Protein AF-A0A093XD98-F1 (afdb_monomer)

Structure (mmCIF, N/CA/C/O backbone):
data_AF-A0A093XD98-F1
#
_entry.id   AF-A0A093XD98-F1
#
loop_
_atom_site.group_PDB
_atom_site.id
_atom_site.type_symbol
_atom_site.label_atom_id
_atom_site.label_alt_id
_atom_site.label_comp_id
_atom_site.label_asym_id
_atom_site.label_entity_id
_atom_site.label_seq_id
_atom_site.pdbx_PDB_ins_code
_atom_site.Cartn_x
_atom_site.Cartn_y
_atom_site.Cartn_z
_atom_site.occupancy
_atom_site.B_iso_or_equiv
_atom_site.auth_seq_id
_atom_site.auth_comp_id
_atom_site.auth_asym_id
_atom_site.auth_atom_id
_atom_site.pdbx_PDB_model_num
ATOM 1 N N . MET A 1 1 ? 41.473 25.982 25.523 1.00 42.78 1 MET A N 1
ATOM 2 C CA . MET A 1 1 ? 40.950 26.259 24.170 1.00 42.78 1 MET A CA 1
ATOM 3 C C . MET A 1 1 ? 40.017 27.447 24.298 1.00 42.78 1 MET A C 1
ATOM 5 O O . MET A 1 1 ? 38.915 27.297 24.803 1.00 42.78 1 MET A O 1
ATOM 9 N N . THR A 1 2 ? 40.528 28.640 24.018 1.00 40.94 2 THR A N 1
ATOM 10 C CA . THR A 1 2 ? 39.816 29.917 24.152 1.00 40.94 2 THR A CA 1
ATOM 11 C C . THR A 1 2 ? 39.076 30.216 22.852 1.00 40.94 2 THR A C 1
ATOM 13 O O . THR A 1 2 ? 39.667 30.124 21.779 1.00 40.94 2 THR A O 1
ATOM 16 N N . PHE A 1 3 ? 37.781 30.509 22.959 1.00 41.78 3 PHE A N 1
ATOM 17 C CA . PHE A 1 3 ? 36.897 30.840 21.843 1.00 41.78 3 PHE A CA 1
ATOM 18 C C . PHE A 1 3 ? 37.228 32.253 21.342 1.00 41.78 3 PHE A C 1
ATOM 20 O O . PHE A 1 3 ? 37.260 33.186 22.142 1.00 41.78 3 PHE A O 1
ATOM 27 N N . ASP A 1 4 ? 37.516 32.390 20.048 1.00 53.91 4 ASP A N 1
ATOM 28 C CA . ASP A 1 4 ? 37.840 33.663 19.396 1.00 53.91 4 ASP A CA 1
ATOM 29 C C . ASP A 1 4 ? 36.576 34.219 18.704 1.00 53.91 4 ASP A C 1
ATOM 31 O O . ASP A 1 4 ? 36.125 33.632 17.715 1.00 53.91 4 ASP A O 1
ATOM 35 N N . PRO A 1 5 ? 35.975 35.317 19.204 1.00 47.72 5 PRO A N 1
ATOM 36 C CA . PRO A 1 5 ? 34.734 35.879 18.668 1.00 47.72 5 PRO A CA 1
ATOM 37 C C . PRO A 1 5 ? 34.904 36.574 17.309 1.00 47.72 5 PRO A C 1
ATOM 39 O O . PRO A 1 5 ? 33.913 36.932 16.682 1.00 47.72 5 PRO A O 1
ATOM 42 N N . SER A 1 6 ? 36.136 36.770 16.827 1.00 49.72 6 SER A N 1
ATOM 43 C CA . SER A 1 6 ? 36.388 37.454 15.551 1.00 49.72 6 SER A CA 1
ATOM 44 C C . SER A 1 6 ? 36.085 36.595 14.314 1.00 49.72 6 SER A C 1
ATOM 46 O O . SER A 1 6 ? 35.959 37.126 13.213 1.00 49.72 6 SER A O 1
ATOM 48 N N . LYS A 1 7 ? 35.899 35.276 14.481 1.00 48.16 7 LYS A N 1
ATOM 49 C CA . LYS A 1 7 ? 35.586 34.340 13.385 1.00 48.16 7 LYS A CA 1
ATOM 50 C C . LYS A 1 7 ? 34.093 34.089 13.156 1.00 48.16 7 LYS A C 1
ATOM 52 O O . LYS A 1 7 ? 33.747 33.491 12.144 1.00 48.16 7 LYS A O 1
ATOM 57 N N . SER A 1 8 ? 33.202 34.526 14.051 1.00 50.12 8 SER A N 1
ATOM 58 C CA . SER A 1 8 ? 31.752 34.378 13.827 1.00 50.12 8 SER A CA 1
ATOM 59 C C . SER A 1 8 ? 31.178 35.463 12.919 1.00 50.12 8 SER A C 1
ATOM 61 O O . SER A 1 8 ? 30.104 35.270 12.358 1.00 50.12 8 SER A O 1
ATOM 63 N N . TRP A 1 9 ? 31.885 36.586 12.757 1.00 43.88 9 TRP A N 1
ATOM 64 C CA . TRP A 1 9 ? 31.385 37.714 11.973 1.00 43.88 9 TRP A CA 1
ATOM 65 C C . TRP A 1 9 ? 31.524 37.505 10.457 1.00 43.88 9 TRP A C 1
ATOM 67 O O . TRP A 1 9 ? 30.655 37.948 9.713 1.00 43.88 9 TRP A O 1
ATOM 77 N N . SER A 1 10 ? 32.519 36.731 9.995 1.00 55.66 10 SER A N 1
ATOM 78 C CA . SER A 1 10 ? 32.718 36.499 8.552 1.00 55.66 10 SER A CA 1
ATOM 79 C C . SER A 1 10 ? 31.665 35.573 7.931 1.00 55.66 10 SER A C 1
ATOM 81 O O . SER A 1 10 ? 31.328 35.732 6.765 1.00 55.66 10 SER A O 1
ATOM 83 N N . LEU A 1 11 ? 31.088 34.643 8.702 1.00 49.69 11 LEU A N 1
ATOM 84 C CA . LEU A 1 11 ? 30.031 33.745 8.211 1.00 49.69 11 LEU A CA 1
ATOM 85 C C . LEU A 1 11 ? 28.683 34.456 8.031 1.00 49.69 11 LEU A C 1
ATOM 87 O O . LEU A 1 11 ? 27.881 34.046 7.197 1.00 49.69 11 LEU A O 1
ATOM 91 N N . GLN A 1 12 ? 28.421 35.518 8.799 1.00 51.97 12 GLN A N 1
ATOM 92 C CA . GLN A 1 12 ? 27.215 36.332 8.631 1.00 51.97 12 GLN A CA 1
ATOM 93 C C . GLN A 1 12 ? 27.313 37.243 7.404 1.00 51.97 12 GLN A C 1
ATOM 95 O O . GLN A 1 12 ? 26.325 37.398 6.692 1.00 51.97 12 GLN A O 1
ATOM 100 N N . GLU A 1 13 ? 28.497 37.785 7.117 1.00 58.03 13 GLU A N 1
ATOM 101 C CA . GLU A 1 13 ? 28.733 38.589 5.913 1.00 58.03 13 GLU A CA 1
ATOM 102 C C . GLU A 1 13 ? 28.702 37.728 4.635 1.00 58.03 13 GLU A C 1
ATOM 104 O O . GLU A 1 13 ? 28.064 38.120 3.658 1.00 58.03 13 GLU A O 1
ATOM 109 N N . GLU A 1 14 ? 29.261 36.510 4.660 1.00 56.56 14 GLU A N 1
ATOM 110 C CA . GLU A 1 14 ? 29.180 35.560 3.535 1.00 56.56 14 GLU A CA 1
ATOM 111 C C . GLU A 1 14 ? 27.741 35.087 3.251 1.00 56.56 14 GLU A C 1
ATOM 113 O O . GLU A 1 14 ? 27.351 34.936 2.090 1.00 56.56 14 GLU A O 1
ATOM 118 N N . LEU A 1 15 ? 26.913 34.905 4.289 1.00 54.09 15 LEU A N 1
ATOM 119 C CA . LEU A 1 15 ? 25.508 34.511 4.132 1.00 54.09 15 LEU A CA 1
ATOM 120 C C . LEU A 1 15 ? 24.645 35.661 3.581 1.00 54.09 15 LEU A C 1
ATOM 122 O O . LEU A 1 15 ? 23.784 35.431 2.734 1.00 54.09 15 LEU A O 1
ATOM 126 N N . GLN A 1 16 ? 24.910 36.903 4.001 1.00 56.44 16 GLN A N 1
ATOM 127 C CA . GLN A 1 16 ? 24.222 38.094 3.489 1.00 56.44 16 GLN A CA 1
ATOM 128 C C . GLN A 1 16 ? 24.556 38.349 2.005 1.00 56.44 16 GLN A C 1
ATOM 130 O O . GLN A 1 16 ? 23.696 38.775 1.233 1.00 56.44 16 GLN A O 1
ATOM 135 N N . GLN A 1 17 ? 25.786 38.034 1.585 1.00 58.25 17 GLN A N 1
ATOM 136 C CA . GLN A 1 17 ? 26.246 38.210 0.206 1.00 58.25 17 GLN A CA 1
ATOM 137 C C . GLN A 1 17 ? 25.697 37.136 -0.753 1.00 58.25 17 GLN A C 1
ATOM 139 O O . GLN A 1 17 ? 25.436 37.436 -1.918 1.00 58.25 17 GLN A O 1
ATOM 144 N N . LEU A 1 18 ? 25.434 35.918 -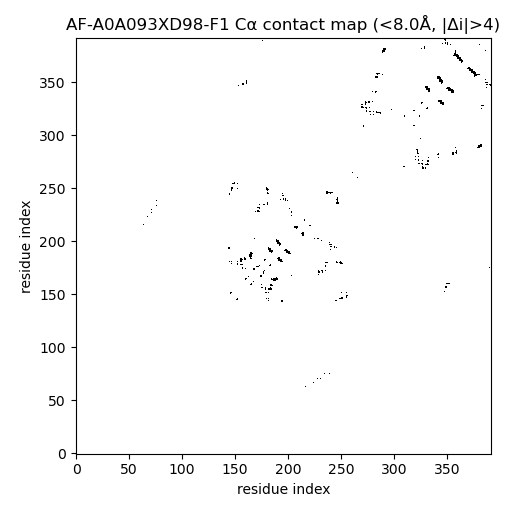0.260 1.00 48.38 18 LEU A N 1
ATOM 145 C CA . LEU A 1 18 ? 24.727 34.860 -0.999 1.00 48.38 18 LEU A CA 1
ATOM 146 C C . LEU A 1 18 ? 23.228 35.152 -1.171 1.00 48.38 18 LEU A C 1
ATOM 148 O O . LEU A 1 18 ? 22.670 34.872 -2.229 1.00 48.38 18 LEU A O 1
ATOM 152 N N . ILE A 1 19 ? 22.580 35.752 -0.167 1.00 49.56 19 ILE A N 1
ATOM 153 C CA . ILE A 1 19 ? 21.156 36.127 -0.236 1.00 49.56 19 ILE A CA 1
ATOM 154 C C . ILE A 1 19 ? 20.937 37.240 -1.275 1.00 49.56 19 ILE A C 1
ATOM 156 O O . ILE A 1 19 ? 20.017 37.148 -2.082 1.00 49.56 19 ILE A O 1
ATOM 160 N N . SER A 1 20 ? 21.848 38.218 -1.350 1.00 49.69 20 SER A N 1
ATOM 161 C CA . SER A 1 20 ? 21.794 39.296 -2.350 1.00 49.69 20 SER A CA 1
ATOM 162 C C . SER A 1 20 ? 22.024 38.830 -3.797 1.00 49.69 20 SER A C 1
ATOM 164 O O . SER A 1 20 ? 21.624 39.538 -4.715 1.00 49.69 20 SER A O 1
ATOM 166 N N . GLN A 1 21 ? 22.651 37.669 -4.027 1.00 45.91 21 GLN A N 1
ATOM 167 C CA . GLN A 1 21 ? 22.856 37.108 -5.375 1.00 45.91 21 GLN A CA 1
ATOM 168 C C . GLN A 1 21 ? 21.653 36.297 -5.881 1.00 45.91 21 GLN A C 1
ATOM 170 O O . GLN A 1 21 ? 21.547 36.036 -7.077 1.00 45.91 21 GLN A O 1
ATOM 175 N N . ILE A 1 22 ? 20.739 35.902 -4.989 1.00 41.56 22 ILE A N 1
ATOM 176 C CA . ILE A 1 22 ? 19.541 35.122 -5.332 1.00 41.56 22 ILE A CA 1
ATOM 177 C C . ILE A 1 22 ? 18.374 36.040 -5.747 1.00 41.56 22 ILE A C 1
ATOM 179 O O . ILE A 1 22 ? 17.502 35.613 -6.500 1.00 41.56 22 ILE A O 1
ATOM 183 N N . GLU A 1 23 ? 18.381 37.311 -5.335 1.00 38.00 23 GLU A N 1
ATOM 184 C CA . GLU A 1 23 ? 17.300 38.272 -5.614 1.00 38.00 23 GLU A CA 1
ATOM 185 C C . GLU A 1 23 ? 17.398 38.991 -6.979 1.00 38.00 23 GLU A C 1
ATOM 187 O O . GLU A 1 23 ? 16.503 39.765 -7.314 1.00 38.00 23 GLU A O 1
ATOM 192 N N . GLU A 1 24 ? 18.416 38.724 -7.810 1.00 37.91 24 GLU A N 1
ATOM 193 C CA . GLU A 1 24 ? 18.649 39.486 -9.056 1.00 37.91 24 GLU A CA 1
ATOM 194 C C . GLU A 1 24 ? 18.245 38.803 -10.381 1.00 37.91 24 GLU A C 1
ATOM 196 O O . GLU A 1 24 ? 18.442 39.380 -11.452 1.00 37.91 24 GLU A O 1
ATOM 201 N N . VAL A 1 25 ? 17.619 37.619 -10.381 1.00 31.22 25 VAL A N 1
ATOM 202 C CA . VAL A 1 25 ? 17.176 36.997 -11.649 1.00 31.22 25 VAL A CA 1
ATOM 203 C C . VAL A 1 25 ? 15.710 37.309 -11.932 1.00 31.22 25 VAL A C 1
ATOM 205 O O . VAL A 1 25 ? 14.783 36.660 -11.453 1.00 31.22 25 VAL A O 1
ATOM 208 N N . SER A 1 26 ? 15.543 38.354 -12.741 1.00 29.30 26 SER A N 1
ATOM 209 C CA . SER A 1 26 ? 14.277 38.909 -13.206 1.00 29.30 26 SER A CA 1
ATOM 210 C C . SER A 1 26 ? 13.484 37.967 -14.117 1.00 29.30 26 SER A C 1
ATOM 212 O O . SER A 1 26 ? 14.005 37.333 -15.033 1.00 29.30 26 SER A O 1
ATOM 214 N N . VAL A 1 27 ? 12.179 37.986 -13.865 1.00 27.72 27 VAL A N 1
ATOM 215 C CA . VAL A 1 27 ? 11.052 37.507 -14.668 1.00 27.72 27 VAL A CA 1
ATOM 216 C C . VAL A 1 27 ? 11.119 38.018 -16.113 1.00 27.72 27 VAL A C 1
ATOM 218 O O . VAL A 1 27 ? 11.236 39.222 -16.333 1.00 27.72 27 VAL A O 1
ATOM 221 N N . TRP A 1 28 ? 10.961 37.120 -17.090 1.00 27.91 28 TRP A N 1
ATOM 222 C CA . TRP A 1 28 ? 10.461 37.449 -18.429 1.00 27.91 28 TRP A CA 1
ATOM 223 C C . TRP A 1 28 ? 9.123 36.732 -18.625 1.00 27.91 28 TRP A C 1
ATOM 225 O O . TRP A 1 28 ? 9.058 35.502 -18.634 1.00 27.91 28 TRP A O 1
ATOM 235 N N . SER A 1 29 ? 8.069 37.533 -18.737 1.00 29.61 29 SER A N 1
ATOM 236 C CA . SER A 1 29 ? 6.731 37.140 -19.168 1.00 29.61 29 SER A CA 1
ATOM 237 C C . SER A 1 29 ? 6.615 37.415 -20.664 1.00 29.61 29 SER A C 1
ATOM 239 O O . SER A 1 29 ? 6.981 38.505 -21.087 1.00 29.61 29 SER A O 1
ATOM 241 N N . ASP A 1 30 ? 6.046 36.484 -21.426 1.00 26.92 30 ASP A N 1
ATOM 242 C CA . ASP A 1 30 ? 5.365 36.800 -22.684 1.00 26.92 30 ASP A CA 1
ATOM 243 C C . ASP A 1 30 ? 4.079 35.968 -22.774 1.00 26.92 30 ASP A C 1
ATOM 245 O O . ASP A 1 30 ? 4.075 34.746 -22.599 1.00 26.92 30 ASP A O 1
ATOM 249 N N . GLU A 1 31 ? 2.974 36.684 -22.972 1.00 27.92 31 GLU A N 1
ATOM 250 C CA . GLU A 1 31 ? 1.598 36.200 -23.046 1.00 27.92 31 GLU A CA 1
ATOM 251 C C . GLU A 1 31 ? 1.184 35.784 -24.471 1.00 27.92 31 GLU A C 1
ATOM 253 O O . GLU A 1 31 ? 1.717 36.253 -25.475 1.00 27.92 31 GLU A O 1
ATOM 258 N N . THR A 1 32 ? 0.081 35.023 -24.505 1.00 31.77 32 THR A N 1
ATOM 259 C CA . THR A 1 32 ? -0.817 34.672 -25.630 1.00 31.77 32 THR A CA 1
ATOM 260 C C . THR A 1 32 ? -0.385 33.446 -26.460 1.00 31.77 32 THR A C 1
ATOM 262 O O . THR A 1 32 ? 0.716 33.377 -26.980 1.00 31.77 32 THR A O 1
ATOM 265 N N . ASN A 1 33 ? -1.187 32.384 -26.628 1.00 27.28 33 ASN A N 1
ATOM 266 C CA . ASN A 1 33 ? -2.636 32.337 -26.821 1.00 27.28 33 ASN A CA 1
ATOM 267 C C . ASN A 1 33 ? -3.255 30.981 -26.381 1.00 27.28 33 ASN A C 1
ATOM 269 O O . ASN A 1 33 ? -2.665 29.915 -26.562 1.00 27.28 33 ASN A O 1
ATOM 273 N N . SER A 1 34 ? -4.462 31.062 -25.819 1.00 27.84 34 SER A N 1
ATOM 274 C CA . SER A 1 34 ? -5.247 30.029 -25.123 1.00 27.84 34 SER A CA 1
ATOM 275 C C . SER A 1 34 ? -5.923 28.985 -26.022 1.00 27.84 34 SER A C 1
ATOM 277 O O . SER A 1 34 ? -6.296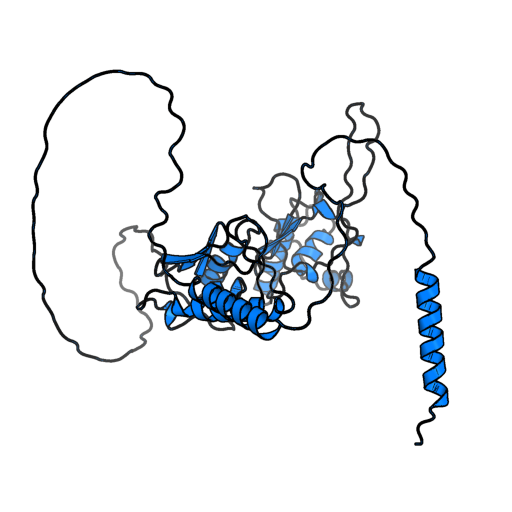 29.308 -27.143 1.00 27.84 34 SER A O 1
ATOM 279 N N . ILE A 1 35 ? -6.220 27.795 -25.465 1.00 26.58 35 ILE A N 1
ATOM 280 C CA . ILE A 1 35 ? -7.474 27.025 -25.668 1.00 26.58 35 ILE A CA 1
ATOM 281 C C . ILE A 1 35 ? -7.756 26.154 -24.408 1.00 26.58 35 ILE A C 1
ATOM 283 O O . ILE A 1 35 ? -7.073 25.173 -24.137 1.00 26.58 35 ILE A O 1
ATOM 287 N N . TRP A 1 36 ? -8.750 26.616 -23.639 1.00 29.31 36 TRP A N 1
ATOM 288 C CA . TRP A 1 36 ? -9.656 26.026 -22.627 1.00 29.31 36 TRP A CA 1
ATOM 289 C C . TRP A 1 36 ? -9.359 24.682 -21.922 1.00 29.31 36 TRP A C 1
ATOM 291 O O . TRP A 1 36 ? -9.419 23.627 -22.549 1.00 29.31 36 TRP A O 1
ATOM 301 N N . PHE A 1 37 ? -9.254 24.700 -20.580 1.00 24.97 37 PHE A N 1
ATOM 302 C CA . PHE A 1 37 ? -10.389 24.473 -19.650 1.00 24.97 37 PHE A CA 1
ATOM 303 C C . PHE A 1 37 ? -9.934 24.624 -18.178 1.00 24.97 37 PHE A C 1
ATOM 305 O O . PHE A 1 37 ? -9.399 23.685 -17.602 1.00 24.97 37 PHE A O 1
ATOM 312 N N . GLU A 1 38 ? -10.186 25.788 -17.573 1.00 25.59 38 GLU A N 1
ATOM 313 C CA . GLU A 1 38 ? -10.278 25.995 -16.118 1.00 25.59 38 GLU A CA 1
ATOM 314 C C . GLU A 1 38 ? -11.175 27.222 -15.868 1.00 25.59 38 GLU A C 1
ATOM 316 O O . GLU A 1 38 ? -10.904 28.313 -16.359 1.00 25.59 38 GLU A O 1
ATOM 321 N N . ASP A 1 39 ? -12.259 27.008 -15.129 1.00 26.50 39 ASP A N 1
ATOM 322 C CA . ASP A 1 39 ? -13.069 27.998 -14.412 1.00 26.50 39 ASP A CA 1
ATOM 323 C C . ASP A 1 39 ? -13.119 27.372 -13.004 1.00 26.50 39 ASP A C 1
ATOM 325 O O . ASP A 1 39 ? -13.512 26.216 -12.869 1.00 26.50 39 ASP A O 1
ATOM 329 N N . THR A 1 40 ? -12.625 27.949 -11.915 1.00 28.84 40 THR A N 1
ATOM 330 C CA . THR A 1 40 ? -12.751 29.333 -11.476 1.00 28.84 40 THR A CA 1
ATOM 331 C C . THR A 1 40 ? -11.630 29.656 -10.482 1.00 28.84 40 THR A C 1
ATOM 333 O O . THR A 1 40 ? -11.612 29.130 -9.366 1.00 28.84 40 THR A O 1
ATOM 336 N N . ALA A 1 41 ? -10.729 30.565 -10.832 1.00 29.67 41 ALA A N 1
ATOM 337 C CA . ALA A 1 41 ? -9.898 31.254 -9.852 1.00 29.67 41 ALA A CA 1
ATOM 338 C C . ALA A 1 41 ? -9.540 32.635 -10.390 1.00 29.67 41 ALA A C 1
ATOM 340 O O . ALA A 1 41 ? -8.555 32.802 -11.099 1.00 29.67 41 ALA A O 1
ATOM 341 N N . SER A 1 42 ? -10.360 33.627 -10.059 1.00 26.81 42 SER A N 1
ATOM 342 C CA . SER A 1 42 ? -9.961 35.034 -10.024 1.00 26.81 42 SER A CA 1
ATOM 343 C C . SER A 1 42 ? -11.032 35.829 -9.298 1.00 26.81 42 SER A C 1
ATOM 345 O O . SER A 1 42 ? -12.113 36.031 -9.838 1.00 26.81 42 SER A O 1
ATOM 347 N N . PHE A 1 43 ? -10.717 36.298 -8.094 1.00 24.66 43 PHE A N 1
ATOM 348 C CA . PHE A 1 43 ? -11.068 37.660 -7.704 1.00 24.66 43 PHE A CA 1
ATOM 349 C C . PHE A 1 43 ? -10.193 38.088 -6.521 1.00 24.66 43 PHE A C 1
ATOM 351 O O . PHE A 1 43 ? -10.544 37.904 -5.357 1.00 24.66 43 PHE A O 1
ATOM 358 N N . TRP A 1 44 ? -9.014 38.622 -6.833 1.00 30.62 44 TRP A N 1
ATOM 359 C CA . TRP A 1 44 ? -8.349 39.575 -5.951 1.00 30.62 44 TRP A CA 1
ATOM 360 C C . TRP A 1 44 ? -8.782 40.970 -6.395 1.00 30.62 44 TRP A C 1
ATOM 362 O O . TRP A 1 44 ? -8.701 41.251 -7.588 1.00 30.62 44 TRP A O 1
ATOM 372 N N . LEU A 1 45 ? -9.232 41.804 -5.453 1.00 28.55 45 LEU A N 1
ATOM 373 C CA . LEU A 1 45 ? -8.756 43.179 -5.241 1.00 28.55 45 LEU A CA 1
ATOM 374 C C . LEU A 1 45 ? -9.448 43.812 -4.015 1.00 28.55 45 LEU A C 1
ATOM 376 O O . LEU A 1 45 ? -10.662 43.710 -3.865 1.00 28.55 45 LEU A O 1
ATOM 380 N N . ASP A 1 46 ? -8.595 44.428 -3.191 1.00 27.36 46 ASP A N 1
ATOM 381 C CA . ASP A 1 46 ? -8.766 45.515 -2.214 1.00 27.36 46 ASP A CA 1
ATOM 382 C C . ASP A 1 46 ? -9.850 45.470 -1.117 1.00 27.36 46 ASP A C 1
ATOM 384 O O . ASP A 1 46 ? -11.048 45.483 -1.365 1.00 27.36 46 ASP A O 1
ATOM 388 N N . ASP A 1 47 ? -9.401 45.535 0.145 1.00 26.06 47 ASP A N 1
ATOM 389 C CA . ASP A 1 47 ? -9.268 46.844 0.802 1.00 26.06 47 ASP A CA 1
ATOM 390 C C . ASP A 1 47 ? -8.275 46.796 1.976 1.00 26.06 47 ASP A C 1
ATOM 392 O O . ASP A 1 47 ? -8.240 45.864 2.785 1.00 26.06 47 ASP A O 1
ATOM 396 N N . SER A 1 48 ? -7.450 47.839 2.047 1.00 34.59 48 SER A N 1
ATOM 397 C CA . SER A 1 48 ? -6.593 48.152 3.187 1.00 34.59 48 SER A CA 1
ATOM 398 C C . SER A 1 48 ? -7.394 48.827 4.305 1.00 34.59 48 SER A C 1
ATOM 400 O O . SER A 1 48 ? -8.369 49.524 4.049 1.00 34.59 48 SER A O 1
ATOM 402 N N . ASN A 1 49 ? -6.846 48.736 5.522 1.00 29.53 49 ASN A N 1
ATOM 403 C CA . ASN A 1 49 ? -7.089 49.598 6.687 1.00 29.53 49 ASN A CA 1
ATOM 404 C C . ASN A 1 49 ? -8.241 49.210 7.641 1.00 29.53 49 ASN A C 1
ATOM 406 O O . ASN A 1 49 ? -9.396 49.556 7.428 1.00 29.53 49 ASN A O 1
ATOM 410 N N . SER A 1 50 ? -7.892 48.638 8.800 1.00 30.28 50 SER A N 1
ATOM 411 C CA . SER A 1 50 ? -8.368 49.186 10.076 1.00 30.28 50 SER A CA 1
ATOM 412 C C . SER A 1 50 ? -7.457 48.771 11.230 1.00 30.28 50 SER A C 1
ATOM 414 O O . SER A 1 50 ? -7.064 47.617 11.382 1.00 30.28 50 SER A O 1
ATOM 416 N N . SER A 1 51 ? -7.144 49.786 12.017 1.00 28.25 51 SER A N 1
ATOM 417 C CA . SER A 1 51 ? -6.302 49.884 13.194 1.00 28.25 51 SER A CA 1
ATOM 418 C C . SER A 1 51 ? -6.454 48.773 14.232 1.00 28.25 51 SER A C 1
ATOM 420 O O . SER A 1 51 ? -7.549 48.290 14.517 1.00 28.25 51 SER A O 1
ATOM 422 N N . ALA A 1 52 ? -5.322 48.466 14.863 1.00 36.34 52 ALA A N 1
ATOM 423 C CA . ALA A 1 52 ? -5.223 47.697 16.088 1.00 36.34 52 ALA A CA 1
ATOM 424 C C . ALA A 1 52 ? -6.099 48.295 17.202 1.00 36.34 52 ALA A C 1
ATOM 426 O O . ALA A 1 52 ? -5.941 49.456 17.581 1.00 36.34 52 ALA A O 1
ATOM 427 N N . SER A 1 53 ? -6.978 47.464 17.757 1.00 30.94 53 SER A N 1
ATOM 428 C CA . SER A 1 53 ? -7.443 47.579 19.135 1.00 30.94 53 SER A CA 1
ATOM 429 C C . SER A 1 53 ? -6.918 46.358 19.887 1.00 30.94 53 SER A C 1
ATOM 431 O O . SER A 1 53 ? -7.429 45.246 19.734 1.00 30.94 53 SER A O 1
ATOM 433 N N . GLU A 1 54 ? -5.844 46.562 20.642 1.00 39.50 54 GLU A N 1
ATOM 434 C CA . GLU A 1 54 ? -5.386 45.640 21.676 1.00 39.50 54 GLU A CA 1
ATOM 435 C C . GLU A 1 54 ? -6.484 45.579 22.738 1.00 39.50 54 GLU A C 1
ATOM 437 O O . GLU A 1 54 ? -6.691 46.571 23.419 1.00 39.50 54 GLU A O 1
ATOM 442 N N . ASP A 1 55 ? -7.262 44.490 22.758 1.00 36.06 55 ASP A N 1
ATOM 443 C CA . ASP A 1 55 ? -7.996 43.955 23.923 1.00 36.06 55 ASP A CA 1
ATOM 444 C C . ASP A 1 55 ? -8.984 42.856 23.472 1.00 36.06 55 ASP A C 1
ATOM 446 O O . ASP A 1 55 ? -10.200 43.022 23.554 1.00 36.06 55 ASP A O 1
ATOM 450 N N . ASN A 1 56 ? -8.507 41.707 22.952 1.00 40.12 56 ASN A N 1
ATOM 451 C CA . ASN A 1 56 ? -9.406 40.539 22.811 1.00 40.12 56 ASN A CA 1
ATOM 452 C C . ASN A 1 56 ? -8.789 39.124 22.734 1.00 40.12 56 ASN A C 1
ATOM 454 O O . ASN A 1 56 ? -9.529 38.146 22.602 1.00 40.12 56 ASN A O 1
ATOM 458 N N . SER A 1 57 ? -7.469 38.953 22.881 1.00 46.66 57 SER A N 1
ATOM 459 C CA . SER A 1 57 ? -6.798 37.654 22.645 1.00 46.66 57 SER A CA 1
ATOM 460 C C . SER A 1 57 ? -7.340 36.489 23.495 1.00 46.66 57 SER A C 1
ATOM 462 O O . SER A 1 57 ? -7.393 35.345 23.040 1.00 46.66 57 SER A O 1
ATOM 464 N N . SER A 1 58 ? -7.813 36.766 24.713 1.00 45.62 58 SER A N 1
ATOM 465 C CA . SER A 1 58 ? -8.371 35.751 25.618 1.00 45.62 58 SER A CA 1
ATOM 466 C C . SER A 1 58 ? -9.751 35.237 25.178 1.00 45.62 58 SER A C 1
ATOM 468 O O . SER A 1 58 ? -10.059 34.051 25.344 1.00 45.62 58 SER A O 1
ATOM 470 N N . SER A 1 59 ? -10.596 36.088 24.584 1.00 47.59 59 SER A N 1
ATOM 471 C CA . SER A 1 59 ? -11.937 35.677 24.149 1.00 47.59 59 SER A CA 1
ATOM 472 C C . SER A 1 59 ? -11.881 34.893 22.831 1.00 47.59 59 SER A C 1
ATOM 474 O O . SER A 1 59 ? -12.558 33.866 22.707 1.00 47.59 59 SER A O 1
ATOM 476 N N . ASP A 1 60 ? -10.983 35.278 21.919 1.00 54.47 60 ASP A N 1
ATOM 477 C CA . ASP A 1 60 ? -10.746 34.592 20.646 1.00 54.47 60 ASP A CA 1
ATOM 478 C C . ASP A 1 60 ? -10.119 33.205 20.847 1.00 54.47 60 ASP A C 1
ATOM 480 O O . ASP A 1 60 ? -10.566 32.222 20.242 1.00 54.47 60 ASP A O 1
ATOM 484 N N . MET A 1 61 ? -9.165 33.069 21.778 1.00 54.69 61 MET A N 1
ATOM 485 C CA . MET A 1 61 ? -8.626 31.760 22.170 1.00 54.69 61 MET A CA 1
ATOM 486 C C . MET A 1 61 ? -9.693 30.863 22.810 1.00 54.69 61 MET A C 1
ATOM 488 O O . MET A 1 61 ? -9.752 29.665 22.524 1.00 54.69 61 MET A O 1
ATOM 492 N N . ASN A 1 62 ? -10.565 31.411 23.660 1.00 59.16 62 ASN A N 1
ATOM 493 C CA . ASN A 1 62 ? -11.625 30.634 24.307 1.00 59.16 62 ASN A CA 1
ATOM 494 C C . ASN A 1 62 ? -12.720 30.199 23.325 1.00 59.16 62 ASN A C 1
ATOM 496 O O . ASN A 1 62 ? -13.204 29.068 23.407 1.00 59.16 62 ASN A O 1
ATOM 500 N N . ASN A 1 63 ? -13.087 31.055 22.371 1.00 64.00 63 ASN A N 1
ATOM 501 C CA . ASN A 1 63 ? -14.027 30.715 21.306 1.00 64.00 63 ASN A CA 1
ATOM 502 C C . ASN A 1 63 ? -13.443 29.625 20.390 1.00 64.00 63 ASN A C 1
ATOM 504 O O . ASN A 1 63 ? -14.109 28.635 20.084 1.00 64.00 63 ASN A O 1
ATOM 508 N N . THR A 1 64 ? -12.156 29.737 20.058 1.00 67.31 64 THR A N 1
ATOM 509 C CA . THR A 1 64 ? -11.427 28.734 19.275 1.00 67.31 64 THR A CA 1
ATOM 510 C C . THR A 1 64 ? -11.368 27.376 19.977 1.00 67.31 64 THR A C 1
ATOM 512 O O . THR A 1 64 ? -11.726 26.360 19.382 1.00 67.31 64 THR A O 1
ATOM 515 N N . LYS A 1 65 ? -11.027 27.345 21.273 1.00 67.12 65 LYS A N 1
ATOM 516 C CA . LYS A 1 65 ? -11.019 26.115 22.084 1.00 67.12 65 LYS A CA 1
ATOM 517 C C . LYS A 1 65 ? -12.402 25.468 22.188 1.00 67.12 65 LYS A C 1
ATOM 519 O O . LYS A 1 65 ? -12.509 24.244 22.163 1.00 67.12 65 LYS A O 1
ATOM 524 N N . ARG A 1 66 ? -13.476 26.257 22.301 1.00 72.25 66 ARG A N 1
ATOM 525 C CA . ARG A 1 66 ? -14.855 25.732 22.327 1.00 72.25 66 ARG A CA 1
ATOM 526 C C . ARG A 1 66 ? -15.249 25.113 20.988 1.00 72.25 66 ARG A C 1
ATOM 528 O O . ARG A 1 66 ? -15.749 23.991 20.980 1.00 72.25 66 ARG A O 1
ATOM 535 N N . LYS A 1 67 ? -14.976 25.800 19.873 1.00 69.81 67 LYS A N 1
ATOM 536 C CA . LYS A 1 67 ? -15.214 25.281 18.515 1.00 69.81 67 LYS A CA 1
ATOM 537 C C . LYS A 1 67 ? -14.428 23.996 18.262 1.00 69.81 67 LYS A C 1
ATOM 539 O O . LYS A 1 67 ? -14.987 23.025 17.772 1.00 69.81 67 LYS A O 1
ATOM 544 N N . PHE A 1 68 ? -13.167 23.959 18.679 1.00 70.25 68 PHE A N 1
ATOM 545 C CA . PHE A 1 68 ? -12.322 22.775 18.589 1.00 70.25 68 PHE A CA 1
ATOM 546 C C . PHE A 1 68 ? -12.885 21.577 19.373 1.00 70.25 68 PHE A C 1
ATOM 548 O O . PHE A 1 68 ? -13.043 20.493 18.815 1.00 70.25 68 PHE A O 1
ATOM 555 N N . ASN A 1 69 ? -13.276 21.769 20.636 1.00 72.25 69 ASN A N 1
ATOM 556 C CA . ASN A 1 69 ? -13.894 20.698 21.425 1.00 72.25 69 ASN A CA 1
ATOM 557 C C . ASN A 1 69 ? -15.237 20.235 20.833 1.00 72.25 69 ASN A C 1
ATOM 559 O O . ASN A 1 69 ? -15.542 19.044 20.857 1.00 72.25 69 ASN A O 1
ATOM 563 N N . ALA A 1 70 ? -16.027 21.150 20.263 1.00 76.44 70 ALA A N 1
ATOM 564 C CA . ALA A 1 70 ? -17.257 20.802 19.557 1.00 76.44 70 ALA A CA 1
ATOM 565 C C . ALA A 1 70 ? -16.982 19.946 18.306 1.00 76.44 70 ALA A C 1
ATOM 567 O O . ALA A 1 70 ? -17.675 18.953 18.087 1.00 76.44 70 ALA A O 1
ATOM 568 N N . LEU A 1 71 ? -15.937 20.273 17.534 1.00 74.62 71 LEU A N 1
ATOM 569 C CA . LEU A 1 71 ? -15.503 19.471 16.386 1.00 74.62 71 LEU A CA 1
ATOM 570 C C . LEU A 1 71 ? -15.080 18.068 16.806 1.00 74.62 71 LEU A C 1
ATOM 572 O O . LEU A 1 71 ? -15.536 17.097 16.206 1.00 74.62 71 LEU A O 1
ATOM 576 N N . LEU A 1 72 ? -14.262 17.947 17.856 1.00 74.56 72 LEU A N 1
ATOM 577 C CA . LEU A 1 72 ? -13.886 16.638 18.375 1.00 74.56 72 LEU A CA 1
ATOM 578 C C . LEU A 1 72 ? -15.141 15.859 18.762 1.00 74.56 72 LEU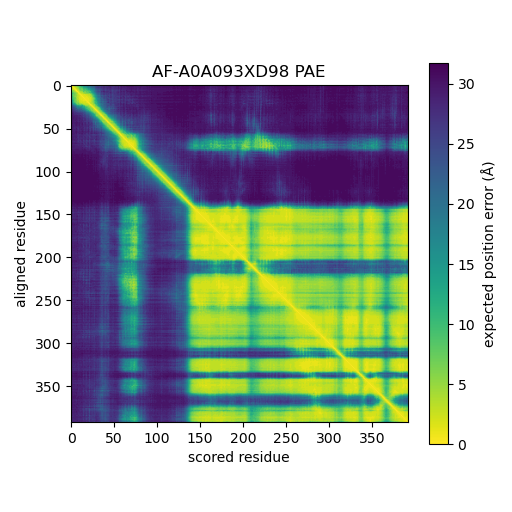 A C 1
ATOM 580 O O . LEU A 1 72 ? -15.304 14.734 18.309 1.00 74.56 72 LEU A O 1
ATOM 584 N N . ASN A 1 73 ? -16.059 16.434 19.535 1.00 72.38 73 ASN A N 1
ATOM 585 C CA . ASN A 1 73 ? -17.249 15.730 20.025 1.00 72.38 73 ASN A CA 1
ATOM 586 C C . ASN A 1 73 ? -18.252 15.333 18.929 1.00 72.38 73 ASN A C 1
ATOM 588 O O . ASN A 1 73 ? -18.972 14.355 19.111 1.00 72.38 73 ASN A O 1
ATOM 592 N N . SER A 1 74 ? -18.271 16.037 17.795 1.00 71.06 74 SER A N 1
ATOM 593 C CA . SER A 1 74 ? -19.090 15.678 16.628 1.00 71.06 74 SER A CA 1
ATOM 594 C C . SER A 1 74 ? -18.608 14.388 15.943 1.00 71.06 74 SER A C 1
ATOM 596 O O . SER A 1 74 ? -19.397 13.611 15.409 1.00 71.06 74 SER A O 1
ATOM 598 N N . ILE A 1 75 ? -17.305 14.104 16.006 1.00 66.19 75 ILE A N 1
ATOM 599 C CA . ILE A 1 75 ? -16.717 12.888 15.439 1.00 66.19 75 ILE A CA 1
ATOM 600 C C . ILE A 1 75 ? -17.014 11.723 16.398 1.00 66.19 75 ILE A C 1
ATOM 602 O O . ILE A 1 75 ? -16.382 11.589 17.447 1.00 66.19 75 ILE A O 1
ATOM 606 N N . GLY A 1 76 ? -18.001 10.887 16.063 1.00 49.72 76 GLY A N 1
ATOM 607 C CA . GLY A 1 76 ? -18.357 9.687 16.836 1.00 49.72 76 GLY A CA 1
ATOM 608 C C . GLY A 1 76 ? -19.820 9.583 17.272 1.00 49.72 76 GLY A C 1
ATOM 609 O O . GLY A 1 76 ? -20.195 8.560 17.841 1.00 49.72 76 GLY A O 1
ATOM 610 N N . SER A 1 77 ? -20.672 10.574 16.985 1.00 45.50 77 SER A N 1
ATOM 611 C CA . SER A 1 77 ? -22.120 10.364 17.050 1.00 45.50 77 SER A CA 1
ATOM 612 C C . SER A 1 77 ? -22.545 9.510 15.851 1.00 45.50 77 SER A C 1
ATOM 614 O O . SER A 1 77 ? -22.364 9.874 14.690 1.00 45.50 77 SER A O 1
ATOM 616 N N . SER A 1 78 ? -23.064 8.314 16.122 1.00 34.94 78 SER A N 1
ATOM 617 C CA . SER A 1 78 ? -23.625 7.432 15.103 1.00 34.94 78 SER A CA 1
ATOM 618 C C . SER A 1 78 ? -24.802 8.131 14.413 1.00 34.94 78 SER A C 1
ATOM 620 O O . SER A 1 78 ? -25.896 8.188 14.975 1.00 34.94 78 SER A O 1
ATOM 622 N N . SER A 1 79 ? -24.603 8.666 13.208 1.00 32.03 79 SER A N 1
ATOM 623 C CA . SER A 1 79 ? -25.724 9.058 12.353 1.00 32.03 79 SER A CA 1
ATOM 624 C C . SER A 1 79 ? -26.202 7.825 11.596 1.00 32.03 79 SER A C 1
ATOM 626 O O . SER A 1 79 ? -25.620 7.432 10.585 1.00 32.03 79 SER A O 1
ATOM 628 N N . SER A 1 80 ? -27.252 7.199 12.123 1.00 34.69 80 SER A N 1
ATOM 629 C CA . SER A 1 80 ? -28.067 6.222 11.395 1.00 34.69 80 SER A CA 1
ATOM 630 C C . SER A 1 80 ? -29.184 6.889 10.576 1.00 34.69 80 SER A C 1
ATOM 632 O O . SER A 1 80 ? -30.001 6.172 10.014 1.00 34.69 80 SER A O 1
ATOM 634 N N . ASP A 1 81 ? -29.221 8.225 10.461 1.00 32.50 81 ASP A N 1
ATOM 635 C CA . ASP A 1 81 ? -30.422 8.952 10.008 1.00 32.50 81 ASP A CA 1
ATOM 636 C C . ASP A 1 81 ? -30.221 9.939 8.841 1.00 32.50 81 ASP A C 1
ATOM 638 O O . ASP A 1 81 ? -31.077 10.789 8.611 1.00 32.50 81 ASP A O 1
ATOM 642 N N . ASP A 1 82 ? -29.163 9.820 8.029 1.00 29.06 82 ASP A N 1
ATOM 643 C CA . ASP A 1 82 ? -29.025 10.665 6.820 1.00 29.06 82 ASP A CA 1
ATOM 644 C C . ASP A 1 82 ? -29.435 9.965 5.512 1.00 29.06 82 ASP A C 1
ATOM 646 O O . ASP A 1 82 ? -28.907 10.231 4.432 1.00 29.06 82 ASP A O 1
ATOM 650 N N . LEU A 1 83 ? -30.410 9.053 5.593 1.00 36.34 83 LEU A N 1
ATOM 651 C CA . LEU A 1 83 ? -31.024 8.421 4.423 1.00 36.34 83 LEU A CA 1
ATOM 652 C C . LEU A 1 83 ? -32.384 9.033 4.063 1.00 36.34 83 LEU A C 1
ATOM 654 O O . LEU A 1 83 ? -33.274 8.305 3.659 1.00 36.34 83 LEU A O 1
ATOM 658 N N . THR A 1 84 ? -32.575 10.352 4.163 1.00 33.72 84 THR A N 1
ATOM 659 C CA . THR A 1 84 ? -33.720 11.031 3.515 1.00 33.72 84 THR A CA 1
ATOM 660 C C . THR A 1 84 ? -33.476 12.531 3.339 1.00 33.72 84 THR A C 1
ATOM 662 O O . THR A 1 84 ? -34.227 13.348 3.871 1.00 33.72 84 THR A O 1
ATOM 665 N N . ARG A 1 85 ? -32.460 12.959 2.576 1.00 35.34 85 ARG A N 1
ATOM 666 C CA . ARG A 1 85 ? -32.434 14.372 2.149 1.00 35.34 85 ARG A CA 1
ATOM 667 C C . ARG A 1 85 ? -31.719 14.686 0.843 1.00 35.34 85 ARG A C 1
ATOM 669 O O . ARG A 1 85 ? -31.037 15.700 0.754 1.00 35.34 85 ARG A O 1
ATOM 676 N N . THR A 1 86 ? -31.930 13.906 -0.218 1.00 34.56 86 THR A N 1
ATOM 677 C CA . THR A 1 86 ? -31.606 14.401 -1.573 1.00 34.56 86 THR A CA 1
ATOM 678 C C . THR A 1 86 ? -32.407 13.732 -2.691 1.00 34.56 86 THR A C 1
ATOM 680 O O . THR A 1 86 ? -31.828 13.106 -3.567 1.00 34.56 86 THR A O 1
ATOM 683 N N . THR A 1 87 ? -33.742 13.857 -2.722 1.00 35.03 87 THR A N 1
ATOM 684 C CA . THR A 1 87 ? -34.480 13.705 -4.001 1.00 35.03 87 THR A CA 1
ATOM 685 C C . THR A 1 87 ? -35.889 14.313 -3.965 1.00 35.03 87 THR A C 1
ATOM 687 O O . THR A 1 87 ? -36.862 13.575 -3.909 1.00 35.03 87 THR A O 1
ATOM 690 N N . LYS A 1 88 ? -36.045 15.647 -4.026 1.00 27.59 88 LYS A N 1
ATOM 691 C CA . LYS A 1 88 ? -37.276 16.284 -4.556 1.00 27.59 88 LYS A CA 1
ATOM 692 C C . LYS A 1 88 ? -36.990 17.688 -5.097 1.00 27.59 88 LYS A C 1
ATOM 694 O O . LYS A 1 88 ? -36.885 18.619 -4.312 1.00 27.59 88 LYS A O 1
ATOM 699 N N . GLN A 1 89 ? -36.914 17.787 -6.425 1.00 31.05 89 GLN A N 1
ATOM 700 C CA . GLN A 1 89 ? -37.371 18.855 -7.341 1.00 31.05 89 GLN A CA 1
ATOM 701 C C . GLN A 1 89 ? -36.750 18.476 -8.706 1.00 31.05 89 GLN A C 1
ATOM 703 O O . GLN A 1 89 ? -35.538 18.430 -8.829 1.00 31.05 89 GLN A O 1
ATOM 708 N N . ALA A 1 90 ? -37.490 17.974 -9.694 1.00 28.25 90 ALA A N 1
ATOM 709 C CA . ALA A 1 90 ? -38.496 18.714 -10.442 1.00 28.25 90 ALA A CA 1
ATOM 710 C C . ALA A 1 90 ? -39.700 17.844 -10.856 1.00 28.25 90 ALA A C 1
ATOM 712 O O . ALA A 1 90 ? -39.572 16.672 -11.204 1.00 28.25 90 ALA A O 1
ATOM 713 N N . ARG A 1 91 ? -40.881 18.468 -10.816 1.00 26.88 91 ARG A N 1
ATOM 714 C CA . ARG A 1 91 ? -42.134 17.993 -11.409 1.00 26.88 91 ARG A CA 1
ATOM 715 C C . ARG A 1 91 ? -42.153 18.359 -12.894 1.00 26.88 91 ARG A C 1
ATOM 717 O O . ARG A 1 91 ? -41.971 19.529 -13.211 1.00 26.88 91 ARG A O 1
ATOM 724 N N . THR A 1 92 ? -42.564 17.426 -13.743 1.00 28.70 92 THR A N 1
ATOM 725 C CA . THR A 1 92 ? -43.473 17.716 -14.860 1.00 28.70 92 THR A CA 1
ATOM 726 C C . THR A 1 92 ? -44.580 16.667 -14.865 1.00 28.70 92 THR A C 1
ATOM 728 O O . THR A 1 92 ? -44.366 15.494 -14.570 1.00 28.70 92 THR A O 1
ATOM 731 N N . SER A 1 93 ? -45.799 17.153 -15.068 1.00 27.94 93 SER A N 1
ATOM 732 C CA . SER A 1 93 ? -47.054 16.420 -14.983 1.00 27.94 93 SER A CA 1
ATOM 733 C C . SER A 1 93 ? -47.286 15.513 -16.186 1.00 27.94 93 SER A C 1
ATOM 735 O O . SER A 1 93 ? -47.113 15.952 -17.320 1.00 27.94 93 SER A O 1
ATOM 737 N N . TYR A 1 94 ? -47.868 14.344 -15.945 1.00 30.81 94 TYR A N 1
ATOM 738 C CA . TYR A 1 94 ? -49.067 13.933 -16.669 1.00 30.81 94 TYR A CA 1
ATOM 739 C C . TYR A 1 94 ? -49.913 13.027 -15.773 1.00 30.81 94 TYR A C 1
ATOM 741 O O . TYR A 1 94 ? -49.418 12.193 -15.018 1.00 30.81 94 TYR A O 1
ATOM 749 N N . ASP A 1 95 ? -51.200 13.319 -15.824 1.00 25.95 95 ASP A N 1
ATOM 750 C CA . ASP A 1 95 ? -52.309 12.735 -15.095 1.00 25.95 95 ASP A CA 1
ATOM 751 C C . ASP A 1 95 ? -52.784 11.474 -15.821 1.00 25.95 95 ASP A C 1
ATOM 753 O O . ASP A 1 95 ? -53.015 11.543 -17.023 1.00 25.95 95 ASP A O 1
ATOM 757 N N . LEU A 1 96 ? -52.938 10.353 -15.110 1.00 30.30 96 LEU A N 1
ATOM 758 C CA . LEU A 1 96 ? -53.887 9.296 -15.464 1.00 30.30 96 LEU A CA 1
ATOM 759 C C . LEU A 1 96 ? -54.332 8.556 -14.191 1.00 30.30 96 LEU A C 1
ATOM 761 O O . LEU A 1 96 ? -53.629 7.732 -13.609 1.00 30.30 96 LEU A O 1
ATOM 765 N N . THR A 1 97 ? -55.557 8.886 -13.795 1.00 28.47 97 THR A N 1
ATOM 766 C CA . THR A 1 97 ? -56.552 8.103 -13.051 1.00 28.47 97 THR A CA 1
ATOM 767 C C . THR A 1 97 ? -56.346 6.580 -13.021 1.00 28.47 97 THR A C 1
ATOM 769 O O . THR A 1 97 ? -56.243 5.976 -14.087 1.00 28.47 97 THR A O 1
ATOM 772 N N . ARG A 1 98 ? -56.476 5.950 -11.835 1.00 29.31 98 ARG A N 1
ATOM 773 C CA . ARG A 1 98 ? -57.416 4.830 -11.570 1.00 29.31 98 ARG A CA 1
ATOM 774 C C . ARG A 1 98 ? -57.406 4.390 -10.096 1.00 29.31 98 ARG A C 1
ATOM 776 O O . ARG A 1 98 ? -56.376 4.063 -9.520 1.00 29.31 98 ARG A O 1
ATOM 783 N N . SER A 1 99 ? -58.606 4.372 -9.527 1.00 27.38 99 SER A N 1
ATOM 784 C CA . SER A 1 99 ? -59.005 3.922 -8.192 1.00 27.38 99 SER A CA 1
ATOM 785 C C . SER A 1 99 ? -58.703 2.442 -7.907 1.00 27.38 99 SER A C 1
ATOM 787 O O . SER A 1 99 ? -58.851 1.622 -8.811 1.00 27.38 99 SER A O 1
ATOM 789 N N . ALA A 1 100 ? -58.424 2.091 -6.641 1.00 30.27 100 ALA A N 1
ATOM 790 C CA . ALA A 1 100 ? -59.338 1.320 -5.772 1.00 30.27 100 ALA A CA 1
ATOM 791 C C . ALA A 1 100 ? -58.630 0.646 -4.564 1.00 30.27 100 ALA A C 1
ATOM 793 O O . ALA A 1 100 ? -57.798 -0.237 -4.723 1.00 30.27 100 ALA A O 1
ATOM 794 N N . THR A 1 101 ? -59.078 1.053 -3.367 1.00 28.02 101 THR A N 1
ATOM 795 C CA . THR A 1 101 ? -59.469 0.240 -2.189 1.00 28.02 101 THR A CA 1
ATOM 796 C C . THR A 1 101 ? -58.487 -0.631 -1.374 1.00 28.02 101 THR A C 1
ATOM 798 O O . THR A 1 101 ? -57.757 -1.471 -1.882 1.00 28.02 101 THR A O 1
ATOM 801 N N . SER A 1 102 ? -58.703 -0.508 -0.051 1.00 30.36 102 SER A N 1
ATOM 802 C CA . SER A 1 102 ? -58.551 -1.464 1.070 1.00 30.36 102 SER A CA 1
ATOM 803 C C . SER A 1 102 ? -57.189 -1.667 1.759 1.00 30.36 102 SER A C 1
ATOM 805 O O . SER A 1 102 ? -56.325 -2.406 1.306 1.00 30.36 102 SER A O 1
ATOM 807 N N . SER A 1 103 ? -57.080 -1.073 2.954 1.00 31.12 103 SER A N 1
ATOM 808 C CA . SER A 1 103 ? -56.360 -1.577 4.146 1.00 31.12 103 SER A CA 1
ATOM 809 C C . SER A 1 103 ? -57.173 -2.705 4.838 1.00 31.12 103 SER A C 1
ATOM 811 O O . SER A 1 103 ? -58.292 -2.958 4.387 1.00 31.12 103 SER A O 1
ATOM 813 N N . PRO A 1 104 ? -56.813 -3.223 6.039 1.00 47.00 104 PRO A N 1
ATOM 814 C CA . PRO A 1 104 ? -55.520 -3.613 6.644 1.00 47.00 104 PRO A CA 1
ATOM 815 C C . PRO A 1 104 ? -55.584 -5.050 7.257 1.00 47.00 104 PRO A C 1
ATOM 817 O O . PRO A 1 104 ? -56.615 -5.705 7.164 1.00 47.00 104 PRO A O 1
ATOM 820 N N . ASN A 1 105 ? -54.499 -5.535 7.890 1.00 29.97 105 ASN A N 1
ATOM 821 C CA . ASN A 1 105 ? -54.440 -6.383 9.119 1.00 29.97 105 ASN A CA 1
ATOM 822 C C . ASN A 1 105 ? -52.983 -6.873 9.283 1.00 29.97 105 ASN A C 1
ATOM 824 O O . ASN A 1 105 ? -52.428 -7.447 8.355 1.00 29.97 105 ASN A O 1
ATOM 828 N N . LEU A 1 106 ? -52.204 -6.506 10.306 1.00 28.61 106 LEU A N 1
ATOM 829 C CA . LEU A 1 106 ? -52.268 -6.810 11.745 1.00 28.61 106 LEU A CA 1
ATOM 830 C C . LEU A 1 106 ? -52.300 -8.313 12.074 1.00 28.61 106 LEU A C 1
ATOM 832 O O . LEU A 1 106 ? -53.354 -8.938 12.073 1.00 28.61 106 LEU A O 1
ATOM 836 N N . SER A 1 107 ? -51.145 -8.850 12.473 1.00 32.97 107 SER A N 1
ATOM 837 C CA . SER A 1 107 ? -51.072 -10.012 13.361 1.00 32.97 107 SER A CA 1
ATOM 838 C C . SER A 1 107 ? -49.782 -9.986 14.180 1.00 32.97 107 SER A C 1
ATOM 840 O O . SER A 1 107 ? -48.690 -10.313 13.720 1.00 32.97 107 SER A O 1
ATOM 842 N N . THR A 1 108 ? -49.977 -9.567 15.422 1.00 29.09 108 THR A N 1
ATOM 843 C CA . THR A 1 108 ? -49.155 -9.738 16.613 1.00 29.09 108 THR A CA 1
ATOM 844 C C . THR A 1 108 ? -48.820 -11.215 16.851 1.00 29.09 108 THR A C 1
ATOM 846 O O . THR A 1 108 ? -49.703 -12.070 16.794 1.00 29.09 108 THR A O 1
ATOM 849 N N . SER A 1 109 ? -47.577 -11.530 17.216 1.00 31.23 109 SER A N 1
ATOM 850 C CA . SER A 1 109 ? -47.294 -12.715 18.036 1.00 31.23 109 SER A CA 1
ATOM 851 C C . SER A 1 109 ? -46.025 -12.533 18.852 1.00 31.23 109 SER A C 1
ATOM 853 O O . SER A 1 109 ? -44.901 -12.691 18.386 1.00 31.23 109 SER A O 1
ATOM 855 N N . SER A 1 110 ? -46.265 -12.204 20.113 1.00 31.73 110 SER A N 1
ATOM 856 C CA . SER A 1 110 ? -45.342 -12.271 21.232 1.00 31.73 110 SER A CA 1
ATOM 857 C C . SER A 1 110 ? -45.092 -13.737 21.595 1.00 31.73 110 SER A C 1
ATOM 859 O O . SER A 1 110 ? -46.049 -14.464 21.855 1.00 31.73 110 SER A O 1
ATOM 861 N N . ARG A 1 111 ? -43.830 -14.168 21.718 1.00 36.53 111 ARG A N 1
ATOM 862 C CA . ARG A 1 111 ? -43.466 -15.267 22.627 1.00 36.53 111 ARG A CA 1
ATOM 863 C C . ARG A 1 111 ? -42.196 -14.924 23.395 1.00 36.53 111 ARG A C 1
ATOM 865 O O . ARG A 1 111 ? -41.220 -14.408 22.868 1.00 36.53 111 ARG A O 1
ATOM 872 N N . THR A 1 112 ? -42.324 -15.178 24.682 1.00 31.30 112 THR A N 1
ATOM 873 C CA . THR A 1 112 ? -41.498 -14.823 25.824 1.00 31.30 112 THR A CA 1
ATOM 874 C C . THR A 1 112 ? -40.206 -15.627 25.943 1.00 31.30 112 THR A C 1
ATOM 876 O O . THR A 1 112 ? -40.162 -16.814 25.638 1.00 31.30 112 THR A O 1
ATOM 879 N N . ALA A 1 113 ? -39.210 -14.929 26.487 1.00 28.95 113 ALA A N 1
ATOM 880 C CA . ALA A 1 113 ? -38.050 -15.356 27.264 1.00 28.95 113 ALA A CA 1
ATOM 881 C C . ALA A 1 113 ? -37.980 -16.820 27.748 1.00 28.95 113 ALA A C 1
ATOM 883 O O . ALA A 1 113 ? -38.872 -17.310 28.438 1.00 28.95 113 ALA A O 1
ATOM 884 N N . ALA A 1 114 ? -36.804 -17.423 27.553 1.00 28.72 114 ALA A N 1
ATOM 885 C CA . ALA A 1 114 ? -36.246 -18.417 28.463 1.00 28.72 114 ALA A CA 1
ATOM 886 C C . ALA A 1 114 ? -34.763 -18.095 28.708 1.00 28.72 114 ALA A C 1
ATOM 888 O O . ALA A 1 114 ? -33.920 -18.143 27.816 1.00 28.72 114 ALA A O 1
ATOM 889 N N . VAL A 1 115 ? -34.489 -17.713 29.950 1.00 28.88 115 VAL A N 1
ATOM 890 C CA . VAL A 1 115 ? -33.175 -17.538 30.568 1.00 28.88 115 VAL A CA 1
ATOM 891 C C . VAL A 1 115 ? -32.613 -18.908 30.952 1.00 28.88 115 VAL A C 1
ATOM 893 O O . VAL A 1 115 ? -33.291 -19.673 31.630 1.00 28.88 115 VAL A O 1
ATOM 896 N N . ALA A 1 116 ? -31.355 -19.187 30.610 1.00 32.12 116 ALA A N 1
ATOM 897 C CA . ALA A 1 116 ? -30.565 -20.233 31.260 1.00 32.12 116 ALA A CA 1
ATOM 898 C C . ALA A 1 116 ? -29.124 -19.745 31.466 1.00 32.12 116 ALA A C 1
ATOM 900 O O . ALA A 1 116 ? -28.464 -19.260 30.548 1.00 32.12 116 ALA A O 1
ATOM 901 N N . ARG A 1 117 ? -28.680 -19.816 32.724 1.00 31.30 117 ARG A N 1
ATOM 902 C CA . ARG A 1 117 ? -27.401 -19.322 33.241 1.00 31.30 117 ARG A CA 1
ATOM 903 C C . ARG A 1 117 ? -26.305 -20.397 33.149 1.00 31.30 117 ARG A C 1
ATOM 905 O O . ARG A 1 117 ? -26.519 -21.528 33.554 1.00 31.30 117 ARG A O 1
ATOM 912 N N . MET A 1 118 ? -25.150 -19.950 32.656 1.00 34.22 118 MET A N 1
ATOM 913 C CA . MET A 1 118 ? -23.738 -20.331 32.866 1.00 34.22 118 MET A CA 1
ATOM 914 C C . MET A 1 118 ? -23.337 -21.690 33.476 1.00 34.22 118 MET A C 1
ATOM 916 O O . MET A 1 118 ? -23.672 -21.993 34.616 1.00 34.22 118 MET A O 1
ATOM 920 N N . SER A 1 119 ? -22.322 -22.307 32.855 1.00 30.95 119 SER A N 1
ATOM 921 C CA . SER A 1 119 ? -21.167 -22.862 33.583 1.00 30.95 119 SER A CA 1
ATOM 922 C C . SER A 1 119 ? -19.871 -22.756 32.764 1.00 30.95 119 SER A C 1
ATOM 924 O O . SER A 1 119 ? -19.831 -23.113 31.590 1.00 30.95 119 SER A O 1
ATOM 926 N N . LYS A 1 120 ? -18.813 -22.248 33.410 1.00 35.19 120 LYS A N 1
ATOM 927 C CA . LYS A 1 120 ? -17.408 -22.238 32.961 1.00 35.19 120 LYS A CA 1
ATOM 928 C C . LYS A 1 120 ? -16.895 -23.668 32.751 1.00 35.19 120 LYS A C 1
ATOM 930 O O . LYS A 1 120 ? -17.201 -24.517 33.580 1.00 35.19 120 LYS A O 1
ATOM 935 N N . THR A 1 121 ? -16.016 -23.887 31.771 1.00 31.02 121 THR A N 1
ATOM 936 C CA . THR A 1 121 ? -14.667 -24.467 31.973 1.00 31.02 121 THR A CA 1
ATOM 937 C C . THR A 1 121 ? -13.883 -24.570 30.656 1.00 31.02 121 THR A C 1
ATOM 939 O O . THR A 1 121 ? -14.389 -25.021 29.640 1.00 31.02 121 THR A O 1
ATOM 942 N N . GLU A 1 122 ? -12.639 -24.097 30.743 1.00 30.34 122 GLU A N 1
ATOM 943 C CA . GLU A 1 122 ? -11.405 -24.559 30.092 1.00 30.34 122 GLU A CA 1
ATOM 944 C C . GLU A 1 122 ? -11.273 -24.702 28.565 1.00 30.34 122 GLU A C 1
ATOM 946 O O . GLU A 1 122 ? -11.821 -25.577 27.902 1.00 30.34 122 GLU A O 1
ATOM 951 N N . LEU A 1 123 ? -10.350 -23.880 28.055 1.00 36.50 123 LEU A N 1
ATOM 952 C CA . LEU A 1 123 ? -9.624 -24.036 26.802 1.00 36.50 123 LEU A CA 1
ATOM 953 C C . LEU A 1 123 ? -8.753 -25.302 26.850 1.00 36.50 123 LEU A C 1
ATOM 955 O O . LEU A 1 123 ? -7.848 -25.392 27.680 1.00 36.50 123 LEU A O 1
ATOM 959 N N . LYS A 1 124 ? -8.950 -26.225 25.905 1.00 30.09 124 LYS A N 1
ATOM 960 C CA . LYS A 1 124 ? -7.944 -27.229 25.537 1.00 30.09 124 LYS A CA 1
ATOM 961 C C . LYS A 1 124 ? -7.778 -27.263 24.022 1.00 30.09 124 LYS A C 1
ATOM 963 O O . LYS A 1 124 ? -8.723 -27.518 23.283 1.00 30.09 124 LYS A O 1
ATOM 968 N N . PHE A 1 125 ? -6.551 -26.982 23.589 1.00 35.97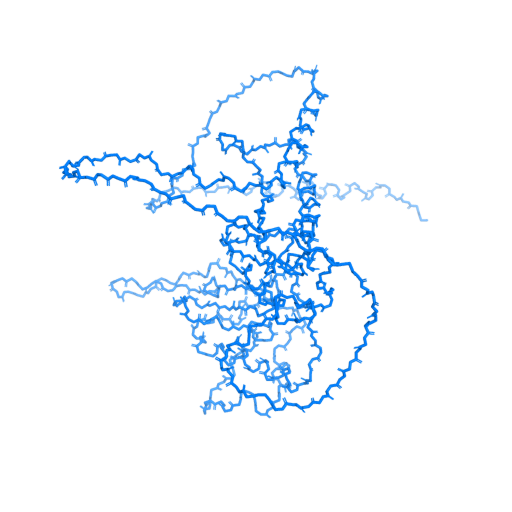 125 PHE A N 1
ATOM 969 C CA . PHE A 1 125 ? -6.044 -27.298 22.260 1.00 35.97 125 PHE A CA 1
ATOM 970 C C . PHE A 1 125 ? -6.091 -28.817 22.053 1.00 35.97 125 PHE A C 1
ATOM 972 O O . PHE A 1 125 ? -5.574 -29.560 22.886 1.00 35.97 125 PHE A O 1
ATOM 979 N N . ALA A 1 126 ? -6.656 -29.272 20.936 1.00 31.78 126 ALA A N 1
ATOM 980 C CA . ALA A 1 126 ? -6.469 -30.632 20.446 1.00 31.78 126 ALA A CA 1
ATOM 981 C C . ALA A 1 126 ? -6.287 -30.604 18.925 1.00 31.78 126 ALA A C 1
ATOM 983 O O . ALA A 1 126 ? -7.139 -30.117 18.183 1.00 31.78 126 ALA A O 1
ATOM 984 N N . ALA A 1 127 ? -5.134 -31.105 18.492 1.00 33.19 127 ALA A N 1
ATOM 985 C CA . ALA A 1 127 ? -4.817 -31.394 17.108 1.00 33.19 127 ALA A CA 1
ATOM 986 C C . ALA A 1 127 ? -5.511 -32.693 16.651 1.00 33.19 127 ALA A C 1
ATOM 988 O O . ALA A 1 127 ? -5.599 -33.643 17.421 1.00 33.19 127 ALA A O 1
ATOM 989 N N . ALA A 1 128 ? -5.958 -32.675 15.389 1.00 39.66 128 ALA A N 1
ATOM 990 C CA . ALA A 1 128 ? -6.218 -33.767 14.439 1.00 39.66 128 ALA A CA 1
ATOM 991 C C . ALA A 1 128 ? -6.866 -35.083 14.931 1.00 39.66 128 ALA A C 1
ATOM 993 O O . ALA A 1 128 ? -6.239 -35.854 15.644 1.00 39.66 128 ALA A O 1
ATOM 994 N N . ASN A 1 129 ? -8.017 -35.464 14.351 1.00 33.16 129 ASN A N 1
ATOM 995 C CA . ASN A 1 129 ? -8.015 -36.504 13.310 1.00 33.16 129 ASN A CA 1
ATOM 996 C C . ASN A 1 129 ? -9.338 -36.595 12.521 1.00 33.16 129 ASN A C 1
ATOM 998 O O . ASN A 1 129 ? -10.409 -36.220 12.986 1.00 33.16 129 ASN A O 1
ATOM 1002 N N . SER A 1 130 ? -9.187 -37.131 11.314 1.00 45.91 130 SER A N 1
ATOM 1003 C CA . SER A 1 130 ? -10.148 -37.376 10.239 1.00 45.91 130 SER A CA 1
ATOM 1004 C C . SER A 1 130 ? -11.472 -38.039 10.659 1.00 45.91 130 SER A C 1
ATOM 1006 O O . SER A 1 130 ? -11.486 -39.092 11.294 1.00 45.91 130 SER A O 1
ATOM 1008 N N . GLY A 1 131 ? -12.589 -37.454 10.214 1.00 35.72 131 GLY A N 1
ATOM 1009 C CA . GLY A 1 131 ? -13.942 -37.995 10.336 1.00 35.72 131 GLY A CA 1
ATOM 1010 C C . GLY A 1 131 ? -14.766 -37.625 9.105 1.00 35.72 131 GLY A C 1
ATOM 1011 O O . GLY A 1 131 ? -15.153 -36.479 8.914 1.00 35.72 131 GLY A O 1
ATOM 1012 N N . LYS A 1 132 ? -14.983 -38.618 8.246 1.00 45.44 132 LYS A N 1
ATOM 1013 C CA . LYS A 1 132 ? -15.691 -38.582 6.961 1.00 45.44 132 LYS A CA 1
ATOM 1014 C C . LYS A 1 132 ? -17.105 -37.994 7.130 1.00 45.44 132 LYS A C 1
ATOM 1016 O O . LYS A 1 132 ? -17.985 -38.677 7.647 1.00 45.44 132 LYS A O 1
ATOM 1021 N N . ALA A 1 133 ? -17.334 -36.762 6.671 1.00 40.47 133 ALA A N 1
ATOM 1022 C CA . ALA A 1 133 ? -18.663 -36.156 6.612 1.00 40.47 133 ALA A CA 1
ATOM 1023 C C . ALA A 1 133 ? -19.033 -35.819 5.161 1.00 40.47 133 ALA A C 1
ATOM 1025 O O . ALA A 1 133 ? -18.301 -35.172 4.420 1.00 40.47 133 ALA A O 1
ATOM 1026 N N . ARG A 1 134 ? -20.179 -36.374 4.784 1.00 39.66 134 ARG A N 1
ATOM 1027 C CA . ARG A 1 134 ? -20.889 -36.351 3.508 1.00 39.66 134 ARG A CA 1
ATOM 1028 C C . ARG A 1 134 ? -21.084 -34.914 3.005 1.00 39.66 134 ARG A C 1
ATOM 1030 O O . ARG A 1 134 ? -21.673 -34.103 3.708 1.00 39.66 134 ARG A O 1
ATOM 1037 N N . GLY A 1 135 ? -20.582 -34.637 1.801 1.00 42.34 135 GLY A N 1
ATOM 1038 C CA . GLY A 1 135 ? -20.583 -33.313 1.185 1.00 42.34 135 GLY A CA 1
ATOM 1039 C C . GLY A 1 135 ? -21.986 -32.775 0.920 1.00 42.34 135 GLY A C 1
ATOM 1040 O O . GLY A 1 135 ? -22.724 -33.310 0.095 1.00 42.34 135 GLY A O 1
ATOM 1041 N N . THR A 1 136 ? -22.321 -31.696 1.614 1.00 45.66 136 THR A N 1
ATOM 1042 C CA . THR A 1 136 ? -23.107 -30.597 1.057 1.00 45.66 136 THR A CA 1
ATOM 1043 C C . THR A 1 136 ? -22.094 -29.582 0.545 1.00 45.66 136 THR A C 1
ATOM 1045 O O . THR A 1 136 ? -21.279 -29.095 1.328 1.00 45.66 136 THR A O 1
ATOM 1048 N N . ASP A 1 137 ? -22.102 -29.333 -0.760 1.00 49.69 137 ASP A N 1
ATOM 1049 C CA . ASP A 1 137 ? -21.236 -28.372 -1.451 1.00 49.69 137 ASP A CA 1
ATOM 1050 C C . ASP A 1 137 ? -21.729 -26.942 -1.154 1.00 49.69 137 ASP A C 1
ATOM 1052 O O . ASP A 1 137 ? -22.239 -26.231 -2.012 1.00 49.69 137 ASP A O 1
ATOM 1056 N N . GLU A 1 138 ? -21.690 -26.565 0.125 1.00 55.34 138 GLU A N 1
ATOM 1057 C CA . GLU A 1 138 ? -21.861 -25.186 0.573 1.00 55.34 138 GLU A CA 1
ATOM 1058 C C . GLU A 1 138 ? -20.476 -24.532 0.552 1.00 55.34 138 GLU A C 1
ATOM 1060 O O . GLU A 1 138 ? -19.529 -25.108 1.106 1.00 55.34 138 GLU A O 1
ATOM 1065 N N . PRO A 1 139 ? -20.312 -23.355 -0.077 1.00 54.12 139 PRO A N 1
ATOM 1066 C CA . PRO A 1 139 ? -19.023 -22.687 -0.107 1.00 54.12 139 PRO A CA 1
ATOM 1067 C C . PRO A 1 139 ? -18.585 -22.424 1.333 1.00 54.12 139 PRO A C 1
ATOM 1069 O O . PRO A 1 139 ? -19.279 -21.753 2.096 1.00 54.12 139 PRO A O 1
ATOM 1072 N N . VAL A 1 140 ? -17.428 -22.967 1.714 1.00 60.16 140 VAL A N 1
ATOM 1073 C CA . VAL A 1 140 ? -16.819 -22.723 3.024 1.00 60.16 140 VAL A CA 1
ATOM 1074 C C . VAL A 1 140 ? -16.596 -21.216 3.160 1.00 60.16 140 VAL A C 1
ATOM 1076 O O . VAL A 1 140 ? -15.656 -20.658 2.595 1.00 60.16 140 VAL A O 1
ATOM 1079 N N . THR A 1 141 ? -17.485 -20.532 3.880 1.00 73.12 141 THR A N 1
ATOM 1080 C CA . THR A 1 141 ? -17.367 -19.095 4.123 1.00 73.12 141 THR A CA 1
ATOM 1081 C C . THR A 1 141 ? -16.169 -18.854 5.033 1.00 73.12 141 THR A C 1
ATOM 1083 O O . THR A 1 141 ? -16.149 -19.333 6.170 1.00 73.12 141 THR A O 1
ATOM 1086 N N . LYS A 1 142 ? -15.166 -18.121 4.535 1.00 79.38 142 LYS A N 1
ATOM 1087 C CA . LYS A 1 142 ? -13.990 -17.699 5.309 1.00 79.38 142 LYS A CA 1
ATOM 1088 C C . LYS A 1 142 ? -14.444 -17.045 6.630 1.00 79.38 142 LYS A C 1
ATOM 1090 O O . LYS A 1 142 ? -15.322 -16.180 6.590 1.00 79.38 142 LYS A O 1
ATOM 1095 N N . PRO A 1 143 ? -13.883 -17.423 7.797 1.00 86.81 143 PRO A N 1
ATOM 1096 C CA . PRO A 1 143 ? -14.204 -16.765 9.061 1.00 86.81 143 PRO A CA 1
ATOM 1097 C C . PRO A 1 143 ? -13.900 -15.263 9.000 1.00 86.81 143 PRO A C 1
ATOM 1099 O O . PRO A 1 143 ? -12.864 -14.865 8.479 1.00 86.81 143 PRO A O 1
ATOM 1102 N N . SER A 1 144 ? -14.758 -14.424 9.584 1.00 88.69 144 SER A N 1
ATOM 1103 C CA . SER A 1 144 ? -14.610 -12.960 9.503 1.00 88.69 144 SER A CA 1
ATOM 1104 C C . SER A 1 144 ? -13.548 -12.369 10.451 1.00 88.69 144 SER A C 1
ATOM 1106 O O . SER A 1 144 ? -13.212 -11.190 10.356 1.00 88.69 144 SER A O 1
ATOM 1108 N N . PHE A 1 145 ? -13.025 -13.154 11.403 1.00 95.88 145 PHE A N 1
ATOM 1109 C CA . PHE A 1 145 ? -12.025 -12.715 12.385 1.00 95.88 145 PHE A CA 1
ATOM 1110 C C . PHE A 1 145 ? -10.766 -13.586 12.328 1.00 95.88 145 PHE A C 1
ATOM 1112 O O . PHE A 1 145 ? -10.705 -14.639 12.964 1.00 95.88 145 PHE A O 1
ATOM 1119 N N . LEU A 1 146 ? -9.751 -13.122 11.594 1.00 94.94 146 LEU A N 1
ATOM 1120 C CA . LEU A 1 146 ? -8.460 -13.798 11.437 1.00 94.94 146 LEU A CA 1
ATOM 1121 C C . LEU A 1 146 ? -7.294 -12.816 11.699 1.00 94.94 146 LEU A C 1
ATOM 1123 O O . LEU A 1 146 ? -6.601 -12.391 10.779 1.00 94.94 146 LEU A O 1
ATOM 1127 N N . PRO A 1 147 ? -7.040 -12.424 12.963 1.00 95.38 147 PRO A N 1
ATOM 1128 C CA . PRO A 1 147 ? -6.022 -11.418 13.302 1.00 95.38 147 PRO A CA 1
ATOM 1129 C C . PRO A 1 147 ? -4.573 -11.873 13.058 1.00 95.38 147 PRO A C 1
ATOM 1131 O O . PRO A 1 147 ? -3.669 -11.044 13.044 1.00 95.38 147 PRO A O 1
ATOM 1134 N N . GLY A 1 148 ? -4.339 -13.180 12.923 1.00 94.38 148 GLY A N 1
ATOM 1135 C CA . GLY A 1 148 ? -3.018 -13.755 12.650 1.00 94.38 148 GLY A CA 1
ATOM 1136 C C . GLY A 1 148 ? -2.818 -14.192 11.199 1.00 94.38 148 GLY A C 1
ATOM 1137 O O . GLY A 1 148 ? -1.742 -14.680 10.871 1.00 94.38 148 GLY A O 1
ATOM 1138 N N . ASP A 1 149 ? -3.835 -14.057 10.346 1.00 94.38 149 ASP A N 1
ATOM 1139 C CA . ASP A 1 149 ? -3.740 -14.439 8.940 1.00 94.38 149 ASP A CA 1
ATOM 1140 C C . ASP A 1 149 ? -3.247 -13.243 8.120 1.00 94.38 149 ASP A C 1
ATOM 1142 O O . ASP A 1 149 ? -3.893 -12.193 8.040 1.00 94.38 149 ASP A O 1
ATOM 1146 N N . ARG A 1 150 ? -2.052 -13.394 7.547 1.00 93.06 150 ARG A N 1
ATOM 1147 C CA . ARG A 1 150 ? -1.393 -12.334 6.785 1.00 93.06 150 ARG A CA 1
ATOM 1148 C C . ARG A 1 150 ? -2.127 -12.021 5.485 1.00 93.06 150 ARG A C 1
ATOM 1150 O O . ARG A 1 150 ? -2.201 -10.853 5.113 1.00 93.06 150 ARG A O 1
ATOM 1157 N N . GLU A 1 151 ? -2.665 -13.026 4.804 1.00 93.00 151 GLU A N 1
ATOM 1158 C CA . GLU A 1 151 ? -3.355 -12.818 3.531 1.00 93.00 151 GLU A CA 1
ATOM 1159 C C . GLU A 1 151 ? -4.701 -12.130 3.765 1.00 93.00 151 GLU A C 1
ATOM 1161 O O . GLU A 1 151 ? -5.031 -11.176 3.069 1.00 93.00 151 GLU A O 1
ATOM 1166 N N . ASP A 1 152 ? -5.419 -12.497 4.829 1.00 94.94 152 ASP A N 1
ATOM 1167 C CA . ASP A 1 152 ? -6.619 -11.784 5.280 1.00 94.94 152 ASP A CA 1
ATOM 1168 C C . ASP A 1 152 ? -6.335 -10.317 5.652 1.00 94.94 152 ASP A C 1
ATOM 1170 O O . ASP A 1 152 ? -7.108 -9.411 5.329 1.00 94.94 152 ASP A O 1
ATOM 1174 N N . PHE A 1 153 ? -5.196 -10.052 6.300 1.00 96.06 153 PHE A N 1
ATOM 1175 C CA . PHE A 1 153 ? -4.739 -8.688 6.557 1.00 96.06 153 PHE A CA 1
ATOM 1176 C C . PHE A 1 153 ? -4.434 -7.917 5.261 1.00 96.06 153 PHE A C 1
ATOM 1178 O O . PHE A 1 153 ? -4.867 -6.769 5.125 1.00 96.06 153 PHE A O 1
ATOM 1185 N N . LEU A 1 154 ? -3.732 -8.531 4.304 1.00 95.19 154 LEU A N 1
ATOM 1186 C CA . LEU A 1 154 ? -3.417 -7.911 3.016 1.00 95.19 154 LEU A CA 1
ATOM 1187 C C . LEU A 1 154 ? -4.667 -7.662 2.166 1.00 95.19 154 LEU A C 1
ATOM 1189 O O . LEU A 1 154 ? -4.754 -6.613 1.534 1.00 95.19 154 LEU A O 1
ATOM 1193 N N . GLU A 1 155 ? -5.656 -8.556 2.190 1.00 95.38 155 GLU A N 1
ATOM 1194 C CA . GLU A 1 155 ? -6.954 -8.360 1.533 1.00 95.38 155 GLU A CA 1
ATOM 1195 C C . GLU A 1 155 ? -7.674 -7.120 2.076 1.00 95.38 155 GLU A C 1
ATOM 1197 O O . GLU A 1 155 ? -8.153 -6.292 1.298 1.00 95.38 155 GLU A O 1
ATOM 1202 N N . ARG A 1 156 ? -7.692 -6.929 3.405 1.00 96.56 156 ARG A N 1
ATOM 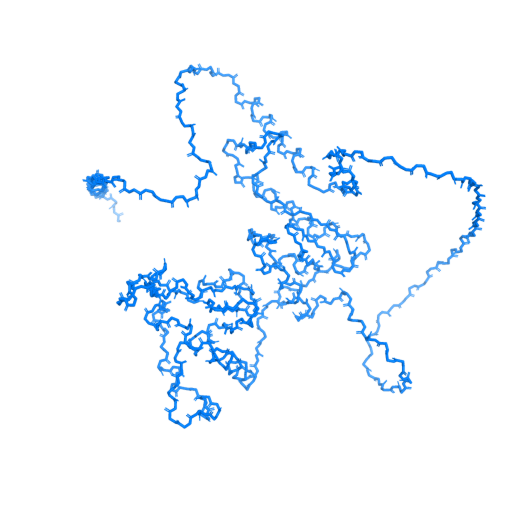1203 C CA . ARG A 1 156 ? -8.226 -5.695 4.003 1.00 96.56 156 ARG A CA 1
ATOM 1204 C C . ARG A 1 156 ? -7.415 -4.475 3.596 1.00 96.56 156 ARG A C 1
ATOM 1206 O O . ARG A 1 156 ? -8.000 -3.475 3.190 1.00 96.56 156 ARG A O 1
ATOM 1213 N N . LEU A 1 157 ? -6.087 -4.538 3.678 1.00 96.38 157 LEU A N 1
ATOM 1214 C CA . LEU A 1 157 ? -5.215 -3.414 3.333 1.00 96.38 157 LEU A CA 1
ATOM 1215 C C . LEU A 1 157 ? -5.360 -3.005 1.855 1.00 96.38 157 LEU A C 1
ATOM 1217 O O . LEU A 1 157 ? -5.352 -1.815 1.541 1.00 96.38 157 LEU A O 1
ATOM 1221 N N . ALA A 1 158 ? -5.584 -3.965 0.955 1.00 95.38 158 ALA A N 1
ATOM 1222 C CA . ALA A 1 158 ? -5.784 -3.724 -0.472 1.00 95.38 158 ALA A CA 1
ATOM 1223 C C . ALA A 1 158 ? -6.997 -2.830 -0.776 1.00 95.38 158 ALA A C 1
ATOM 1225 O O . ALA A 1 158 ? -7.016 -2.149 -1.804 1.00 95.38 158 ALA A O 1
ATOM 1226 N N . THR A 1 159 ? -7.999 -2.798 0.107 1.00 96.50 159 THR A N 1
ATOM 1227 C CA . THR A 1 159 ? -9.187 -1.946 -0.073 1.00 96.50 159 THR A CA 1
ATOM 1228 C C . THR A 1 159 ? -8.854 -0.454 -0.039 1.00 96.50 159 THR A C 1
ATOM 1230 O O . THR A 1 159 ? -9.541 0.340 -0.671 1.00 96.50 159 THR A O 1
ATOM 1233 N N . PHE A 1 160 ? -7.748 -0.066 0.600 1.00 95.69 160 PHE A N 1
ATOM 1234 C CA . PHE A 1 160 ? -7.288 1.321 0.690 1.00 95.69 160 PHE A CA 1
ATOM 1235 C C . PHE A 1 160 ? -6.444 1.770 -0.521 1.00 95.69 160 PHE A C 1
ATOM 1237 O O . PHE A 1 160 ? -5.861 2.852 -0.515 1.00 95.69 160 PHE A O 1
ATOM 1244 N N . ARG A 1 161 ? -6.320 0.942 -1.571 1.00 91.69 161 ARG A N 1
ATOM 1245 C CA . ARG A 1 161 ? -5.433 1.224 -2.718 1.00 91.69 161 ARG A CA 1
ATOM 1246 C C . ARG A 1 161 ? -5.843 2.443 -3.549 1.00 91.69 161 ARG A C 1
ATOM 1248 O O . ARG A 1 161 ? -4.999 3.001 -4.248 1.00 91.69 161 ARG A O 1
ATOM 1255 N N . ASN A 1 162 ? -7.135 2.773 -3.581 1.00 89.06 162 ASN A N 1
ATOM 1256 C CA . ASN A 1 162 ? -7.675 3.757 -4.510 1.00 89.06 162 ASN A CA 1
ATOM 1257 C C . ASN A 1 162 ? -7.649 5.154 -3.885 1.00 89.06 162 ASN A C 1
ATOM 1259 O O . ASN A 1 162 ? -8.363 5.411 -2.922 1.00 89.06 162 ASN A O 1
ATOM 1263 N N . LEU A 1 163 ? -6.868 6.065 -4.472 1.00 87.06 163 LEU A N 1
ATOM 1264 C CA . LEU A 1 163 ? -6.713 7.434 -3.971 1.00 87.06 163 LEU A CA 1
ATOM 1265 C C . LEU A 1 163 ? -8.013 8.249 -4.000 1.00 87.06 163 LEU A C 1
ATOM 1267 O O . LEU A 1 163 ? -8.126 9.206 -3.246 1.00 87.06 163 LEU A O 1
ATOM 1271 N N . THR A 1 164 ? -8.995 7.882 -4.834 1.00 88.88 164 THR A N 1
ATOM 1272 C CA . THR A 1 164 ? -10.318 8.536 -4.815 1.00 88.88 164 THR A CA 1
ATOM 1273 C C . THR A 1 164 ? -11.168 8.100 -3.626 1.00 88.88 164 THR A C 1
ATOM 1275 O O . THR A 1 164 ? -12.104 8.797 -3.248 1.00 88.88 164 THR A O 1
ATOM 1278 N N . ASP A 1 165 ? -10.877 6.923 -3.071 1.00 91.00 165 ASP A N 1
ATOM 1279 C CA . ASP A 1 165 ? -11.616 6.337 -1.957 1.00 91.00 165 ASP A CA 1
ATOM 1280 C C . ASP A 1 165 ? -10.911 6.556 -0.618 1.00 91.00 165 ASP A C 1
ATOM 1282 O O . ASP A 1 165 ? -11.580 6.578 0.413 1.00 91.00 165 ASP A O 1
ATOM 1286 N N . TRP A 1 166 ? -9.585 6.708 -0.621 1.00 93.12 166 TRP A N 1
ATOM 1287 C CA . TRP A 1 166 ? -8.792 6.932 0.580 1.00 93.12 166 TRP A CA 1
ATOM 1288 C C . TRP A 1 166 ? -7.521 7.739 0.294 1.00 93.12 166 TRP A C 1
ATOM 1290 O O . TRP A 1 166 ? -6.599 7.277 -0.385 1.00 93.12 166 TRP A O 1
ATOM 1300 N N . MET A 1 167 ? -7.442 8.931 0.872 1.00 90.62 167 MET A N 1
ATOM 1301 C CA . MET A 1 167 ? -6.248 9.766 0.870 1.00 90.62 167 MET A CA 1
ATOM 1302 C C . MET A 1 167 ? -5.238 9.290 1.928 1.00 90.62 167 MET A C 1
ATOM 1304 O O . MET A 1 167 ? -5.643 8.820 2.994 1.00 90.62 167 MET A O 1
ATOM 1308 N N . PRO A 1 168 ? -3.921 9.437 1.688 1.00 87.94 168 PRO A N 1
ATOM 1309 C CA . PRO A 1 168 ? -2.895 9.131 2.685 1.00 87.94 168 PRO A CA 1
ATOM 1310 C C . PRO A 1 168 ? -3.147 9.855 4.015 1.00 87.94 168 PRO A C 1
ATOM 1312 O O . PRO A 1 168 ? -3.548 11.019 4.028 1.00 87.94 168 PRO A O 1
ATOM 1315 N N . LYS A 1 169 ? -2.909 9.164 5.134 1.00 91.12 169 LYS A N 1
ATOM 1316 C CA . LYS A 1 169 ? -3.118 9.690 6.493 1.00 91.12 169 LYS A CA 1
ATOM 1317 C C . LYS A 1 169 ? -1.846 9.544 7.338 1.00 91.12 169 LYS A C 1
ATOM 1319 O O . LYS A 1 169 ? -1.031 8.669 7.035 1.00 91.12 169 LYS A O 1
ATOM 1324 N N . PRO A 1 170 ? -1.687 10.335 8.418 1.00 92.62 170 PRO A N 1
ATOM 1325 C CA . PRO A 1 170 ? -0.546 10.222 9.322 1.00 92.62 170 PRO A CA 1
ATOM 1326 C C . PRO A 1 170 ? -0.388 8.811 9.914 1.00 92.62 170 PRO A C 1
ATOM 1328 O O . PRO A 1 170 ? -1.389 8.110 10.094 1.00 92.62 170 PRO A O 1
ATOM 1331 N N . PRO A 1 171 ? 0.835 8.390 10.296 1.00 91.38 171 PRO A N 1
ATOM 1332 C CA . PRO A 1 171 ? 1.143 7.003 10.664 1.00 91.38 171 PRO A CA 1
ATOM 1333 C C . PRO A 1 171 ? 0.232 6.370 11.725 1.00 91.38 171 PRO A C 1
ATOM 1335 O O . PRO A 1 171 ? -0.092 5.190 11.623 1.00 91.38 171 PRO A O 1
ATOM 1338 N N . LYS A 1 172 ? -0.226 7.143 12.720 1.00 94.50 172 LYS A N 1
ATOM 1339 C CA . LYS A 1 172 ? -1.125 6.661 13.789 1.00 94.50 172 LYS A CA 1
ATOM 1340 C C . LYS A 1 172 ? -2.493 6.185 13.275 1.00 94.50 172 LYS A C 1
ATOM 1342 O O . LYS A 1 172 ? -3.139 5.377 13.934 1.00 94.50 172 LYS A O 1
ATOM 1347 N N . VAL A 1 173 ? -2.939 6.698 12.128 1.00 95.38 173 VAL A N 1
ATOM 1348 C CA . VAL A 1 173 ? -4.277 6.468 11.550 1.00 95.38 173 VAL A CA 1
ATOM 1349 C C . VAL A 1 173 ? -4.206 6.161 10.050 1.00 95.38 173 VAL A C 1
ATOM 1351 O O . VAL A 1 173 ? -5.166 6.385 9.309 1.00 95.38 173 VAL A O 1
ATOM 1354 N N . ASN A 1 174 ? -3.057 5.651 9.601 1.00 94.69 174 ASN A N 1
ATOM 1355 C CA . ASN A 1 174 ? -2.840 5.219 8.228 1.00 94.69 174 ASN A CA 1
ATOM 1356 C C . ASN A 1 174 ? -3.605 3.922 7.910 1.00 94.69 174 ASN A C 1
ATOM 1358 O O . ASN A 1 174 ? -4.196 3.278 8.777 1.00 94.69 174 ASN A O 1
ATOM 1362 N N . GLU A 1 175 ? -3.574 3.521 6.645 1.00 95.44 175 GLU A N 1
ATOM 1363 C CA . GLU A 1 175 ? -4.243 2.335 6.104 1.00 95.44 175 GLU A CA 1
ATOM 1364 C C . GLU A 1 175 ? -3.938 1.066 6.918 1.00 95.44 175 GLU A C 1
ATOM 1366 O O . GLU A 1 175 ? -4.824 0.253 7.188 1.00 95.44 175 GLU A O 1
ATOM 1371 N N . VAL A 1 176 ? -2.684 0.917 7.356 1.00 96.12 176 VAL A N 1
ATOM 1372 C CA . VAL A 1 176 ? -2.224 -0.226 8.153 1.00 96.12 176 VAL A CA 1
ATOM 1373 C C . VAL A 1 176 ? -2.873 -0.229 9.537 1.00 96.12 176 VAL A C 1
ATOM 1375 O O . VAL A 1 176 ? -3.308 -1.289 9.990 1.00 96.12 176 VAL A O 1
ATOM 1378 N N . ALA A 1 177 ? -2.982 0.926 10.202 1.00 96.69 177 ALA A N 1
ATOM 1379 C CA . ALA A 1 177 ? -3.615 1.042 11.517 1.00 96.69 177 ALA A CA 1
ATOM 1380 C C . ALA A 1 177 ? -5.083 0.579 11.485 1.00 96.69 177 ALA A C 1
ATOM 1382 O O . ALA A 1 177 ? -5.511 -0.203 12.340 1.00 96.69 177 ALA A O 1
ATOM 1383 N N . TRP A 1 178 ? -5.824 0.979 10.447 1.00 97.62 178 TRP A N 1
ATOM 1384 C CA . TRP A 1 178 ? -7.201 0.538 10.213 1.00 97.62 178 TRP A CA 1
ATOM 1385 C C . TRP A 1 178 ? -7.275 -0.962 9.881 1.00 97.62 178 TRP A C 1
ATOM 1387 O O . TRP A 1 178 ? -8.001 -1.714 10.540 1.00 97.62 178 TRP A O 1
ATOM 1397 N N . ALA A 1 179 ? -6.481 -1.442 8.919 1.00 97.50 179 ALA A N 1
ATOM 1398 C CA . ALA A 1 179 ? -6.497 -2.845 8.496 1.00 97.50 179 ALA A CA 1
ATOM 1399 C C . ALA A 1 179 ? -6.102 -3.821 9.623 1.00 97.50 179 ALA A C 1
ATOM 1401 O O . ALA A 1 179 ? -6.701 -4.897 9.755 1.00 97.50 179 ALA A O 1
ATOM 1402 N N . LYS A 1 180 ? -5.155 -3.441 10.497 1.00 97.25 180 LYS A N 1
ATOM 1403 C CA . LYS A 1 180 ? -4.765 -4.228 11.685 1.00 97.25 180 LYS A CA 1
ATOM 1404 C C . LYS A 1 180 ? -5.926 -4.419 12.661 1.00 97.25 180 LYS A C 1
ATOM 1406 O O . LYS A 1 180 ? -5.923 -5.370 13.440 1.00 97.25 180 LYS A O 1
ATOM 1411 N N . ARG A 1 181 ? -6.929 -3.546 12.618 1.00 97.69 181 ARG A N 1
ATOM 1412 C CA . ARG A 1 181 ? -8.097 -3.558 13.505 1.00 97.69 181 ARG A CA 1
ATOM 1413 C C . ARG A 1 181 ? -9.365 -4.040 12.804 1.00 97.69 181 ARG A C 1
ATOM 1415 O O . ARG A 1 181 ? -10.462 -3.825 13.289 1.00 97.69 181 ARG A O 1
ATOM 1422 N N . GLY A 1 182 ? -9.227 -4.753 11.686 1.00 97.50 182 GLY A N 1
ATOM 1423 C CA . GLY A 1 182 ? -10.363 -5.401 11.028 1.00 97.50 182 GLY A CA 1
ATOM 1424 C C . GLY A 1 182 ? -11.242 -4.451 10.220 1.00 97.50 182 GLY A C 1
ATOM 1425 O O . GLY A 1 182 ? -12.376 -4.804 9.893 1.00 97.50 182 GLY A O 1
ATOM 1426 N N . TRP A 1 183 ? -10.746 -3.254 9.911 1.00 98.31 183 TRP A N 1
ATOM 1427 C CA . TRP A 1 183 ? -11.426 -2.300 9.046 1.00 98.31 183 TRP A CA 1
ATOM 1428 C C . TRP A 1 183 ? -10.998 -2.489 7.592 1.00 98.31 183 TRP A C 1
ATOM 1430 O O . TRP A 1 183 ? -9.825 -2.722 7.302 1.00 98.31 183 TRP A O 1
ATOM 1440 N N . ALA A 1 184 ? -11.960 -2.365 6.685 1.00 97.69 184 ALA A N 1
ATOM 1441 C CA . ALA A 1 184 ? -11.754 -2.311 5.246 1.00 97.69 184 ALA A CA 1
ATOM 1442 C C . ALA A 1 184 ? -12.334 -0.998 4.708 1.00 97.69 184 ALA A C 1
ATOM 1444 O O . ALA A 1 184 ? -13.417 -0.579 5.130 1.00 97.69 184 ALA A O 1
ATOM 1445 N N . CYS A 1 185 ? -11.626 -0.352 3.787 1.00 97.50 185 CYS A N 1
ATOM 1446 C CA . CYS A 1 185 ? -12.138 0.797 3.057 1.00 97.50 185 CYS A CA 1
ATOM 1447 C C . CYS A 1 185 ? -13.308 0.361 2.168 1.00 97.50 185 CYS A C 1
ATOM 1449 O O . CYS A 1 185 ? -13.263 -0.682 1.517 1.00 97.50 185 CYS A O 1
ATOM 1451 N N . GLN A 1 186 ? -14.371 1.156 2.175 1.00 94.69 186 GLN A N 1
ATOM 1452 C CA . GLN A 1 186 ? -15.503 0.986 1.276 1.00 94.69 186 GLN A CA 1
ATOM 1453 C C . GLN A 1 186 ? -15.319 1.917 0.081 1.00 94.69 186 GLN A C 1
ATOM 1455 O O . GLN A 1 186 ? -14.907 1.453 -0.977 1.00 94.69 186 GLN A O 1
ATOM 1460 N N . ARG A 1 187 ? -15.602 3.214 0.268 1.00 90.88 187 ARG A N 1
ATOM 1461 C CA . ARG A 1 187 ? -15.383 4.326 -0.674 1.00 90.88 187 ARG A CA 1
ATOM 1462 C C . ARG A 1 187 ? -15.392 5.653 0.082 1.00 90.88 187 ARG A C 1
ATOM 1464 O O . ARG A 1 187 ? -15.957 5.709 1.173 1.00 90.88 187 ARG A O 1
ATOM 1471 N N . LEU A 1 188 ? -14.866 6.717 -0.522 1.00 91.62 188 LEU A N 1
ATOM 1472 C CA . LEU A 1 188 ? -15.008 8.103 -0.041 1.00 91.62 188 LEU A CA 1
ATOM 1473 C C . LEU A 1 188 ? -14.707 8.281 1.462 1.00 91.62 188 LEU A C 1
ATOM 1475 O O . LEU A 1 188 ? -15.552 8.738 2.235 1.00 91.62 188 LEU A O 1
ATOM 1479 N N . GLU A 1 189 ? -13.513 7.876 1.884 1.00 93.81 189 GLU A N 1
ATOM 1480 C CA . GLU A 1 189 ? -13.006 7.981 3.257 1.00 93.81 189 GLU A CA 1
ATOM 1481 C C . GLU A 1 189 ? -13.798 7.182 4.301 1.00 93.81 189 GLU A C 1
ATOM 1483 O O . GLU A 1 189 ? -13.685 7.412 5.507 1.00 93.81 189 GLU A O 1
ATOM 1488 N N . ARG A 1 190 ? -14.617 6.226 3.858 1.00 96.25 190 ARG A N 1
ATOM 1489 C CA . ARG A 1 190 ? -15.419 5.373 4.731 1.00 96.25 190 ARG A CA 1
ATOM 1490 C C . ARG A 1 190 ? -14.754 4.028 4.946 1.00 96.25 190 ARG A C 1
ATOM 1492 O O . ARG A 1 190 ? -14.397 3.336 3.993 1.00 96.25 190 ARG A O 1
ATOM 1499 N N . VAL A 1 191 ? -14.684 3.619 6.203 1.00 98.00 191 VAL A N 1
ATOM 1500 C CA . VAL A 1 191 ? -14.244 2.285 6.609 1.00 98.00 191 VAL A CA 1
ATOM 1501 C C . VAL A 1 191 ? -15.394 1.511 7.227 1.00 98.00 191 VAL A C 1
ATOM 1503 O O . VAL A 1 191 ? -16.249 2.083 7.898 1.00 98.00 191 VAL A O 1
ATOM 1506 N N . ARG A 1 192 ? -15.396 0.196 7.021 1.00 98.06 192 ARG A N 1
ATOM 1507 C CA . ARG A 1 192 ? -16.356 -0.749 7.593 1.00 98.06 192 ARG A CA 1
ATOM 1508 C C . ARG A 1 192 ? -15.613 -1.898 8.254 1.00 98.06 192 ARG A C 1
ATOM 1510 O O . ARG A 1 192 ? -14.662 -2.431 7.683 1.00 98.06 192 ARG A O 1
ATOM 1517 N N . CYS A 1 193 ? -16.051 -2.309 9.438 1.00 98.25 193 CYS A N 1
ATOM 1518 C CA . CYS A 1 193 ? -15.514 -3.508 10.068 1.00 98.25 193 CYS A CA 1
ATOM 1519 C C . CYS A 1 193 ? -16.005 -4.765 9.339 1.00 98.25 193 CYS A C 1
ATOM 1521 O O . CYS A 1 193 ? -17.209 -4.953 9.182 1.00 98.25 193 CYS A O 1
ATOM 1523 N N . VAL A 1 194 ? -15.086 -5.665 8.984 1.00 97.06 194 VAL A N 1
ATOM 1524 C CA . VAL A 1 194 ? -15.401 -6.912 8.257 1.00 97.06 194 VAL A CA 1
ATOM 1525 C C . VAL A 1 194 ? -16.209 -7.930 9.075 1.00 97.06 194 VAL A C 1
ATOM 1527 O O . VAL A 1 194 ? -16.759 -8.869 8.511 1.00 97.06 194 VAL A O 1
ATOM 1530 N N . THR A 1 195 ? -16.292 -7.754 10.400 1.00 96.88 195 THR A N 1
ATOM 1531 C CA . THR A 1 195 ? -17.042 -8.649 11.302 1.00 96.88 195 THR A CA 1
ATOM 1532 C C . THR A 1 195 ? -18.341 -8.023 11.788 1.00 96.88 195 THR A C 1
ATOM 1534 O O . THR A 1 195 ? -19.399 -8.626 11.651 1.00 96.88 195 THR A O 1
ATOM 1537 N N . CYS A 1 196 ? -18.282 -6.831 12.394 1.00 97.19 196 CYS A N 1
ATOM 1538 C CA . CYS A 1 196 ? -19.461 -6.217 13.014 1.00 97.19 196 CYS A CA 1
ATOM 1539 C C . CYS A 1 196 ? -20.198 -5.227 12.108 1.00 97.19 196 CYS A C 1
ATOM 1541 O O . CYS A 1 196 ? -21.195 -4.662 12.539 1.00 97.19 196 CYS A O 1
ATOM 1543 N N . ASN A 1 197 ? -19.717 -4.985 10.883 1.00 96.88 197 ASN A N 1
ATOM 1544 C CA . ASN A 1 197 ? -20.341 -4.114 9.880 1.00 96.88 197 ASN A CA 1
ATOM 1545 C C . ASN A 1 197 ? -20.557 -2.643 10.272 1.00 96.88 197 ASN A C 1
ATOM 1547 O O . ASN A 1 197 ? -21.098 -1.892 9.464 1.00 96.88 197 ASN A O 1
ATOM 1551 N N . VAL A 1 198 ? -20.105 -2.214 11.455 1.00 97.44 198 VAL A N 1
ATOM 1552 C CA . VAL A 1 198 ? -20.076 -0.796 11.836 1.00 97.44 198 VAL A CA 1
ATOM 1553 C C . VAL A 1 198 ? -19.210 -0.025 10.846 1.00 97.44 198 VAL A C 1
ATOM 1555 O O . VAL A 1 198 ? -18.188 -0.542 10.384 1.00 97.44 198 VAL A O 1
ATOM 1558 N N . GLU A 1 199 ? -19.621 1.202 10.538 1.00 97.19 199 GLU A N 1
ATOM 1559 C CA . GLU A 1 199 ? -18.928 2.100 9.625 1.00 97.19 199 GLU A CA 1
ATOM 1560 C C . GLU A 1 199 ? -18.507 3.405 10.292 1.00 97.19 199 GLU A C 1
ATOM 1562 O O . GLU A 1 199 ? -19.186 3.907 11.186 1.00 97.19 199 GLU A O 1
ATOM 1567 N N . ILE A 1 200 ? -17.411 3.980 9.799 1.00 95.75 200 ILE A N 1
ATOM 1568 C CA . ILE A 1 200 ? -16.907 5.292 10.207 1.00 95.75 200 ILE A CA 1
ATOM 1569 C C . ILE A 1 200 ? -16.488 6.060 8.958 1.00 95.75 200 ILE A C 1
ATOM 1571 O O . ILE A 1 200 ? -15.862 5.502 8.058 1.00 95.75 200 ILE A O 1
ATOM 1575 N N . MET A 1 201 ? -16.806 7.350 8.918 1.00 94.38 201 MET A N 1
ATOM 1576 C CA . MET A 1 201 ? -16.276 8.287 7.931 1.00 94.38 201 MET A CA 1
ATOM 1577 C C . MET A 1 201 ? -15.062 9.014 8.520 1.00 94.38 201 MET A C 1
ATOM 1579 O O . MET A 1 201 ? -15.168 9.619 9.583 1.00 94.38 201 MET A O 1
ATOM 1583 N N . VAL A 1 202 ? -13.916 8.952 7.839 1.00 92.75 202 VAL A N 1
ATOM 1584 C CA . VAL A 1 202 ? -12.620 9.423 8.348 1.00 92.75 202 VAL A CA 1
ATOM 1585 C C . VAL A 1 202 ? -12.199 10.709 7.649 1.00 92.75 202 VAL A C 1
ATOM 1587 O O . VAL A 1 202 ? -11.558 10.701 6.602 1.00 92.75 202 VAL A O 1
ATOM 1590 N N . LYS A 1 203 ? -12.514 11.841 8.269 1.00 87.19 203 LYS A N 1
ATOM 1591 C CA . LYS A 1 203 ? -12.145 13.176 7.785 1.00 87.19 203 LYS A CA 1
ATOM 1592 C C . LYS A 1 203 ? -11.037 13.760 8.657 1.00 87.19 203 LYS A C 1
ATOM 1594 O O . LYS A 1 203 ? -11.300 14.134 9.797 1.00 87.19 203 LYS A O 1
ATOM 1599 N N . LEU A 1 204 ? -9.817 13.818 8.117 1.00 79.81 204 LEU A N 1
ATOM 1600 C CA . LEU A 1 204 ? -8.687 14.552 8.715 1.00 79.81 204 LEU A CA 1
ATOM 1601 C C . LEU A 1 204 ? -8.470 15.932 8.080 1.00 79.81 204 LEU A C 1
ATOM 1603 O O . LEU A 1 204 ? -7.745 16.750 8.634 1.00 79.81 204 LEU A O 1
ATOM 1607 N N . ASN A 1 205 ? -9.093 16.201 6.930 1.00 68.19 205 ASN A N 1
ATOM 1608 C CA . ASN A 1 205 ? -8.914 17.463 6.222 1.00 68.19 205 ASN A CA 1
ATOM 1609 C C . ASN A 1 205 ? -9.608 18.620 6.953 1.00 68.19 205 ASN A C 1
ATOM 1611 O O . ASN A 1 205 ? -10.578 18.426 7.692 1.00 68.19 205 ASN A O 1
ATOM 1615 N N . LYS A 1 206 ? -9.090 19.829 6.708 1.00 62.88 206 LYS A N 1
ATOM 1616 C CA . LYS A 1 206 ? -9.578 21.094 7.265 1.00 62.88 206 LYS A CA 1
ATOM 1617 C C . LYS A 1 206 ? -11.090 21.202 7.038 1.00 62.88 206 LYS A C 1
ATOM 1619 O O . LYS A 1 206 ? -11.555 21.123 5.907 1.00 62.88 206 LYS A O 1
ATOM 1624 N N . GLN A 1 207 ? -11.832 21.319 8.135 1.00 61.88 207 GLN A N 1
ATOM 1625 C CA . GLN A 1 207 ? -13.291 21.400 8.123 1.00 61.88 207 GLN A CA 1
ATOM 1626 C C . GLN A 1 207 ? -13.726 22.693 7.425 1.00 61.88 207 GLN A C 1
ATOM 1628 O O . GLN A 1 207 ? -13.103 23.741 7.608 1.00 61.88 207 GLN A O 1
ATOM 1633 N N . GLU A 1 208 ? -14.793 22.607 6.645 1.00 63.97 208 GLU A N 1
ATOM 1634 C CA . GLU A 1 208 ? -15.465 23.751 6.035 1.00 63.97 208 GLU A CA 1
ATOM 1635 C C . GLU A 1 208 ? -16.615 24.193 6.951 1.00 63.97 208 GLU A C 1
ATOM 1637 O O . GLU A 1 208 ? -17.232 23.367 7.628 1.00 63.97 208 GLU A O 1
ATOM 1642 N N . ASP A 1 209 ? -16.874 25.495 7.028 1.00 65.44 209 ASP A N 1
ATOM 1643 C CA . ASP A 1 209 ? -18.068 26.027 7.677 1.00 65.44 209 ASP A CA 1
ATOM 1644 C C . ASP A 1 209 ? -19.322 25.796 6.814 1.00 65.44 209 ASP A C 1
ATOM 1646 O O . ASP A 1 209 ? -19.255 25.275 5.699 1.00 65.44 209 ASP A O 1
ATOM 1650 N N . GLU A 1 210 ? -20.494 26.182 7.327 1.00 67.56 210 GLU A N 1
ATOM 1651 C CA . GLU A 1 210 ? -21.786 26.050 6.628 1.00 67.56 210 GLU A CA 1
ATOM 1652 C C . GLU A 1 210 ? -21.821 26.769 5.263 1.00 67.56 210 GLU A C 1
ATOM 1654 O O . GLU A 1 210 ? -22.705 26.511 4.446 1.00 67.56 210 GLU A O 1
ATOM 1659 N N . ASN A 1 211 ? -20.838 27.633 4.996 1.00 69.25 211 ASN A N 1
ATOM 1660 C CA . ASN A 1 211 ? -20.693 28.417 3.779 1.00 69.25 211 ASN A CA 1
ATOM 1661 C C . ASN A 1 211 ? -19.608 27.845 2.843 1.00 69.25 211 ASN A C 1
ATOM 1663 O O . ASN A 1 211 ? -19.281 28.480 1.839 1.00 69.25 211 ASN A O 1
ATOM 1667 N N . GLY A 1 212 ? -19.040 26.672 3.153 1.00 61.75 212 GLY A N 1
ATOM 1668 C CA . GLY A 1 212 ? -17.969 26.044 2.373 1.00 61.75 212 GLY A CA 1
ATOM 1669 C C . GLY A 1 212 ? -16.598 26.705 2.556 1.00 61.75 212 GLY A C 1
ATOM 1670 O O . GLY A 1 212 ? -15.660 26.413 1.815 1.00 61.75 212 GLY A O 1
ATOM 1671 N N . LYS A 1 213 ? -16.445 27.621 3.519 1.00 64.56 213 LYS A N 1
ATOM 1672 C CA . LYS A 1 213 ? -15.176 28.291 3.798 1.00 64.56 213 LYS A CA 1
ATOM 1673 C C . LYS A 1 213 ? -14.397 27.485 4.825 1.00 64.56 213 LYS A C 1
ATOM 1675 O O . LYS A 1 213 ? -14.896 27.112 5.881 1.00 64.56 213 LYS A O 1
ATOM 1680 N N . LEU A 1 214 ? -13.124 27.249 4.525 1.00 60.19 214 LEU A N 1
ATOM 1681 C CA . LEU A 1 214 ? -12.212 26.573 5.438 1.00 60.19 214 LEU A CA 1
ATOM 1682 C C . LEU A 1 214 ? -12.201 27.264 6.809 1.00 60.19 214 LEU A C 1
ATOM 1684 O O . LEU A 1 214 ? -11.867 28.452 6.909 1.00 60.19 214 LEU A O 1
ATOM 1688 N N . ILE A 1 215 ? -12.497 26.508 7.863 1.00 65.25 215 ILE A N 1
ATOM 1689 C CA . ILE A 1 215 ? -12.385 26.986 9.236 1.00 65.25 215 ILE A CA 1
ATOM 1690 C C . ILE A 1 215 ? -10.892 27.157 9.531 1.00 65.25 215 ILE A C 1
ATOM 1692 O O . ILE A 1 215 ? -10.170 26.198 9.810 1.00 65.25 215 ILE A O 1
ATOM 1696 N N . LYS A 1 216 ? -10.409 28.396 9.413 1.00 60.94 216 LYS A N 1
ATOM 1697 C CA . LYS A 1 216 ? -9.038 28.768 9.765 1.00 60.94 216 LYS A CA 1
ATOM 1698 C C . LYS A 1 216 ? -8.937 28.898 11.279 1.00 60.94 216 LYS A C 1
ATOM 1700 O O . LYS A 1 216 ? -9.642 29.701 11.889 1.00 60.94 216 LYS A O 1
ATOM 1705 N N . PHE A 1 217 ? -8.039 28.125 11.867 1.00 64.31 217 PHE A N 1
ATOM 1706 C CA . PHE A 1 217 ? -7.722 28.176 13.285 1.00 64.31 217 PHE A CA 1
ATOM 1707 C C . PHE A 1 217 ? -6.348 28.808 13.444 1.00 64.31 217 PHE A C 1
ATOM 1709 O O . PHE A 1 217 ? -5.360 28.090 13.503 1.00 64.31 217 PHE A O 1
ATOM 1716 N N . ALA A 1 218 ? -6.304 30.142 13.474 1.00 66.25 218 ALA A N 1
ATOM 1717 C CA . ALA A 1 218 ? -5.063 30.913 13.453 1.00 66.25 218 ALA A CA 1
ATOM 1718 C C . ALA A 1 218 ? -4.017 30.373 14.452 1.00 66.25 218 ALA A C 1
ATOM 1720 O O . ALA A 1 218 ? -4.160 30.553 15.663 1.00 66.25 218 ALA A O 1
ATOM 1721 N N . GLY A 1 219 ? -2.980 29.708 13.929 1.00 69.25 219 GLY A N 1
ATOM 1722 C CA . GLY A 1 219 ? -1.813 29.249 14.686 1.00 69.25 219 GLY A CA 1
ATOM 1723 C C . GLY A 1 219 ? -1.987 27.944 15.471 1.00 69.25 219 GLY A C 1
ATOM 1724 O O . GLY A 1 219 ? -1.101 27.605 16.248 1.00 69.25 219 GLY A O 1
ATOM 1725 N N . MET A 1 220 ? -3.096 27.215 15.300 1.00 70.94 220 MET A N 1
ATOM 1726 C CA . MET A 1 220 ? -3.371 25.939 15.991 1.00 70.94 220 MET A CA 1
ATOM 1727 C C . MET A 1 220 ? -3.603 24.767 15.027 1.00 70.94 220 MET A C 1
ATOM 1729 O O . MET A 1 220 ? -4.067 23.707 15.436 1.00 70.94 220 MET A O 1
ATOM 1733 N N . GLU A 1 221 ? -3.290 24.915 13.740 1.00 74.94 221 GLU A N 1
ATOM 1734 C CA . GLU A 1 221 ? -3.573 23.887 12.734 1.00 74.94 221 GLU A CA 1
ATOM 1735 C C . GLU A 1 221 ? -2.910 22.537 13.057 1.00 74.94 221 GLU A C 1
ATOM 1737 O O . GLU A 1 221 ? -3.563 21.498 12.951 1.00 74.94 221 GLU A O 1
ATOM 1742 N N . SER A 1 222 ? -1.653 22.557 13.514 1.00 79.44 222 SER A N 1
ATOM 1743 C CA . SER A 1 222 ? -0.908 21.347 13.894 1.00 79.44 222 SER A CA 1
ATOM 1744 C C . SER A 1 222 ? -1.513 20.651 15.116 1.00 79.44 222 SER A C 1
ATOM 1746 O O . SER A 1 222 ? -1.644 19.428 15.135 1.00 79.44 222 SER A O 1
ATOM 1748 N N . ASP A 1 223 ? -1.915 21.415 16.133 1.00 82.94 223 ASP A N 1
ATOM 1749 C CA . ASP A 1 223 ? -2.513 20.863 17.355 1.00 82.94 223 ASP A CA 1
ATOM 1750 C C . ASP A 1 223 ? -3.874 20.225 17.063 1.00 82.94 223 ASP A C 1
ATOM 1752 O O . ASP A 1 223 ? -4.230 19.186 17.624 1.00 82.94 223 ASP A O 1
ATOM 1756 N N . ILE A 1 224 ? -4.628 20.827 16.141 1.00 82.31 224 ILE A N 1
ATOM 1757 C CA . ILE A 1 224 ? -5.928 20.320 15.712 1.00 82.31 224 ILE A CA 1
ATOM 1758 C C . ILE A 1 224 ? -5.769 19.030 14.921 1.00 82.31 224 ILE A C 1
ATOM 1760 O O . ILE A 1 224 ? -6.483 18.065 15.192 1.00 82.31 224 ILE A O 1
ATOM 1764 N N . GLU A 1 225 ? -4.832 18.988 13.973 1.00 84.88 225 GLU A N 1
ATOM 1765 C CA . GLU A 1 225 ? -4.527 17.769 13.228 1.00 84.88 225 GLU A CA 1
ATOM 1766 C C . GLU A 1 225 ? -4.097 16.646 14.176 1.00 84.88 225 GLU A C 1
ATOM 1768 O O . GLU A 1 225 ? -4.640 15.542 14.109 1.00 84.88 225 GLU A O 1
ATOM 1773 N N . GLN A 1 226 ? -3.195 16.936 15.117 1.00 89.69 226 GLN A N 1
ATOM 1774 C CA . GLN A 1 226 ? -2.719 15.948 16.078 1.00 89.69 226 GLN A CA 1
ATOM 1775 C C . GLN A 1 226 ? -3.856 15.412 16.957 1.00 89.69 226 GLN A C 1
ATOM 1777 O O . GLN A 1 226 ? -3.972 14.200 17.142 1.00 89.69 226 GLN A O 1
ATOM 1782 N N . ALA A 1 227 ? -4.747 16.277 17.438 1.00 89.69 227 ALA A N 1
ATOM 1783 C CA . ALA A 1 227 ? -5.890 15.850 18.233 1.00 89.69 227 ALA A CA 1
ATOM 1784 C C . ALA A 1 227 ? -6.936 15.065 17.428 1.00 89.69 227 ALA A C 1
ATOM 1786 O O . ALA A 1 227 ? -7.538 14.130 17.957 1.00 89.69 227 ALA A O 1
ATOM 1787 N N . LEU A 1 228 ? -7.147 15.405 16.151 1.00 90.62 228 LEU A N 1
ATOM 1788 C CA . LEU A 1 228 ? -7.972 14.598 15.250 1.00 90.62 228 LEU A CA 1
ATOM 1789 C C . LEU A 1 228 ? -7.359 13.212 15.068 1.00 90.62 228 LEU A C 1
ATOM 1791 O O . LEU A 1 228 ? -8.059 12.210 15.199 1.00 90.62 228 LEU A O 1
ATOM 1795 N N . VAL A 1 229 ? -6.052 13.145 14.817 1.00 94.00 229 VAL A N 1
ATOM 1796 C CA . VAL A 1 229 ? -5.310 11.887 14.702 1.00 94.00 229 VAL A CA 1
ATOM 1797 C C . VAL A 1 229 ? -5.457 11.050 15.972 1.00 94.00 229 VAL A C 1
ATOM 1799 O O . VAL A 1 229 ? -5.779 9.868 15.877 1.00 94.00 229 VAL A O 1
ATOM 1802 N N . ASP A 1 230 ? -5.281 11.644 17.151 1.00 95.06 230 ASP A N 1
ATOM 1803 C CA . ASP A 1 230 ? -5.413 10.931 18.423 1.00 95.06 230 ASP A CA 1
ATOM 1804 C C . ASP A 1 230 ? -6.852 10.449 18.655 1.00 95.06 230 ASP A C 1
ATOM 1806 O O . ASP A 1 230 ? -7.069 9.307 19.068 1.00 95.06 230 ASP A O 1
ATOM 1810 N N . LYS A 1 231 ? -7.849 11.259 18.282 1.00 94.75 231 LYS A N 1
ATOM 1811 C CA . LYS A 1 231 ? -9.255 10.858 18.342 1.00 94.75 231 LYS A CA 1
ATOM 1812 C C . LYS A 1 231 ? -9.569 9.692 17.401 1.00 94.75 231 LYS A C 1
ATOM 1814 O O . LYS A 1 231 ? -10.217 8.732 17.811 1.00 94.75 231 LYS A O 1
ATOM 1819 N N . TYR A 1 232 ? -9.106 9.720 16.153 1.00 96.62 232 TYR A N 1
ATOM 1820 C CA . TYR A 1 232 ? -9.308 8.587 15.245 1.00 96.62 232 TYR A CA 1
ATOM 1821 C C . TYR A 1 232 ? -8.526 7.347 15.688 1.00 96.62 232 TYR A C 1
ATOM 1823 O O . TYR A 1 232 ? -9.042 6.242 15.545 1.00 96.62 232 TYR A O 1
ATOM 1831 N N . ALA A 1 233 ? -7.339 7.501 16.280 1.00 96.81 233 ALA A N 1
ATOM 1832 C CA . ALA A 1 233 ? -6.584 6.385 16.846 1.00 96.81 233 ALA A CA 1
ATOM 1833 C C . ALA A 1 233 ? -7.366 5.668 17.963 1.00 96.81 233 ALA A C 1
ATOM 1835 O O . ALA A 1 233 ? -7.346 4.438 18.040 1.00 96.81 233 ALA A O 1
ATOM 1836 N N . GLU A 1 234 ? -8.116 6.413 18.781 1.00 97.31 234 GLU A N 1
ATOM 1837 C CA . GLU A 1 234 ? -9.069 5.839 19.733 1.00 97.31 234 GLU A CA 1
ATOM 1838 C C . GLU A 1 234 ? -10.241 5.146 19.013 1.00 97.31 234 GLU A C 1
ATOM 1840 O O . GLU A 1 234 ? -10.547 3.980 19.289 1.00 97.31 234 GLU A O 1
ATOM 1845 N N . LEU A 1 235 ? -10.871 5.833 18.052 1.00 97.44 235 LEU A N 1
ATOM 1846 C CA . LEU A 1 235 ? -12.055 5.345 17.332 1.00 97.44 235 LEU A CA 1
ATOM 1847 C C . LEU A 1 235 ? -11.799 4.075 16.516 1.00 97.44 235 LEU A C 1
ATOM 1849 O O . LEU A 1 235 ? -12.716 3.260 16.395 1.00 97.44 235 LEU A O 1
ATOM 1853 N N . ILE A 1 236 ? -10.575 3.866 16.020 1.00 97.88 236 ILE A N 1
ATOM 1854 C CA . ILE A 1 236 ? -10.137 2.617 15.378 1.00 97.88 236 ILE A CA 1
ATOM 1855 C C . ILE A 1 236 ? -10.442 1.400 16.270 1.00 97.88 236 ILE A C 1
ATOM 1857 O O . ILE A 1 236 ? -10.718 0.312 15.766 1.00 97.88 236 ILE A O 1
ATOM 1861 N N . ILE A 1 237 ? -10.388 1.561 17.594 1.00 97.81 237 ILE A N 1
ATOM 1862 C CA . ILE A 1 237 ? -10.635 0.487 18.558 1.00 97.81 237 ILE A CA 1
ATOM 1863 C C . ILE A 1 237 ? -12.058 0.579 19.105 1.00 97.81 237 ILE A C 1
ATOM 1865 O O . ILE A 1 237 ? -12.767 -0.425 19.155 1.00 97.81 237 ILE A O 1
ATOM 1869 N N . THR A 1 238 ? -12.486 1.759 19.550 1.00 97.38 238 THR A N 1
ATOM 1870 C CA . THR A 1 238 ? -13.692 1.892 20.378 1.00 97.38 238 THR A CA 1
ATOM 1871 C C . THR A 1 238 ? -14.993 1.812 19.590 1.00 97.38 238 THR A C 1
ATOM 1873 O O . THR A 1 238 ? -15.978 1.340 20.160 1.00 97.38 238 THR A O 1
ATOM 1876 N N . SER A 1 239 ? -14.982 2.190 18.308 1.00 97.12 239 SER A N 1
ATOM 1877 C CA . SER A 1 239 ? -16.181 2.305 17.461 1.00 97.12 239 SER A CA 1
ATOM 1878 C C . SER A 1 239 ? -16.744 0.976 16.975 1.00 97.12 239 SER A C 1
ATOM 1880 O O . SER A 1 239 ? -17.829 0.937 16.410 1.00 97.12 239 SER A O 1
ATOM 1882 N N . HIS A 1 240 ? -16.018 -0.125 17.142 1.00 98.19 240 HIS A N 1
ATOM 1883 C CA . HIS A 1 240 ? -16.600 -1.437 16.896 1.00 98.19 240 HIS A CA 1
ATOM 1884 C C . HIS A 1 240 ? -17.796 -1.693 17.824 1.00 98.19 240 HIS A C 1
ATOM 1886 O O . HIS A 1 240 ? -17.839 -1.194 18.950 1.00 98.19 240 HIS A O 1
ATOM 1892 N N . ASP A 1 241 ? -18.710 -2.569 17.393 1.00 97.38 241 ASP A N 1
ATOM 1893 C CA . ASP A 1 241 ? -19.748 -3.099 18.280 1.00 97.38 241 ASP A CA 1
ATOM 1894 C C . ASP A 1 241 ? -19.131 -3.698 19.561 1.00 97.38 241 ASP A C 1
ATOM 1896 O O . ASP A 1 241 ? -18.025 -4.257 19.539 1.00 97.38 241 ASP A O 1
ATOM 1900 N N . ALA A 1 242 ? -19.849 -3.600 20.684 1.00 96.50 242 ALA A N 1
ATOM 1901 C CA . ALA A 1 242 ? -19.363 -4.003 22.002 1.00 96.50 242 ALA A CA 1
ATOM 1902 C C . ALA A 1 242 ? -18.880 -5.465 22.060 1.00 96.50 242 ALA A C 1
ATOM 1904 O O . ALA A 1 242 ? -17.942 -5.777 22.804 1.00 96.50 242 ALA A O 1
ATOM 1905 N N . LEU A 1 243 ? -19.491 -6.359 21.273 1.00 96.50 243 LEU A N 1
ATOM 1906 C CA . LEU A 1 243 ? -19.146 -7.781 21.225 1.00 96.50 243 LEU A CA 1
ATOM 1907 C C . LEU A 1 243 ? -18.174 -8.140 20.093 1.00 96.50 243 LEU A C 1
ATOM 1909 O O . LEU A 1 243 ? -17.747 -9.293 20.004 1.00 96.50 243 LEU A O 1
ATOM 1913 N N . CYS A 1 244 ? -17.770 -7.177 19.262 1.00 97.62 244 CYS A N 1
ATOM 1914 C CA . CYS A 1 244 ? -16.857 -7.428 18.157 1.00 97.62 244 CYS A CA 1
ATOM 1915 C C . CYS A 1 244 ? -15.471 -7.878 18.665 1.00 97.62 244 CYS A C 1
ATOM 1917 O O . CYS A 1 244 ? -14.856 -7.194 19.490 1.00 97.62 244 CYS A O 1
ATOM 1919 N N . PRO A 1 245 ? -14.912 -8.993 18.159 1.00 97.50 245 PRO A N 1
ATOM 1920 C CA . PRO A 1 245 ? -13.598 -9.468 18.589 1.00 97.50 245 PRO A CA 1
ATOM 1921 C C . PRO A 1 245 ? -12.457 -8.503 18.220 1.00 97.50 245 PRO A C 1
ATOM 1923 O O . PRO A 1 245 ? -11.512 -8.368 19.001 1.00 97.50 245 PRO A O 1
ATOM 1926 N N . TRP A 1 246 ? -12.577 -7.757 17.112 1.00 97.75 246 TRP A N 1
ATOM 1927 C CA . TRP A 1 246 ? -11.597 -6.743 16.687 1.00 97.75 246 TRP A CA 1
ATOM 1928 C C . TRP A 1 246 ? -11.436 -5.592 17.695 1.00 97.75 246 TRP A C 1
ATOM 1930 O O . TRP A 1 246 ? -10.332 -5.069 17.872 1.00 97.75 246 TRP A O 1
ATOM 1940 N N . ARG A 1 247 ? -12.503 -5.283 18.451 1.00 97.25 247 ARG A N 1
ATOM 1941 C CA . ARG A 1 247 ? -12.480 -4.326 19.570 1.00 97.25 247 ARG A CA 1
ATOM 1942 C C . ARG A 1 247 ? -11.515 -4.753 20.674 1.00 97.25 247 ARG A C 1
ATOM 1944 O O . ARG A 1 247 ? -10.877 -3.919 21.305 1.00 97.25 247 ARG A O 1
ATOM 1951 N N . LYS A 1 248 ? -11.413 -6.063 20.921 1.00 95.75 248 LYS A N 1
ATOM 1952 C CA . LYS A 1 248 ? -10.585 -6.641 21.991 1.00 95.75 248 LYS A CA 1
ATOM 1953 C C . LYS A 1 248 ? -9.162 -6.926 21.527 1.00 95.75 248 LYS A C 1
ATOM 1955 O O . LYS A 1 248 ? -8.227 -6.771 22.307 1.00 95.75 248 LYS A O 1
ATOM 1960 N N . ARG A 1 249 ? -8.988 -7.370 20.279 1.00 96.25 249 ARG A N 1
ATOM 1961 C CA . ARG A 1 249 ? -7.692 -7.797 19.740 1.00 96.25 249 ARG A CA 1
ATOM 1962 C C . ARG A 1 249 ? -7.583 -7.468 18.254 1.00 96.25 249 ARG A C 1
ATOM 1964 O O . ARG A 1 249 ? -8.424 -7.891 17.469 1.00 96.25 249 ARG A O 1
ATOM 1971 N N . GLY A 1 250 ? -6.526 -6.745 17.892 1.00 96.50 250 GLY A N 1
ATOM 1972 C CA . GLY A 1 250 ? -6.111 -6.534 16.506 1.00 96.50 250 GLY A CA 1
ATOM 1973 C C . GLY A 1 250 ? -5.057 -7.545 16.056 1.00 96.50 250 GLY A C 1
ATOM 1974 O O . GLY A 1 250 ? -4.709 -8.470 16.790 1.00 96.50 250 GLY A O 1
ATOM 1975 N N . CYS A 1 251 ? -4.542 -7.341 14.851 1.00 96.94 251 CYS A N 1
ATOM 1976 C CA . CYS A 1 251 ? -3.370 -8.044 14.348 1.00 96.94 251 CYS A CA 1
ATOM 1977 C C . CYS A 1 251 ? -2.120 -7.634 15.137 1.00 96.94 251 CYS A C 1
ATOM 1979 O O . CYS A 1 251 ? -2.035 -6.506 15.626 1.00 96.94 251 CYS A O 1
ATOM 1981 N N . ASP A 1 252 ? -1.149 -8.539 15.222 1.00 94.19 252 ASP A N 1
ATOM 1982 C CA . ASP A 1 252 ? 0.166 -8.241 15.794 1.00 94.19 252 ASP A CA 1
ATOM 1983 C C . ASP A 1 252 ? 0.972 -7.291 14.890 1.00 94.19 252 ASP A C 1
ATOM 1985 O O . ASP A 1 252 ? 0.762 -7.244 13.676 1.00 94.19 252 ASP A O 1
ATOM 1989 N N . ASP A 1 253 ? 1.931 -6.547 15.445 1.00 89.31 253 ASP A N 1
ATOM 1990 C CA . ASP A 1 253 ? 2.756 -5.632 14.651 1.00 89.31 253 ASP A CA 1
ATOM 1991 C C . ASP A 1 253 ? 3.647 -6.338 13.626 1.00 89.31 253 ASP A C 1
ATOM 1993 O O . ASP A 1 253 ? 3.984 -5.748 12.596 1.00 89.31 253 ASP A O 1
ATOM 1997 N N . SER A 1 254 ? 3.973 -7.611 13.861 1.00 91.38 254 SER A N 1
ATOM 1998 C CA . SER A 1 254 ? 4.697 -8.452 12.913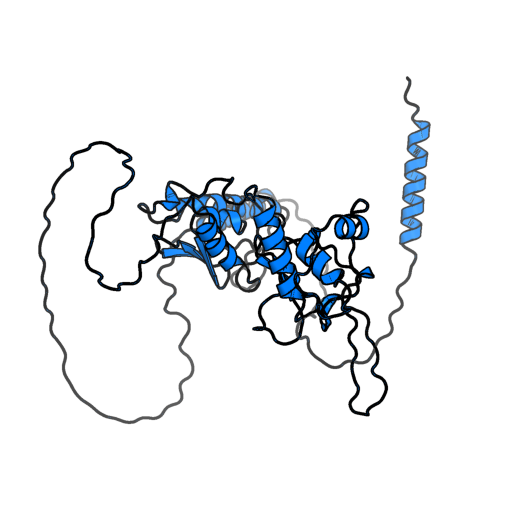 1.00 91.38 254 SER A CA 1
ATOM 1999 C C . SER A 1 254 ? 3.860 -8.906 11.715 1.00 91.38 254 SER A C 1
ATOM 2001 O O . SER A 1 254 ? 4.456 -9.348 10.736 1.00 91.38 254 SER A O 1
ATOM 2003 N N . ILE A 1 255 ? 2.524 -8.741 11.726 1.00 92.56 255 ILE A N 1
ATOM 2004 C CA . ILE A 1 255 ? 1.629 -9.237 10.658 1.00 92.56 255 ILE A CA 1
ATOM 2005 C C . ILE A 1 255 ? 2.016 -8.720 9.270 1.00 92.56 255 ILE A C 1
ATOM 2007 O O . ILE A 1 255 ? 1.801 -9.391 8.264 1.00 92.56 255 ILE A O 1
ATOM 2011 N N . PHE A 1 256 ? 2.592 -7.518 9.220 1.00 89.62 256 PHE A N 1
ATOM 2012 C CA . PHE A 1 256 ? 2.942 -6.852 7.974 1.00 89.62 256 PHE A CA 1
ATOM 2013 C C . PHE A 1 256 ? 4.407 -7.036 7.569 1.00 89.62 256 PHE A C 1
ATOM 2015 O O . PHE A 1 256 ? 4.791 -6.688 6.453 1.00 89.62 256 PHE A O 1
ATOM 2022 N N . ARG A 1 257 ? 5.233 -7.624 8.442 1.00 86.31 257 ARG A N 1
ATOM 2023 C CA . ARG A 1 257 ? 6.624 -7.940 8.110 1.00 86.31 257 ARG A CA 1
ATOM 2024 C C . ARG A 1 257 ? 6.653 -9.013 7.021 1.00 86.31 257 ARG A C 1
ATOM 2026 O O . ARG A 1 257 ? 5.813 -9.915 6.990 1.00 86.31 257 ARG A O 1
ATOM 2033 N N . GLN A 1 258 ? 7.617 -8.916 6.108 1.00 81.75 258 GLN A N 1
ATOM 2034 C CA . GLN A 1 258 ? 7.854 -9.988 5.142 1.00 81.75 258 GLN A CA 1
ATOM 2035 C C . GLN A 1 258 ? 8.414 -11.205 5.891 1.00 81.75 258 GLN A C 1
ATOM 2037 O O . GLN A 1 258 ? 9.398 -11.059 6.620 1.00 81.75 258 GLN A O 1
ATOM 2042 N N . PRO A 1 259 ? 7.815 -12.397 5.754 1.00 80.12 259 PRO A N 1
ATOM 2043 C CA . PRO A 1 259 ? 8.402 -13.592 6.336 1.00 80.12 259 PRO A CA 1
ATOM 2044 C C . PRO A 1 259 ? 9.682 -13.958 5.572 1.00 80.12 259 PRO A C 1
ATOM 2046 O O . PRO A 1 259 ? 9.824 -13.679 4.379 1.00 80.12 259 PRO A O 1
ATOM 2049 N N . ILE A 1 260 ? 10.624 -14.590 6.268 1.00 83.56 260 ILE A N 1
ATOM 2050 C CA . ILE A 1 260 ? 11.848 -15.095 5.646 1.00 83.56 260 ILE A CA 1
ATOM 2051 C C . ILE A 1 260 ? 11.472 -16.342 4.850 1.00 83.56 260 ILE A C 1
ATOM 2053 O O . ILE A 1 260 ? 11.159 -17.388 5.420 1.00 83.56 260 ILE A O 1
ATOM 2057 N N . TYR A 1 261 ? 11.474 -16.216 3.528 1.00 86.38 261 TYR A N 1
ATOM 2058 C CA . TYR A 1 261 ? 11.169 -17.319 2.631 1.00 86.38 261 TYR A CA 1
ATOM 2059 C C . TYR A 1 261 ? 12.425 -18.131 2.292 1.00 86.38 261 TYR A C 1
ATOM 2061 O O . TYR A 1 261 ? 13.518 -17.565 2.187 1.00 86.38 261 TYR A O 1
ATOM 2069 N N . PRO A 1 262 ? 12.282 -19.447 2.046 1.00 91.06 262 PRO A N 1
ATOM 2070 C CA . PRO A 1 262 ? 13.329 -20.225 1.404 1.00 91.06 262 PRO A CA 1
ATOM 2071 C C . PRO A 1 262 ? 13.749 -19.581 0.082 1.00 91.06 262 PRO A C 1
ATOM 2073 O O . PRO A 1 262 ? 12.920 -19.039 -0.651 1.00 91.06 262 PRO A O 1
ATOM 2076 N N . ILE A 1 263 ? 15.034 -19.700 -0.251 1.00 87.88 263 ILE A N 1
ATOM 2077 C CA . ILE A 1 263 ? 15.626 -19.142 -1.474 1.00 87.88 263 ILE A CA 1
ATOM 2078 C C . ILE A 1 263 ? 14.814 -19.526 -2.725 1.00 87.88 263 ILE A C 1
ATOM 2080 O O . ILE A 1 263 ? 14.566 -18.687 -3.588 1.00 87.88 263 ILE A O 1
ATOM 2084 N N . THR A 1 264 ? 14.330 -20.768 -2.797 1.00 89.38 264 THR A N 1
ATOM 2085 C CA . THR A 1 264 ? 13.493 -21.269 -3.899 1.00 89.38 264 THR A CA 1
ATOM 2086 C C . THR A 1 264 ? 12.197 -20.474 -4.062 1.00 89.38 264 THR A C 1
ATOM 2088 O O . THR A 1 264 ? 11.885 -20.033 -5.167 1.00 89.38 264 THR A O 1
ATOM 2091 N N . THR A 1 265 ? 11.467 -20.236 -2.972 1.00 90.62 265 THR A N 1
ATOM 2092 C CA . THR A 1 265 ? 10.236 -19.436 -2.962 1.00 90.62 265 THR A CA 1
ATOM 2093 C C . THR A 1 26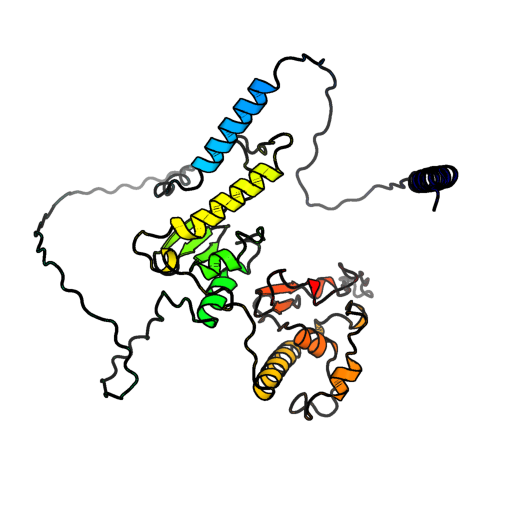5 ? 10.522 -17.977 -3.318 1.00 90.62 265 THR A C 1
ATOM 2095 O O . THR A 1 265 ? 9.790 -17.384 -4.109 1.00 90.62 265 THR A O 1
ATOM 2098 N N . THR A 1 266 ? 11.613 -17.408 -2.796 1.00 89.94 266 THR A N 1
ATOM 2099 C CA . THR A 1 266 ? 12.046 -16.039 -3.116 1.00 89.94 266 THR A CA 1
ATOM 2100 C C . THR A 1 266 ? 12.321 -15.876 -4.609 1.00 89.94 266 THR A C 1
ATOM 2102 O O . THR A 1 266 ? 11.835 -14.925 -5.226 1.00 89.94 266 THR A O 1
ATOM 2105 N N . PHE A 1 267 ? 13.030 -16.828 -5.220 1.00 89.75 267 PHE A N 1
ATOM 2106 C CA . PHE A 1 267 ? 13.300 -16.810 -6.657 1.00 89.75 267 PHE A CA 1
ATOM 2107 C C . PHE A 1 267 ? 12.048 -17.026 -7.500 1.00 89.75 267 PHE A C 1
ATOM 2109 O O . PHE A 1 267 ? 11.862 -16.320 -8.488 1.00 89.75 267 PHE A O 1
ATOM 2116 N N . GLN A 1 268 ? 11.159 -17.943 -7.113 1.00 90.81 268 GLN A N 1
ATOM 2117 C CA . GLN A 1 268 ? 9.879 -18.128 -7.803 1.00 90.81 268 GLN A CA 1
ATOM 2118 C C . GLN A 1 268 ? 9.034 -16.852 -7.764 1.00 90.81 268 GLN A C 1
ATOM 2120 O O . GLN A 1 268 ? 8.476 -16.453 -8.785 1.00 90.81 268 GLN A O 1
ATOM 2125 N N . ALA A 1 269 ? 8.988 -16.173 -6.615 1.00 91.19 269 ALA A N 1
ATOM 2126 C CA . ALA A 1 269 ? 8.298 -14.899 -6.483 1.00 91.19 269 ALA A CA 1
ATOM 2127 C C . ALA A 1 269 ? 8.943 -13.819 -7.364 1.00 91.19 269 ALA A C 1
ATOM 2129 O O . ALA A 1 269 ? 8.224 -13.146 -8.097 1.00 91.19 269 ALA A O 1
ATOM 2130 N N . LEU A 1 270 ? 10.275 -13.673 -7.345 1.00 92.94 270 LEU A N 1
ATOM 2131 C CA . LEU A 1 270 ? 10.999 -12.744 -8.224 1.00 92.94 270 LEU A CA 1
ATOM 2132 C C . LEU A 1 270 ? 10.695 -13.019 -9.701 1.00 92.94 270 LEU A C 1
ATOM 2134 O O . LEU A 1 270 ? 10.347 -12.097 -10.437 1.00 92.94 270 LEU A O 1
ATOM 2138 N N . LYS A 1 271 ? 10.766 -14.289 -10.112 1.00 92.00 271 LYS A N 1
ATOM 2139 C CA . LYS A 1 271 ? 10.466 -14.717 -11.477 1.00 92.00 271 LYS A CA 1
ATOM 2140 C C . LYS A 1 271 ? 9.031 -14.372 -11.862 1.00 92.00 271 LYS A C 1
ATOM 2142 O O . LYS A 1 271 ? 8.821 -13.780 -12.909 1.00 92.00 271 LYS A O 1
ATOM 2147 N N . ALA A 1 272 ? 8.053 -14.653 -11.003 1.00 92.69 272 ALA A N 1
ATOM 2148 C CA . ALA A 1 272 ? 6.657 -14.319 -11.271 1.00 92.69 272 ALA A CA 1
ATOM 2149 C C . ALA A 1 272 ? 6.445 -12.805 -11.461 1.00 92.69 272 ALA A C 1
ATOM 2151 O O . ALA A 1 272 ? 5.651 -12.392 -12.308 1.00 92.69 272 ALA A O 1
ATOM 2152 N N . ARG A 1 273 ? 7.168 -11.964 -10.705 1.00 94.50 273 ARG A N 1
ATOM 2153 C CA . ARG A 1 273 ? 7.139 -10.506 -10.898 1.00 94.50 273 ARG A CA 1
ATOM 2154 C C . ARG A 1 273 ? 7.754 -10.105 -12.236 1.00 94.50 273 ARG A C 1
ATOM 2156 O O . ARG A 1 273 ? 7.116 -9.369 -12.984 1.00 94.50 273 ARG A O 1
ATOM 2163 N N . TYR A 1 274 ? 8.932 -10.635 -12.555 1.00 94.56 274 TYR A N 1
ATOM 2164 C CA . TYR A 1 274 ? 9.611 -10.410 -13.832 1.00 94.56 274 TYR A CA 1
ATOM 2165 C C . TYR A 1 274 ? 8.743 -10.824 -15.027 1.00 94.56 274 TYR A C 1
ATOM 2167 O O . TYR A 1 274 ? 8.470 -10.005 -15.901 1.00 94.56 274 TYR A O 1
ATOM 2175 N N . ASP A 1 275 ? 8.230 -12.055 -15.020 1.00 92.06 275 ASP A N 1
ATOM 2176 C CA . ASP A 1 275 ? 7.381 -12.600 -16.080 1.00 92.06 275 ASP A CA 1
ATOM 2177 C C . ASP A 1 275 ? 6.124 -11.743 -16.284 1.00 92.06 275 ASP A C 1
ATOM 2179 O O . ASP A 1 275 ? 5.700 -11.532 -17.417 1.00 92.06 275 ASP A O 1
ATOM 2183 N N . SER A 1 276 ? 5.548 -11.192 -15.204 1.00 92.75 276 SER A N 1
ATOM 2184 C CA . SER A 1 276 ? 4.379 -10.308 -15.307 1.00 92.75 276 SER A CA 1
ATOM 2185 C C . SER A 1 276 ? 4.662 -9.024 -16.091 1.00 92.75 276 SER A C 1
ATOM 2187 O O . SER A 1 276 ? 3.755 -8.486 -16.718 1.00 92.75 276 SER A O 1
ATOM 2189 N N . LEU A 1 277 ? 5.908 -8.540 -16.077 1.00 93.06 277 LEU A N 1
ATOM 2190 C CA . LEU A 1 277 ? 6.325 -7.282 -16.702 1.00 93.06 277 LEU A CA 1
ATOM 2191 C C . LEU A 1 277 ? 6.690 -7.449 -18.184 1.00 93.06 277 LEU A C 1
ATOM 2193 O O . LEU A 1 277 ? 6.608 -6.480 -18.939 1.00 93.06 277 LEU A O 1
ATOM 2197 N N . LEU A 1 278 ? 7.044 -8.662 -18.624 1.00 91.38 278 LEU A N 1
ATOM 2198 C CA . LEU A 1 278 ? 7.446 -8.928 -20.011 1.00 91.38 278 LEU A CA 1
ATOM 2199 C C . LEU A 1 278 ? 6.379 -8.549 -21.056 1.00 91.38 278 LEU A C 1
ATOM 2201 O O . LEU A 1 278 ? 6.739 -7.885 -22.030 1.00 91.38 278 LEU A O 1
ATOM 2205 N N . PRO A 1 279 ? 5.076 -8.858 -20.876 1.00 89.69 279 PRO A N 1
ATOM 2206 C CA . PRO A 1 279 ? 4.039 -8.467 -21.835 1.00 89.69 279 PRO A CA 1
ATOM 2207 C C . PRO A 1 279 ? 3.896 -6.951 -22.015 1.00 89.69 279 PRO A C 1
ATOM 2209 O O . PRO A 1 279 ? 3.363 -6.499 -23.025 1.00 89.69 279 PRO A O 1
ATOM 2212 N N . MET A 1 280 ? 4.365 -6.156 -21.048 1.00 89.44 280 MET A N 1
ATOM 2213 C CA . MET A 1 280 ? 4.341 -4.695 -21.097 1.00 89.44 280 MET A CA 1
ATOM 2214 C C . MET A 1 280 ? 5.728 -4.078 -21.316 1.00 89.44 280 MET A C 1
ATOM 2216 O O . MET A 1 280 ? 5.895 -2.887 -21.066 1.00 89.44 280 MET A O 1
ATOM 2220 N N . ALA A 1 281 ? 6.708 -4.841 -21.819 1.00 90.06 281 ALA A N 1
ATOM 2221 C CA . ALA A 1 281 ? 8.073 -4.368 -22.073 1.00 90.06 281 ALA A CA 1
ATOM 2222 C C . ALA A 1 281 ? 8.121 -3.081 -22.918 1.00 90.06 281 ALA A C 1
ATOM 2224 O O . ALA A 1 281 ? 8.857 -2.154 -22.593 1.00 90.06 281 ALA A O 1
ATOM 2225 N N . ALA A 1 282 ? 7.268 -2.973 -23.943 1.00 89.12 282 ALA A N 1
ATOM 2226 C CA . ALA A 1 282 ? 7.152 -1.780 -24.790 1.00 89.12 282 ALA A CA 1
ATOM 2227 C C . ALA A 1 282 ? 6.587 -0.542 -24.061 1.00 89.12 282 ALA A C 1
ATOM 2229 O O . ALA A 1 282 ? 6.580 0.558 -24.619 1.00 89.12 282 ALA A O 1
ATOM 2230 N N . LEU A 1 283 ? 6.070 -0.718 -22.842 1.00 89.75 283 LEU A N 1
ATOM 2231 C CA . LEU A 1 283 ? 5.530 0.333 -21.983 1.00 89.75 283 LEU A CA 1
ATOM 2232 C C . LEU A 1 283 ? 6.472 0.725 -20.839 1.00 89.75 283 LEU A C 1
ATOM 2234 O O . LEU A 1 283 ? 6.141 1.638 -20.083 1.00 89.75 283 LEU A O 1
ATOM 2238 N N . LEU A 1 284 ? 7.623 0.063 -20.708 1.00 91.94 284 LEU A N 1
ATOM 2239 C CA . LEU A 1 284 ? 8.623 0.392 -19.699 1.00 91.94 284 LEU A CA 1
ATOM 2240 C C . LEU A 1 284 ? 9.431 1.637 -20.126 1.00 91.94 284 LEU A C 1
ATOM 2242 O O . LEU A 1 284 ? 9.636 1.855 -21.325 1.00 91.94 284 LEU A O 1
ATOM 2246 N N . PRO A 1 285 ? 9.855 2.489 -19.175 1.00 92.94 285 PRO A N 1
ATOM 2247 C CA . PRO A 1 285 ? 10.755 3.602 -19.457 1.00 92.94 285 PRO A CA 1
ATOM 2248 C C . PRO A 1 285 ? 12.184 3.099 -19.706 1.00 92.94 285 PRO A C 1
ATOM 2250 O O . PRO A 1 285 ? 12.493 1.929 -19.479 1.00 92.94 285 PRO A O 1
ATOM 2253 N N . ALA A 1 286 ? 13.057 3.988 -20.178 1.00 92.88 286 ALA A N 1
ATOM 2254 C CA . ALA A 1 286 ? 14.476 3.678 -20.326 1.00 92.88 286 ALA A CA 1
ATOM 2255 C C . ALA A 1 286 ? 15.139 3.443 -18.956 1.00 92.88 286 ALA A C 1
ATOM 2257 O O . ALA A 1 286 ? 14.752 4.056 -17.963 1.00 92.88 286 ALA A O 1
ATOM 2258 N N . GLU A 1 287 ? 16.168 2.594 -18.906 1.00 93.25 287 GLU A N 1
ATOM 2259 C CA . GLU A 1 287 ? 16.916 2.299 -17.671 1.00 93.25 287 GLU A CA 1
ATOM 2260 C C . GLU A 1 287 ? 17.558 3.556 -17.058 1.00 93.25 287 GLU A C 1
ATOM 2262 O O . GLU A 1 287 ? 17.581 3.703 -15.842 1.00 93.25 287 GLU A O 1
ATOM 2267 N N . SER A 1 288 ? 17.976 4.517 -17.889 1.00 92.25 288 SER A N 1
ATOM 2268 C CA . SER A 1 288 ? 18.603 5.777 -17.458 1.00 92.25 288 SER A CA 1
ATOM 2269 C C . SER A 1 288 ? 17.694 6.702 -16.644 1.00 92.25 288 SER A C 1
ATOM 2271 O O . SER A 1 288 ? 18.178 7.637 -16.018 1.00 92.25 288 SER A O 1
ATOM 2273 N N . VAL A 1 289 ? 16.379 6.477 -16.669 1.00 94.00 289 VAL A N 1
ATOM 2274 C CA . VAL A 1 289 ? 15.403 7.239 -15.876 1.00 94.00 289 VAL A CA 1
ATOM 2275 C C . VAL A 1 289 ? 15.460 6.837 -14.399 1.00 94.00 289 VAL A C 1
ATOM 2277 O O . VAL A 1 289 ? 15.025 7.594 -13.529 1.00 94.00 289 VAL A O 1
ATOM 2280 N N . PHE A 1 290 ? 15.953 5.637 -14.088 1.00 94.75 290 PHE A N 1
ATOM 2281 C CA . PHE A 1 290 ? 15.924 5.118 -12.729 1.00 94.75 290 PHE A CA 1
ATOM 2282 C C . PHE A 1 290 ? 17.044 5.719 -11.881 1.00 94.75 290 PHE A C 1
ATOM 2284 O O . PHE A 1 290 ? 18.226 5.542 -12.162 1.00 94.75 290 PHE A O 1
ATOM 2291 N N . HIS A 1 291 ? 16.661 6.386 -10.796 1.00 94.44 291 HIS A N 1
ATOM 2292 C CA . HIS A 1 291 ? 17.587 6.843 -9.767 1.00 94.44 291 HIS A CA 1
ATOM 2293 C C . HIS A 1 291 ? 17.755 5.732 -8.738 1.00 94.44 291 HIS A C 1
ATOM 2295 O O . HIS A 1 291 ? 16.885 5.502 -7.897 1.00 94.44 291 HIS A O 1
ATOM 2301 N N . LEU A 1 292 ? 18.864 5.008 -8.857 1.00 92.19 292 LEU A N 1
ATOM 2302 C CA . LEU A 1 292 ? 19.193 3.875 -8.003 1.00 92.19 292 LEU A CA 1
ATOM 2303 C C . LEU A 1 292 ? 20.132 4.309 -6.870 1.00 92.19 292 LEU A C 1
ATOM 2305 O O . LEU A 1 292 ? 20.903 5.257 -7.041 1.00 92.19 292 LEU A O 1
ATOM 2309 N N . PRO A 1 293 ? 20.101 3.625 -5.711 1.00 89.50 293 PRO A N 1
ATOM 2310 C CA . PRO A 1 293 ? 21.098 3.838 -4.669 1.00 89.50 293 PRO A CA 1
ATOM 2311 C C . PRO A 1 293 ? 22.523 3.663 -5.226 1.00 89.50 293 PRO A C 1
ATOM 2313 O O . PRO A 1 293 ? 22.733 2.753 -6.026 1.00 89.50 293 PRO A O 1
ATOM 2316 N N . PRO A 1 294 ? 23.527 4.442 -4.777 1.00 87.88 294 PRO A N 1
ATOM 2317 C CA . PRO A 1 294 ? 24.895 4.356 -5.309 1.00 87.88 294 PRO A CA 1
ATOM 2318 C C . PRO A 1 294 ? 25.545 2.972 -5.180 1.00 87.88 294 PRO A C 1
ATOM 2320 O O . PRO A 1 294 ? 26.448 2.631 -5.934 1.00 87.88 294 PRO A O 1
ATOM 2323 N N . THR A 1 295 ? 25.103 2.179 -4.203 1.00 89.62 295 THR A N 1
ATOM 2324 C CA . THR A 1 295 ? 25.583 0.815 -3.948 1.00 89.62 295 THR A CA 1
ATOM 2325 C C . THR A 1 295 ? 24.863 -0.248 -4.780 1.00 89.62 295 THR A C 1
ATOM 2327 O O . THR A 1 295 ? 25.197 -1.428 -4.676 1.00 89.62 295 THR A O 1
ATOM 2330 N N . TYR A 1 296 ? 23.848 0.134 -5.557 1.00 91.06 296 TYR A N 1
ATOM 2331 C CA . TYR A 1 296 ? 23.036 -0.794 -6.327 1.00 91.06 296 TYR A CA 1
ATOM 2332 C C . TYR A 1 296 ? 23.683 -1.075 -7.684 1.00 91.06 296 TYR A C 1
ATOM 2334 O O . TYR A 1 296 ? 23.654 -0.239 -8.584 1.00 91.06 296 TYR A O 1
ATOM 2342 N N . ASP A 1 297 ? 24.229 -2.280 -7.831 1.00 92.62 297 ASP A N 1
ATOM 2343 C CA . ASP A 1 297 ? 24.842 -2.762 -9.068 1.00 92.62 297 ASP A CA 1
ATOM 2344 C C . ASP A 1 297 ? 23.963 -3.851 -9.703 1.00 92.62 297 ASP A C 1
ATOM 2346 O O . ASP A 1 297 ? 23.927 -5.001 -9.253 1.00 92.62 297 ASP A O 1
ATOM 2350 N N . LEU A 1 298 ? 23.222 -3.475 -10.750 1.00 91.88 298 LEU A N 1
ATOM 2351 C CA . LEU A 1 298 ? 22.339 -4.398 -11.461 1.00 91.88 298 LEU A CA 1
ATOM 2352 C C . LEU A 1 298 ? 23.126 -5.477 -12.220 1.00 91.88 298 LEU A C 1
ATOM 2354 O O . LEU A 1 298 ? 22.651 -6.607 -12.322 1.00 91.88 298 LEU A O 1
ATOM 2358 N N . ASP A 1 299 ? 24.323 -5.163 -12.717 1.00 92.31 299 ASP A N 1
ATOM 2359 C CA . ASP A 1 299 ? 25.158 -6.102 -13.469 1.00 92.31 299 ASP A CA 1
ATOM 2360 C C . ASP A 1 299 ? 25.721 -7.193 -12.556 1.00 92.31 299 ASP A C 1
ATOM 2362 O O . ASP A 1 299 ? 25.635 -8.382 -12.881 1.00 92.31 299 ASP A O 1
ATOM 2366 N N . ALA A 1 300 ? 26.191 -6.817 -11.364 1.00 93.19 300 ALA A N 1
ATOM 2367 C CA . ALA A 1 300 ? 26.616 -7.773 -10.344 1.00 93.19 300 ALA A CA 1
ATOM 2368 C C . ALA A 1 300 ? 25.467 -8.684 -9.881 1.00 93.19 300 ALA A C 1
ATOM 2370 O O . ALA A 1 300 ? 25.689 -9.874 -9.642 1.00 93.19 300 ALA A O 1
ATOM 2371 N N . ILE A 1 301 ? 24.241 -8.153 -9.776 1.00 92.31 301 ILE A N 1
ATOM 2372 C CA . ILE A 1 301 ? 23.051 -8.953 -9.446 1.00 92.31 301 ILE A CA 1
ATOM 2373 C C . ILE A 1 301 ? 22.737 -9.933 -10.577 1.00 92.31 301 ILE A C 1
ATOM 2375 O O . ILE A 1 301 ? 22.531 -11.115 -10.306 1.00 92.31 301 ILE A O 1
ATOM 2379 N N . ILE A 1 302 ? 22.725 -9.472 -11.833 1.00 91.00 302 ILE A N 1
ATOM 2380 C CA . ILE A 1 302 ? 22.460 -10.319 -13.006 1.00 91.00 302 ILE A CA 1
ATOM 2381 C C . ILE A 1 302 ? 23.462 -11.477 -13.076 1.00 91.00 302 ILE A C 1
ATOM 2383 O O . ILE A 1 302 ? 23.051 -12.612 -13.310 1.00 91.00 302 ILE A O 1
ATOM 2387 N N . ALA A 1 303 ? 24.744 -11.219 -12.802 1.00 90.00 303 ALA A N 1
ATOM 2388 C CA . ALA A 1 303 ? 25.794 -12.239 -12.793 1.00 90.00 303 ALA A CA 1
ATOM 2389 C C . ALA A 1 303 ? 25.606 -13.328 -11.716 1.00 90.00 303 ALA A C 1
ATOM 2391 O O . ALA A 1 303 ? 26.171 -14.413 -11.834 1.00 90.00 303 ALA A O 1
ATOM 2392 N N . GLN A 1 304 ? 24.824 -13.053 -10.668 1.00 88.62 304 GLN A N 1
ATOM 2393 C CA . GLN A 1 304 ? 24.555 -13.979 -9.562 1.00 88.62 304 GLN A CA 1
ATOM 2394 C C . GLN A 1 304 ? 23.190 -14.673 -9.674 1.00 88.62 304 GLN A C 1
ATOM 2396 O O . GLN A 1 304 ? 22.843 -15.487 -8.812 1.00 88.62 304 GLN A O 1
ATOM 2401 N N . LEU A 1 305 ? 22.389 -14.362 -10.700 1.00 86.50 305 LEU A N 1
ATOM 2402 C CA . LEU A 1 305 ? 21.084 -14.991 -10.873 1.00 86.50 305 LEU A CA 1
ATOM 2403 C C . LEU A 1 305 ? 21.236 -16.498 -11.153 1.00 86.50 305 LEU A C 1
ATOM 2405 O O . LEU A 1 305 ? 22.099 -16.897 -11.935 1.00 86.50 305 LEU A O 1
ATOM 2409 N N . PRO A 1 306 ? 20.382 -17.359 -10.565 1.00 81.44 306 PRO A N 1
ATOM 2410 C CA . PRO A 1 306 ? 20.404 -18.784 -10.861 1.00 81.44 306 PRO A CA 1
ATOM 2411 C C . PRO A 1 306 ? 20.126 -19.024 -12.346 1.00 81.44 306 PRO A C 1
ATOM 2413 O O . PRO A 1 306 ? 19.096 -18.595 -12.865 1.00 81.44 306 PRO A O 1
ATOM 2416 N N . HIS A 1 307 ? 21.007 -19.747 -13.029 1.00 71.88 307 HIS A N 1
ATOM 2417 C CA . HIS A 1 307 ? 20.753 -20.168 -14.402 1.00 71.88 307 HIS A CA 1
ATOM 2418 C C . HIS A 1 307 ? 19.896 -21.451 -14.427 1.00 71.88 307 HIS A C 1
ATOM 2420 O O . HIS A 1 307 ? 20.208 -22.390 -13.689 1.00 71.88 307 HIS A O 1
ATOM 2426 N N . PRO A 1 308 ? 18.848 -21.539 -15.276 1.00 69.00 308 PRO A N 1
ATOM 2427 C CA . PRO A 1 308 ? 18.383 -20.530 -16.235 1.00 69.00 308 PRO A CA 1
ATOM 2428 C C . PRO A 1 308 ? 17.407 -19.495 -15.628 1.00 69.00 308 PRO A C 1
ATOM 2430 O O . PRO A 1 308 ? 16.362 -19.852 -15.079 1.00 69.00 308 PRO A O 1
ATOM 2433 N N . PHE A 1 309 ? 17.703 -18.203 -15.817 1.00 72.25 309 PHE A N 1
ATOM 2434 C CA . PHE A 1 309 ? 16.794 -17.085 -15.550 1.00 72.25 309 PHE A CA 1
ATOM 2435 C C . PHE A 1 309 ? 16.845 -16.083 -16.721 1.00 72.25 309 PHE A C 1
ATOM 2437 O O . PHE A 1 309 ? 17.918 -15.541 -16.988 1.00 72.25 309 PHE A O 1
ATOM 2444 N N . PRO A 1 310 ? 15.717 -15.804 -17.405 1.00 67.25 310 PRO A N 1
ATOM 2445 C CA . PRO A 1 310 ? 14.407 -16.447 -17.261 1.00 67.25 310 PRO A CA 1
ATOM 2446 C C . PRO A 1 310 ? 14.416 -17.916 -17.725 1.00 67.25 310 PRO A C 1
ATOM 2448 O O . PRO A 1 310 ? 15.234 -18.316 -18.545 1.00 67.25 310 PRO A O 1
ATOM 2451 N N . ALA A 1 311 ? 13.501 -18.737 -17.201 1.00 58.94 311 ALA A N 1
ATOM 2452 C CA . ALA A 1 311 ? 13.320 -20.106 -17.690 1.00 58.94 311 ALA A CA 1
ATOM 2453 C C . ALA A 1 311 ? 12.734 -20.059 -19.109 1.00 58.94 311 ALA A C 1
ATOM 2455 O O . ALA A 1 311 ? 11.671 -19.465 -19.289 1.00 58.94 311 ALA A O 1
ATOM 2456 N N . ASN A 1 312 ? 13.414 -20.686 -20.074 1.00 57.44 312 ASN A N 1
ATOM 2457 C CA . ASN A 1 312 ? 13.092 -20.653 -21.506 1.00 57.44 312 ASN A CA 1
ATOM 2458 C C . ASN A 1 312 ? 13.074 -19.224 -22.079 1.00 57.44 312 ASN A C 1
ATOM 2460 O O . ASN A 1 312 ? 11.996 -18.716 -22.405 1.00 57.44 312 ASN A O 1
ATOM 2464 N N . PRO A 1 313 ? 14.232 -18.544 -22.196 1.00 59.38 313 PRO A N 1
ATOM 2465 C CA . PRO A 1 313 ? 14.276 -17.337 -23.009 1.00 59.38 313 PRO A CA 1
ATOM 2466 C C . PRO A 1 313 ? 13.799 -17.700 -24.430 1.00 59.38 313 PRO A C 1
ATOM 2468 O O . PRO A 1 313 ? 14.150 -18.779 -24.918 1.00 59.38 313 PRO A O 1
ATOM 2471 N N . PRO A 1 314 ? 12.995 -16.853 -25.100 1.00 59.62 314 PRO A N 1
ATOM 2472 C CA . PRO A 1 314 ? 12.870 -16.936 -26.553 1.00 59.62 314 PRO A CA 1
ATOM 2473 C C . PRO A 1 314 ? 14.290 -16.978 -27.120 1.00 59.62 314 PRO A C 1
ATOM 2475 O O . PRO A 1 314 ? 15.114 -16.188 -26.654 1.00 59.62 314 PRO A O 1
ATOM 2478 N N . GLU A 1 315 ? 14.586 -17.918 -28.024 1.00 55.66 315 GLU A N 1
ATOM 2479 C CA . GLU A 1 315 ? 15.912 -18.065 -28.642 1.00 55.66 315 GLU A CA 1
ATOM 2480 C C . GLU A 1 315 ? 16.473 -16.665 -28.976 1.00 55.66 315 GLU A C 1
ATOM 2482 O O . GLU A 1 315 ? 15.836 -15.883 -29.680 1.00 55.66 315 GLU A O 1
ATOM 2487 N N . ASP A 1 316 ? 17.597 -16.313 -28.341 1.00 58.66 316 ASP A N 1
ATOM 2488 C CA . ASP A 1 316 ? 18.342 -15.050 -28.484 1.00 58.66 316 ASP A CA 1
ATOM 2489 C C . ASP A 1 316 ? 17.739 -13.740 -27.923 1.00 58.66 316 ASP A C 1
ATOM 2491 O O . ASP A 1 316 ? 18.286 -12.660 -28.164 1.00 58.66 316 ASP A O 1
ATOM 2495 N N . ALA A 1 317 ? 16.675 -13.772 -27.112 1.00 66.75 317 ALA A N 1
ATOM 2496 C CA . ALA A 1 317 ? 16.168 -12.550 -26.475 1.00 66.75 317 ALA A CA 1
ATOM 2497 C C . ALA A 1 317 ? 17.015 -12.140 -25.243 1.00 66.75 317 ALA A C 1
ATOM 2499 O O . ALA A 1 317 ? 17.080 -12.897 -24.266 1.00 66.75 317 ALA A O 1
ATOM 2500 N N . PRO A 1 318 ? 17.622 -10.934 -25.222 1.00 77.81 318 PRO A N 1
ATOM 2501 C CA . PRO A 1 318 ? 18.378 -10.462 -24.066 1.00 77.81 318 PRO A CA 1
ATOM 2502 C C . PRO A 1 318 ? 17.465 -10.259 -22.848 1.00 77.81 318 PRO A C 1
ATOM 2504 O O . PRO A 1 318 ? 16.286 -9.912 -22.973 1.00 77.81 318 PRO A O 1
ATOM 2507 N N . LEU A 1 319 ? 18.025 -10.442 -21.649 1.00 87.81 319 LEU A N 1
ATOM 2508 C CA . LEU A 1 319 ? 17.337 -10.177 -20.385 1.00 87.81 319 LEU A CA 1
ATOM 2509 C C . LEU A 1 319 ? 16.790 -8.739 -20.363 1.00 87.81 319 LEU A C 1
ATOM 2511 O O . LEU A 1 319 ? 17.517 -7.780 -20.627 1.00 87.81 319 LEU A O 1
ATOM 2515 N N . ASN A 1 320 ? 15.515 -8.571 -20.004 1.00 92.88 320 ASN A N 1
ATOM 2516 C CA . ASN A 1 320 ? 14.919 -7.245 -19.884 1.00 92.88 320 ASN A CA 1
ATOM 2517 C C . ASN A 1 320 ? 15.320 -6.615 -18.542 1.00 92.88 320 ASN A C 1
ATOM 2519 O O . ASN A 1 320 ? 14.712 -6.874 -17.502 1.00 92.88 320 ASN A O 1
ATOM 2523 N N . ARG A 1 321 ? 16.356 -5.776 -18.576 1.00 94.25 321 ARG A N 1
ATOM 2524 C CA . ARG A 1 321 ? 16.951 -5.149 -17.387 1.00 94.25 321 ARG A CA 1
ATOM 2525 C C . ARG A 1 321 ? 15.950 -4.322 -16.586 1.00 94.25 321 ARG A C 1
ATOM 2527 O O . ARG A 1 321 ? 15.887 -4.460 -15.370 1.00 94.25 321 ARG A O 1
ATOM 2534 N N . VAL A 1 322 ? 15.107 -3.535 -17.256 1.00 95.44 322 VAL A N 1
ATOM 2535 C CA . VAL A 1 322 ? 14.106 -2.679 -16.595 1.00 95.44 322 VAL A CA 1
ATOM 2536 C C . VAL A 1 322 ? 13.013 -3.511 -15.921 1.00 95.44 322 VAL A C 1
ATOM 2538 O O . VAL A 1 322 ? 12.603 -3.207 -14.800 1.00 95.44 322 VAL A O 1
ATOM 2541 N N . ALA A 1 323 ? 12.563 -4.594 -16.560 1.00 95.06 323 ALA A N 1
ATOM 2542 C CA . ALA A 1 323 ? 11.620 -5.526 -15.949 1.00 95.06 323 ALA A CA 1
ATOM 2543 C C . ALA A 1 323 ? 12.230 -6.215 -14.718 1.00 95.06 323 ALA A C 1
ATOM 2545 O O . ALA A 1 323 ? 11.562 -6.344 -13.692 1.00 95.06 323 ALA A O 1
ATOM 2546 N N . LEU A 1 324 ? 13.501 -6.626 -14.794 1.00 95.38 324 LEU A N 1
ATOM 2547 C CA . LEU A 1 324 ? 14.213 -7.216 -13.659 1.00 95.38 324 LEU A CA 1
ATOM 2548 C C . LEU A 1 324 ? 14.375 -6.212 -12.517 1.00 95.38 324 LEU A C 1
ATOM 2550 O O . LEU A 1 324 ? 14.067 -6.551 -11.380 1.00 95.38 324 LEU A O 1
ATOM 2554 N N . LEU A 1 325 ? 14.794 -4.984 -12.816 1.00 95.94 325 LEU A N 1
ATOM 2555 C CA . LEU A 1 325 ? 14.926 -3.897 -11.850 1.00 95.94 325 LEU A CA 1
ATOM 2556 C C . LEU A 1 325 ? 13.600 -3.684 -11.111 1.00 95.94 325 LEU A C 1
ATOM 2558 O O . LEU A 1 325 ? 13.542 -3.828 -9.893 1.00 95.94 325 LEU A O 1
ATOM 2562 N N . LEU A 1 326 ? 12.499 -3.448 -11.828 1.00 96.25 326 LEU A N 1
ATOM 2563 C CA . LEU A 1 326 ? 11.177 -3.276 -11.214 1.00 96.25 326 LEU A CA 1
ATOM 2564 C C . LEU A 1 326 ? 10.765 -4.493 -10.367 1.00 96.25 326 LEU A C 1
ATOM 2566 O O . LEU A 1 326 ? 10.254 -4.329 -9.257 1.00 96.25 326 LEU A O 1
ATOM 2570 N N . ALA A 1 327 ? 11.031 -5.712 -10.846 1.00 95.94 327 ALA A N 1
ATOM 2571 C CA . ALA A 1 327 ? 10.766 -6.936 -10.099 1.00 95.94 327 ALA A CA 1
ATOM 2572 C C . ALA A 1 327 ? 11.617 -7.045 -8.818 1.00 95.94 327 ALA A C 1
ATOM 2574 O O . ALA A 1 327 ? 11.103 -7.477 -7.783 1.00 95.94 327 ALA A O 1
ATOM 2575 N N . LEU A 1 328 ? 12.888 -6.639 -8.840 1.00 94.56 328 LEU A N 1
ATOM 2576 C CA . LEU A 1 328 ? 13.762 -6.602 -7.662 1.00 94.56 328 LEU A CA 1
ATOM 2577 C C . LEU A 1 328 ? 13.255 -5.591 -6.627 1.00 94.56 328 LEU A C 1
ATOM 2579 O O . LEU A 1 328 ? 13.207 -5.916 -5.445 1.00 94.56 328 LEU A O 1
ATOM 2583 N N . PHE A 1 329 ? 12.752 -4.438 -7.075 1.00 95.00 329 PHE A N 1
ATOM 2584 C CA . PHE A 1 329 ? 12.095 -3.437 -6.223 1.00 95.00 329 PHE A CA 1
ATOM 2585 C C . PHE A 1 329 ? 10.648 -3.799 -5.824 1.00 95.00 329 PHE A C 1
ATOM 2587 O O . PHE A 1 329 ? 9.934 -2.975 -5.258 1.00 95.00 329 PHE A O 1
ATOM 2594 N N . GLY A 1 330 ? 10.195 -5.031 -6.085 1.00 94.75 330 GLY A N 1
ATOM 2595 C CA . GLY A 1 330 ? 8.920 -5.552 -5.576 1.00 94.75 330 GLY A CA 1
ATOM 2596 C C . GLY A 1 330 ? 7.685 -5.208 -6.413 1.00 94.75 330 GLY A C 1
ATOM 2597 O O . GLY A 1 330 ? 6.562 -5.512 -6.001 1.00 94.75 330 GLY A O 1
ATOM 2598 N N . PHE A 1 331 ? 7.865 -4.618 -7.593 1.00 96.19 331 PHE A N 1
ATOM 2599 C CA . PHE A 1 331 ? 6.768 -4.249 -8.479 1.00 96.19 331 PHE A CA 1
ATOM 2600 C C . PHE A 1 331 ? 6.336 -5.400 -9.393 1.00 96.19 331 PHE A C 1
ATOM 2602 O O . PHE A 1 331 ? 7.134 -6.236 -9.814 1.00 96.19 331 PHE A O 1
ATOM 2609 N N . THR A 1 332 ? 5.044 -5.429 -9.714 1.00 94.81 332 THR A N 1
ATOM 2610 C CA . THR A 1 332 ? 4.431 -6.346 -10.686 1.00 94.81 332 THR A CA 1
ATOM 2611 C C . THR A 1 332 ? 3.587 -5.580 -11.680 1.00 94.81 332 THR A C 1
ATOM 2613 O O . THR A 1 332 ? 3.058 -4.524 -11.340 1.00 94.81 332 THR A O 1
ATOM 2616 N N . ALA A 1 333 ? 3.429 -6.102 -12.894 1.00 92.31 333 ALA A N 1
ATOM 2617 C CA . ALA A 1 333 ? 2.527 -5.485 -13.855 1.00 92.31 333 ALA A CA 1
ATOM 2618 C C . ALA A 1 333 ? 1.095 -5.465 -13.316 1.00 92.31 333 ALA A C 1
ATOM 2620 O O . ALA A 1 333 ? 0.595 -6.467 -12.790 1.00 92.31 333 ALA A O 1
ATOM 2621 N N . ARG A 1 334 ? 0.418 -4.328 -13.481 1.00 84.88 334 ARG A N 1
ATOM 2622 C CA . ARG A 1 334 ? -1.015 -4.245 -13.215 1.00 84.88 334 ARG A CA 1
ATOM 2623 C C . ARG A 1 334 ? -1.785 -4.941 -14.350 1.00 84.88 334 ARG A C 1
ATOM 2625 O O . ARG A 1 334 ? -1.532 -4.633 -15.516 1.00 84.88 334 ARG A O 1
ATOM 2632 N N . PRO A 1 335 ? -2.751 -5.833 -14.054 1.00 68.56 335 PRO A N 1
ATOM 2633 C CA . PRO A 1 335 ? -3.578 -6.448 -15.088 1.00 68.56 335 PRO A CA 1
ATOM 2634 C C . PRO A 1 335 ? -4.404 -5.402 -15.859 1.00 68.56 335 PRO A C 1
ATOM 2636 O O . PRO A 1 335 ? -4.798 -4.369 -15.315 1.00 68.56 335 PRO A O 1
ATOM 2639 N N . ALA A 1 336 ? -4.658 -5.684 -17.139 1.00 56.81 336 ALA A N 1
ATOM 2640 C CA . ALA A 1 336 ? -5.029 -4.745 -18.206 1.00 56.81 336 ALA A CA 1
ATOM 2641 C C . ALA A 1 336 ? -6.426 -4.075 -18.125 1.00 56.81 336 ALA A C 1
ATOM 2643 O O . ALA A 1 336 ? -7.014 -3.753 -19.155 1.00 56.81 336 ALA A O 1
ATOM 2644 N N . HIS A 1 337 ? -6.975 -3.826 -16.933 1.00 53.66 337 HIS A N 1
ATOM 2645 C CA . HIS A 1 337 ? -8.261 -3.126 -16.771 1.00 53.66 337 HIS A CA 1
ATOM 2646 C C . HIS A 1 337 ? -8.171 -1.625 -17.101 1.00 53.66 337 HIS A C 1
ATOM 2648 O O . HIS A 1 337 ? -9.193 -0.977 -17.302 1.00 53.66 337 HIS A O 1
ATOM 2654 N N . VAL A 1 338 ? -6.952 -1.074 -17.175 1.00 51.12 338 VAL A N 1
ATOM 2655 C CA . VAL A 1 338 ? -6.677 0.256 -17.735 1.00 51.12 338 VAL A CA 1
ATOM 2656 C C . VAL A 1 338 ? -5.844 0.049 -18.999 1.00 51.12 338 VAL A C 1
ATOM 2658 O O . VAL A 1 338 ? -4.637 -0.197 -18.906 1.00 51.12 338 VAL A O 1
ATOM 2661 N N . PRO A 1 339 ? -6.454 0.081 -20.193 1.00 48.69 339 PRO A N 1
ATOM 2662 C CA . PRO A 1 339 ? -5.724 -0.180 -21.417 1.00 48.69 339 PRO A CA 1
ATOM 2663 C C . PRO A 1 339 ? -4.750 0.979 -21.684 1.00 48.69 339 PRO A C 1
ATOM 2665 O O . PRO A 1 339 ? -5.164 2.133 -21.731 1.00 48.69 339 PRO A O 1
ATOM 2668 N N . LYS A 1 340 ? -3.479 0.648 -21.950 1.00 57.12 340 LYS A N 1
ATOM 2669 C CA . LYS A 1 340 ? -2.474 1.441 -22.703 1.00 57.12 340 LYS A CA 1
ATOM 2670 C C . LYS A 1 340 ? -1.494 2.365 -21.968 1.00 57.12 340 LYS A C 1
ATOM 2672 O O . LYS A 1 340 ? -0.547 2.791 -22.621 1.00 57.12 340 LYS A O 1
ATOM 2677 N N . LEU A 1 341 ? -1.622 2.653 -20.671 1.00 69.44 341 LEU A N 1
ATOM 2678 C CA . LEU A 1 341 ? -0.688 3.603 -20.030 1.00 69.44 341 LEU A CA 1
ATOM 2679 C C . LEU A 1 341 ? 0.544 2.954 -19.367 1.00 69.44 341 LEU A C 1
ATOM 2681 O O . LEU A 1 341 ? 1.554 3.620 -19.205 1.00 69.44 341 LEU A O 1
ATOM 2685 N N . GLY A 1 342 ? 0.541 1.653 -19.068 1.00 83.50 342 GLY A N 1
ATOM 2686 C CA . GLY A 1 342 ? 1.693 0.989 -18.443 1.00 83.50 342 GLY A CA 1
ATOM 2687 C C . GLY A 1 342 ? 1.881 1.415 -16.985 1.00 83.50 342 GLY A C 1
ATOM 2688 O O . GLY A 1 342 ? 2.457 2.457 -16.682 1.00 83.50 342 GLY A O 1
ATOM 2689 N N . SER A 1 343 ? 1.391 0.598 -16.060 1.00 91.25 343 SER A N 1
ATOM 2690 C CA . SER A 1 343 ? 1.564 0.801 -14.620 1.00 91.25 343 SER A CA 1
ATOM 2691 C C . SER A 1 343 ? 2.004 -0.468 -13.928 1.00 91.25 343 SER A C 1
ATOM 2693 O O . SER A 1 343 ? 1.758 -1.584 -14.394 1.00 91.25 343 SER A O 1
ATOM 2695 N N . VAL A 1 344 ? 2.634 -0.266 -12.779 1.00 94.06 344 VAL A N 1
ATOM 2696 C CA . VAL A 1 344 ? 3.076 -1.341 -11.907 1.00 94.06 344 VAL A CA 1
ATOM 2697 C C . VAL A 1 344 ? 2.557 -1.146 -10.493 1.00 94.06 344 VAL A C 1
ATOM 2699 O O . VAL A 1 344 ? 2.380 -0.018 -10.031 1.00 94.06 344 VAL A O 1
ATOM 2702 N N . ASP A 1 345 ? 2.330 -2.268 -9.820 1.00 94.00 345 ASP A N 1
ATOM 2703 C CA . ASP A 1 345 ? 1.809 -2.335 -8.464 1.00 94.00 345 ASP A CA 1
ATOM 2704 C C . ASP A 1 345 ? 2.790 -3.049 -7.538 1.00 94.00 345 ASP A C 1
ATOM 2706 O O . ASP A 1 345 ? 3.312 -4.117 -7.877 1.00 94.00 345 ASP A O 1
ATOM 2710 N N . CYS A 1 346 ? 2.974 -2.510 -6.335 1.00 94.44 346 CYS A N 1
ATOM 2711 C CA . CYS A 1 346 ? 3.534 -3.269 -5.223 1.00 94.44 346 CYS A CA 1
ATOM 2712 C C . CYS A 1 346 ? 2.437 -4.144 -4.605 1.00 94.44 346 CYS A C 1
ATOM 2714 O O . CYS A 1 346 ? 1.375 -3.643 -4.242 1.00 94.44 346 CYS A O 1
ATOM 2716 N N . ARG A 1 347 ? 2.684 -5.447 -4.430 1.00 90.25 347 ARG A N 1
ATOM 2717 C CA . ARG A 1 347 ? 1.699 -6.376 -3.832 1.00 90.25 347 ARG A CA 1
ATOM 2718 C C . ARG A 1 347 ? 1.631 -6.327 -2.304 1.00 90.25 347 ARG A C 1
ATOM 2720 O O . ARG A 1 347 ? 0.831 -7.041 -1.713 1.00 90.25 347 ARG A O 1
ATOM 2727 N N . VAL A 1 348 ? 2.485 -5.521 -1.675 1.00 91.50 348 VAL A N 1
ATOM 2728 C CA . VAL A 1 348 ? 2.568 -5.398 -0.214 1.00 91.50 348 VAL A CA 1
ATOM 2729 C C . VAL A 1 348 ? 1.929 -4.096 0.249 1.00 91.50 348 VAL A C 1
ATOM 2731 O O . VAL A 1 348 ? 0.995 -4.121 1.042 1.00 91.50 348 VAL A O 1
ATOM 2734 N N . CYS A 1 349 ? 2.393 -2.957 -0.271 1.00 93.44 349 CYS A N 1
ATOM 2735 C CA . CYS A 1 349 ? 1.841 -1.648 0.082 1.00 93.44 349 CYS A CA 1
ATOM 2736 C C . CYS A 1 349 ? 0.749 -1.152 -0.879 1.00 93.44 349 CYS A C 1
ATOM 2738 O O . CYS A 1 349 ? 0.210 -0.064 -0.689 1.00 93.44 349 CYS A O 1
ATOM 2740 N N . PHE A 1 350 ? 0.436 -1.917 -1.932 1.00 93.25 350 PHE A N 1
ATOM 2741 C CA . PHE A 1 350 ? -0.590 -1.596 -2.935 1.00 93.25 350 PHE A CA 1
ATOM 2742 C C . PHE A 1 350 ? -0.389 -0.257 -3.660 1.00 93.25 350 PHE A C 1
ATOM 2744 O O . PHE A 1 350 ? -1.309 0.255 -4.306 1.00 93.25 350 PHE A O 1
ATOM 2751 N N . ARG A 1 351 ? 0.825 0.309 -3.605 1.00 92.62 351 ARG A N 1
ATOM 2752 C CA . ARG A 1 351 ? 1.191 1.481 -4.398 1.00 92.62 351 ARG A CA 1
ATOM 2753 C C . ARG A 1 351 ? 1.072 1.161 -5.879 1.00 92.62 351 ARG A C 1
ATOM 2755 O O . ARG A 1 351 ? 1.603 0.154 -6.336 1.00 92.62 351 ARG A O 1
ATOM 2762 N N . THR A 1 352 ? 0.447 2.082 -6.607 1.00 92.31 352 THR A N 1
ATOM 2763 C CA . THR A 1 352 ? 0.436 2.117 -8.073 1.00 92.31 352 THR A CA 1
ATOM 2764 C C . THR A 1 352 ? 1.438 3.153 -8.562 1.00 92.31 352 THR A C 1
ATOM 2766 O O . THR A 1 352 ? 1.404 4.293 -8.095 1.00 92.31 352 THR A O 1
ATOM 2769 N N . VAL A 1 353 ? 2.285 2.785 -9.517 1.00 92.81 353 VAL A N 1
ATOM 2770 C CA . VAL A 1 353 ? 3.203 3.705 -10.200 1.00 92.81 353 VAL A CA 1
ATOM 2771 C C . VAL A 1 353 ? 2.850 3.736 -11.680 1.00 92.81 353 VAL A C 1
ATOM 2773 O O . VAL A 1 353 ? 2.799 2.698 -12.342 1.00 92.81 353 VAL A O 1
ATOM 2776 N N . GLY A 1 354 ? 2.577 4.934 -12.195 1.00 92.38 354 GLY A N 1
ATOM 2777 C CA . GLY A 1 354 ? 2.292 5.150 -13.606 1.00 92.38 354 GLY A CA 1
ATOM 2778 C C . GLY A 1 354 ? 3.565 5.369 -14.409 1.00 92.38 354 GLY A C 1
ATOM 2779 O O . GLY A 1 354 ? 4.125 6.462 -14.387 1.00 92.38 354 GLY A O 1
ATOM 2780 N N . LEU A 1 355 ? 4.016 4.350 -15.141 1.00 92.44 355 LEU A N 1
ATOM 2781 C CA . LEU A 1 355 ? 5.279 4.409 -15.879 1.00 92.44 355 LEU A CA 1
ATOM 2782 C C . LEU A 1 355 ? 5.219 5.355 -17.089 1.00 92.44 355 LEU A C 1
ATOM 2784 O O . LEU A 1 355 ? 6.253 5.867 -17.512 1.00 92.44 355 LEU A O 1
ATOM 2788 N N . TRP A 1 356 ? 4.021 5.657 -17.607 1.00 89.50 356 TRP A N 1
ATOM 2789 C CA . TRP A 1 356 ? 3.824 6.646 -18.678 1.00 89.50 356 TRP A CA 1
ATOM 2790 C C . TRP A 1 356 ? 4.342 8.046 -18.344 1.00 89.50 356 TRP A C 1
ATOM 2792 O O . TRP A 1 356 ? 4.609 8.817 -19.262 1.00 89.50 356 TRP A O 1
ATOM 2802 N N . LEU A 1 357 ? 4.446 8.405 -17.061 1.00 90.81 357 LEU A N 1
ATOM 2803 C CA . LEU A 1 357 ? 4.927 9.725 -16.648 1.00 90.81 357 LEU A CA 1
ATOM 2804 C C . LEU A 1 357 ? 6.408 9.924 -16.980 1.00 90.81 357 LEU A C 1
ATOM 2806 O O . LEU A 1 357 ? 6.839 11.056 -17.175 1.00 90.81 357 LEU A O 1
ATOM 2810 N N . TYR A 1 358 ? 7.150 8.827 -17.112 1.00 92.06 358 TYR A N 1
ATOM 2811 C CA . TYR A 1 358 ? 8.593 8.815 -17.322 1.00 92.06 358 TYR A CA 1
ATOM 2812 C C . TYR A 1 358 ? 8.988 8.453 -18.755 1.00 92.06 358 TYR A C 1
ATOM 2814 O O . TYR A 1 358 ? 10.127 8.078 -19.029 1.00 92.06 358 TYR A O 1
ATOM 2822 N N . ARG A 1 359 ? 8.025 8.507 -19.679 1.00 88.56 359 ARG A N 1
ATOM 2823 C CA . ARG A 1 359 ? 8.238 8.201 -21.092 1.00 88.56 359 ARG A CA 1
ATOM 2824 C C . ARG A 1 359 ? 7.977 9.437 -21.944 1.00 88.56 359 ARG A C 1
ATOM 2826 O O . ARG A 1 359 ? 6.978 10.122 -21.705 1.00 88.56 359 ARG A O 1
ATOM 2833 N N . PRO A 1 360 ? 8.818 9.700 -22.955 1.00 83.81 360 PRO A N 1
ATOM 2834 C CA . PRO A 1 360 ? 8.503 10.687 -23.973 1.00 83.81 360 PRO A CA 1
ATOM 2835 C C . PRO A 1 360 ? 7.189 10.333 -24.673 1.00 83.81 360 PRO A C 1
ATOM 2837 O O . PRO A 1 360 ? 6.882 9.159 -24.910 1.00 83.81 360 PRO A O 1
ATOM 2840 N N . LYS A 1 361 ? 6.391 11.350 -24.998 1.00 80.44 361 LYS A N 1
ATOM 2841 C CA . LYS A 1 361 ? 5.154 11.188 -25.766 1.00 80.44 361 LYS A CA 1
ATOM 2842 C C . LYS A 1 361 ? 5.421 11.596 -27.204 1.00 80.44 361 LYS A C 1
ATOM 2844 O O . LYS A 1 361 ? 5.759 12.745 -27.464 1.00 80.44 361 LYS A O 1
ATOM 2849 N N . THR A 1 362 ? 5.197 10.684 -28.140 1.00 70.25 362 THR A N 1
ATOM 2850 C CA . THR A 1 362 ? 5.204 11.007 -29.567 1.00 70.25 362 THR A CA 1
ATOM 2851 C C . THR A 1 362 ? 3.780 11.338 -29.999 1.00 70.25 362 THR A C 1
ATOM 2853 O O . THR A 1 362 ? 2.911 10.468 -30.080 1.00 70.25 362 THR A O 1
ATOM 2856 N N . SER A 1 363 ? 3.495 12.617 -30.243 1.00 64.75 363 SER A N 1
ATOM 2857 C CA . SER A 1 363 ? 2.242 12.998 -30.896 1.00 64.75 363 SER A CA 1
ATOM 2858 C C . SER A 1 363 ? 2.422 12.810 -32.395 1.00 64.75 363 SER A C 1
ATOM 2860 O O . SER A 1 363 ? 3.205 13.543 -32.988 1.00 64.75 363 SER A O 1
ATOM 2862 N N . LYS A 1 364 ? 1.734 11.846 -33.017 1.00 60.03 364 LYS A N 1
ATOM 2863 C CA . LYS A 1 364 ? 1.647 11.804 -34.483 1.00 60.03 364 LYS A CA 1
ATOM 2864 C C . LYS A 1 364 ? 0.607 12.834 -34.945 1.00 60.03 364 LYS A C 1
ATOM 2866 O O . LYS A 1 364 ? -0.566 12.648 -34.615 1.00 60.03 364 LYS A O 1
ATOM 2871 N N . PRO A 1 365 ? 0.993 13.902 -35.660 1.00 63.22 365 PRO A N 1
ATOM 2872 C CA . PRO A 1 365 ? 0.032 14.792 -36.297 1.00 63.22 365 PRO A CA 1
ATOM 2873 C C . PRO A 1 365 ? -0.744 14.048 -37.395 1.00 63.22 365 PRO A C 1
ATOM 2875 O O . PRO A 1 365 ? -0.286 13.048 -37.955 1.00 63.22 365 PRO A O 1
ATOM 2878 N N . THR A 1 366 ? -1.965 14.508 -37.669 1.00 67.94 366 THR A N 1
ATOM 2879 C CA . THR A 1 366 ? -2.901 13.888 -38.626 1.00 67.94 366 THR A CA 1
ATOM 2880 C C . THR A 1 366 ? -2.458 14.012 -40.084 1.00 67.94 366 THR A C 1
ATOM 2882 O O . THR A 1 366 ? -2.992 13.315 -40.942 1.00 67.94 366 THR A O 1
ATOM 2885 N N . ASP A 1 367 ? -1.480 14.870 -40.362 1.00 74.62 367 ASP A N 1
ATOM 2886 C CA . ASP A 1 367 ? -0.925 15.155 -41.688 1.00 74.62 367 ASP A CA 1
ATOM 2887 C C . ASP A 1 367 ? 0.199 14.190 -42.116 1.00 74.62 367 ASP A C 1
ATOM 2889 O O . ASP A 1 367 ? 0.723 14.303 -43.222 1.00 74.62 367 ASP A O 1
ATOM 2893 N N . GLY A 1 368 ? 0.566 13.226 -41.262 1.00 67.00 368 GLY A N 1
ATOM 2894 C CA . GLY A 1 368 ? 1.625 12.258 -41.549 1.00 67.00 368 GLY A CA 1
ATOM 2895 C C . GLY A 1 368 ? 3.047 12.814 -41.412 1.00 67.00 368 GLY A C 1
ATOM 2896 O O . GLY A 1 368 ? 3.996 12.102 -41.746 1.00 67.00 368 GLY A O 1
ATOM 2897 N N . SER A 1 369 ? 3.218 14.041 -40.907 1.00 71.31 369 SER A N 1
ATOM 2898 C CA . SER A 1 369 ? 4.538 14.595 -40.602 1.00 71.31 369 SER A CA 1
ATOM 2899 C C . SER A 1 369 ? 5.182 13.903 -39.381 1.00 71.31 369 SER A C 1
ATOM 2901 O O . SER A 1 369 ? 4.484 13.269 -38.575 1.00 71.31 369 SER A O 1
ATOM 2903 N N . PRO A 1 370 ? 6.527 13.945 -39.242 1.00 63.03 370 PRO A N 1
ATOM 2904 C CA . PRO A 1 370 ? 7.213 13.383 -38.084 1.00 63.03 370 PRO A CA 1
ATOM 2905 C C . PRO A 1 370 ? 6.650 13.995 -36.804 1.00 63.03 370 PRO A C 1
ATOM 2907 O O . PRO A 1 370 ? 6.625 15.213 -36.639 1.00 63.03 370 PRO A O 1
ATOM 2910 N N . GLY A 1 371 ? 6.169 13.139 -35.906 1.00 64.50 371 GLY A N 1
ATOM 2911 C CA . GLY A 1 371 ? 5.574 13.592 -34.661 1.00 64.50 371 GLY A CA 1
ATOM 2912 C C . GLY A 1 371 ? 6.566 14.337 -33.781 1.00 64.50 371 GLY A C 1
ATOM 2913 O O . GLY A 1 371 ? 7.692 13.879 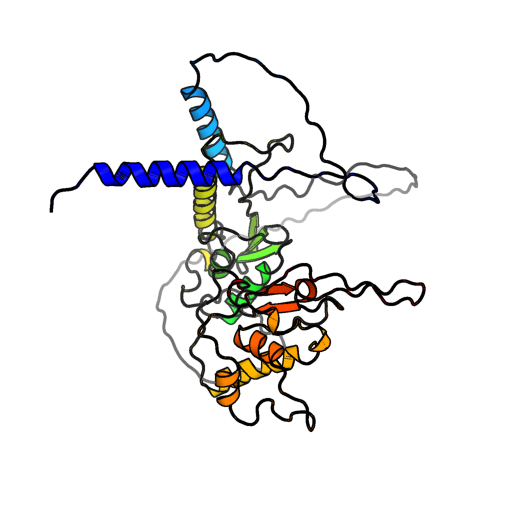-33.606 1.00 64.50 371 GLY A O 1
ATOM 2914 N N . VAL A 1 372 ? 6.137 15.457 -33.196 1.00 71.12 372 VAL A N 1
ATOM 2915 C CA . VAL A 1 372 ? 6.935 16.162 -32.189 1.00 71.12 372 VAL A CA 1
ATOM 2916 C C . VAL A 1 372 ? 7.050 15.260 -30.960 1.00 71.12 372 VAL A C 1
ATOM 2918 O O . VAL A 1 372 ? 6.045 14.864 -30.360 1.00 71.12 372 VAL A O 1
ATOM 2921 N N . GLU A 1 373 ? 8.281 14.896 -30.609 1.00 73.62 373 GLU A N 1
ATOM 2922 C CA . GLU A 1 373 ? 8.567 14.147 -29.393 1.00 73.62 373 GLU A CA 1
ATOM 2923 C C . GLU A 1 373 ? 8.547 15.112 -28.210 1.00 73.62 373 GLU A C 1
ATOM 2925 O O . GLU A 1 373 ? 9.392 15.995 -28.070 1.00 73.62 373 GLU A O 1
ATOM 2930 N N . ARG A 1 374 ? 7.532 14.970 -27.361 1.00 78.88 374 ARG A N 1
ATOM 2931 C CA . ARG A 1 374 ? 7.430 15.733 -26.125 1.00 78.88 374 ARG A CA 1
ATOM 2932 C C . ARG A 1 374 ? 8.166 14.976 -25.029 1.00 78.88 374 ARG A C 1
ATOM 2934 O O . ARG A 1 374 ? 7.933 13.779 -24.846 1.00 78.88 374 ARG A O 1
ATOM 2941 N N . ALA A 1 375 ? 9.006 15.690 -24.283 1.00 82.69 375 ALA A N 1
ATOM 2942 C CA . ALA A 1 375 ? 9.699 15.147 -23.122 1.00 82.69 375 ALA A CA 1
ATOM 2943 C C . ALA A 1 375 ? 8.726 14.481 -22.130 1.00 82.69 375 ALA A C 1
ATOM 2945 O O . ALA A 1 375 ? 7.532 14.805 -22.076 1.00 82.69 375 ALA A O 1
ATOM 2946 N N . ALA A 1 376 ? 9.253 13.538 -21.349 1.00 86.56 376 ALA A N 1
ATOM 2947 C CA . ALA A 1 376 ? 8.513 12.904 -20.267 1.00 86.56 376 ALA A CA 1
ATOM 2948 C C . ALA A 1 376 ? 8.004 13.950 -19.258 1.00 86.56 376 ALA A C 1
ATOM 2950 O O . ALA A 1 376 ? 8.622 14.994 -19.061 1.00 86.56 376 ALA A O 1
ATOM 2951 N N . ALA A 1 377 ? 6.877 13.660 -18.603 1.00 87.94 377 ALA A N 1
ATOM 2952 C CA . ALA A 1 377 ? 6.324 14.544 -17.574 1.00 87.94 377 ALA A CA 1
ATOM 2953 C C . ALA A 1 377 ? 7.200 14.577 -16.310 1.00 87.94 377 ALA A C 1
ATOM 2955 O O . ALA A 1 377 ? 7.202 15.566 -15.585 1.00 87.94 377 ALA A O 1
ATOM 2956 N N . MET A 1 378 ? 7.934 13.495 -16.050 1.00 90.31 378 MET A N 1
ATOM 2957 C CA . MET A 1 378 ? 8.877 13.365 -14.947 1.00 90.31 378 MET A CA 1
ATOM 2958 C C . MET A 1 378 ? 10.237 12.914 -15.479 1.00 90.31 378 MET A C 1
ATOM 2960 O O . MET A 1 378 ? 10.310 12.009 -16.310 1.00 90.31 378 MET A O 1
ATOM 2964 N N . ALA A 1 379 ? 11.307 13.532 -14.976 1.00 88.38 379 ALA A N 1
ATOM 2965 C CA . ALA A 1 379 ? 12.671 13.280 -15.441 1.00 88.38 379 ALA A CA 1
ATOM 2966 C C . ALA A 1 379 ? 13.270 11.974 -14.896 1.00 88.38 379 ALA A C 1
ATOM 2968 O O . ALA A 1 379 ? 14.023 11.307 -15.600 1.00 88.38 379 ALA A O 1
ATOM 2969 N N . ALA A 1 380 ? 12.929 11.607 -13.657 1.00 92.94 380 ALA A N 1
ATOM 2970 C CA . ALA A 1 380 ? 13.564 10.506 -12.947 1.00 92.94 380 ALA A CA 1
ATOM 2971 C C . ALA A 1 380 ? 12.594 9.750 -12.039 1.00 92.94 380 ALA A C 1
ATOM 2973 O O . ALA A 1 380 ? 11.695 10.343 -11.441 1.00 92.94 380 ALA A O 1
ATOM 2974 N N . LEU A 1 381 ? 12.817 8.445 -11.911 1.00 94.50 381 LEU A N 1
ATOM 2975 C CA . LEU A 1 381 ? 12.037 7.523 -11.095 1.00 94.50 381 LEU A CA 1
ATOM 2976 C C . LEU A 1 381 ? 12.945 6.887 -10.039 1.00 94.50 381 LEU A C 1
ATOM 2978 O O . LEU A 1 381 ? 13.808 6.082 -10.378 1.00 94.50 381 LEU A O 1
ATOM 2982 N N . ASN A 1 382 ? 12.729 7.194 -8.760 1.00 94.94 382 ASN A N 1
ATOM 2983 C CA . ASN A 1 382 ? 13.327 6.432 -7.666 1.00 94.94 382 ASN A CA 1
ATOM 2984 C C . ASN A 1 382 ? 12.367 5.289 -7.277 1.00 94.94 382 ASN A C 1
ATOM 2986 O O . ASN A 1 382 ? 11.319 5.549 -6.677 1.00 94.94 382 ASN A O 1
ATOM 2990 N N . PRO A 1 383 ? 12.670 4.023 -7.624 1.00 93.56 383 PRO A N 1
ATOM 2991 C CA . PRO A 1 383 ? 11.759 2.912 -7.366 1.00 93.56 383 PRO A CA 1
ATOM 2992 C C . PRO A 1 383 ? 11.593 2.608 -5.869 1.00 93.56 383 PRO A C 1
ATOM 2994 O O . PRO A 1 383 ? 10.572 2.038 -5.489 1.00 93.56 383 PRO A O 1
ATOM 2997 N N . LEU A 1 384 ? 12.544 3.004 -5.014 1.00 92.06 384 LEU A N 1
ATOM 2998 C CA . LEU A 1 384 ? 12.451 2.818 -3.565 1.00 92.06 384 LEU A CA 1
ATOM 2999 C C . LEU A 1 384 ? 11.439 3.791 -2.945 1.00 92.06 384 LEU A C 1
ATOM 3001 O O . LEU A 1 384 ? 10.524 3.366 -2.245 1.00 92.06 384 LEU A O 1
ATOM 3005 N N . GLU A 1 385 ? 11.548 5.077 -3.280 1.00 93.12 385 GLU A N 1
ATOM 3006 C CA . GLU A 1 385 ? 10.664 6.148 -2.781 1.00 93.12 385 GLU A CA 1
ATOM 3007 C C . GLU A 1 385 ? 9.244 6.082 -3.353 1.00 93.12 385 GLU A C 1
ATOM 3009 O O . GLU A 1 385 ? 8.330 6.754 -2.880 1.00 93.12 385 GLU A O 1
ATOM 3014 N N . CYS A 1 386 ? 9.030 5.267 -4.385 1.00 93.81 386 CYS A N 1
ATOM 3015 C CA . CYS A 1 386 ? 7.694 5.064 -4.919 1.00 93.81 386 CYS A CA 1
ATOM 3016 C C . CYS A 1 386 ? 6.777 4.345 -3.934 1.00 93.81 386 CYS A C 1
ATOM 3018 O O . CYS A 1 386 ? 5.573 4.613 -3.931 1.00 93.81 386 CYS A O 1
ATOM 3020 N N . HIS A 1 387 ? 7.308 3.428 -3.123 1.00 94.50 387 HIS A N 1
ATOM 3021 C CA . HIS A 1 387 ? 6.513 2.692 -2.143 1.00 94.50 387 HIS A CA 1
ATOM 3022 C C . HIS A 1 387 ? 5.886 3.633 -1.109 1.00 94.50 387 HIS A C 1
ATOM 3024 O O . HIS A 1 387 ? 6.280 4.782 -0.951 1.00 94.50 387 HIS A O 1
ATOM 3030 N N . LYS A 1 388 ? 4.842 3.167 -0.420 1.00 92.25 388 LYS A N 1
ATOM 3031 C CA . LYS A 1 388 ? 4.324 3.902 0.743 1.00 92.25 388 LYS A CA 1
ATOM 3032 C C . LYS A 1 388 ? 5.300 3.741 1.911 1.00 92.25 388 LYS A C 1
ATOM 3034 O O . LYS A 1 388 ? 5.884 2.671 2.039 1.00 92.25 388 LYS A O 1
ATOM 3039 N N . ASP A 1 389 ? 5.377 4.729 2.798 1.00 90.12 389 ASP A N 1
ATOM 3040 C CA . ASP A 1 389 ? 6.324 4.760 3.930 1.00 90.12 389 ASP A CA 1
ATOM 3041 C C . ASP A 1 389 ? 6.244 3.543 4.859 1.00 90.12 389 ASP A C 1
ATOM 3043 O O . ASP A 1 389 ? 7.210 3.185 5.522 1.00 90.12 389 ASP A O 1
ATOM 3047 N N . TYR A 1 390 ? 5.080 2.893 4.922 1.00 90.44 390 TYR A N 1
ATOM 3048 C CA . TYR A 1 390 ? 4.891 1.687 5.721 1.00 90.44 390 TYR A CA 1
ATOM 3049 C C . TYR A 1 390 ? 5.338 0.398 5.024 1.00 90.44 390 TYR A C 1
ATOM 3051 O O . TYR A 1 390 ? 5.246 -0.666 5.632 1.00 90.44 390 TYR A O 1
ATOM 3059 N N . CYS A 1 391 ? 5.718 0.445 3.744 1.00 92.19 391 CYS A N 1
ATOM 3060 C CA . CYS A 1 391 ? 6.134 -0.743 3.010 1.00 92.19 391 CYS A CA 1
ATOM 3061 C C . CYS A 1 391 ? 7.364 -1.363 3.700 1.00 92.19 391 CYS A C 1
ATOM 3063 O O . CYS A 1 391 ? 8.327 -0.636 3.936 1.00 92.19 391 CYS A O 1
ATOM 3065 N N . PRO A 1 392 ? 7.315 -2.657 4.062 1.00 86.88 392 PRO A N 1
ATOM 3066 C CA . PRO A 1 392 ? 8.373 -3.329 4.813 1.00 86.88 392 PRO A CA 1
ATOM 3067 C C . PRO A 1 392 ? 9.658 -3.546 4.016 1.00 86.88 392 PRO A C 1
ATOM 3069 O O . PRO A 1 392 ? 9.586 -3.578 2.762 1.00 86.88 392 PRO A O 1
#

Sequence (392 aa):
MTFDPSKSWSLQEELQQLISQIEEVSVWSDETNSIWFEDTASFWLDDSNSSASEDNSSSDMNNTKRKFNALLNSIGSSSSDDLTRTTKQARTSYDLTRSATSSPNLSTSSRTAAVARMSKTELKFAAANSGKARGTDEPVTKPSFLPGDREDFLERLATFRNLTDWMPKPPKVNEVAWAKRGWACQRLERVRCVTCNVEIMVKLNKQEDENGKLIKFAGMESDIEQALVDKYAELIITSHDALCPWRKRGCDDSIFRQPIYPITTTFQALKARYDSLLPMAALLPAESVFHLPPTYDLDAIIAQLPHPFPANPPEDAPLNRVALLLALFGFTARPAHVPKLGSVDCRVCFRTVGLWLYRPKTSKPTDGSPGVERAAAMAALNPLECHKDYCP

Radius of gyration: 31.23 Å; Cα contacts (8 Å, |Δi|>4): 335; chains: 1; bounding box: 100×88×75 Å

Foldseek 3Di:
DDDDPVVVVVVVVVVVVVVVVVPPDDDDDDDDDDDDDDDDDDDDDDDDDDDDDPDDPVVLVVVLVVVLVVVLVVFQPDPPDPPDDDDDDDDDDDDDDDDDDDDDDDDDDDDDDDDDDDDDDDDDDDDDDDDDDDDDPDPPDDDLDDQQDLVQLLVQLLQCLDCQFHPAAPPLQGSSLLSQLQWHGDGNQKIARSFQRFIGRQDLDFDADPVRHGPDDPPCNVVSSVVSSVSVSVCSQPVGDPPDVSNVGGHDPCSLPDDDDDPVVVLVQLLQQLVQCVVVLVQAADPVQEDEDPPDDLPVVVVPDPPPVPDDDPVPDDRSSRSSVCSVLQWHWDPCPPPDQTWIARSRNRQIDGRNQQHWDFDQDPVRPGTDTHGHNDRHDHSNVSGDPPND

Mean predicted aligned error: 18.23 Å

pLDDT: mean 70.26, std 25.73, range [24.66, 98.31]

Solvent-accessible surface area (backbone atoms only — not comparable to full-atom values): 25592 Å² total; per-residue (Å²): 139,82,87,68,76,79,67,64,57,59,60,55,54,55,50,54,55,55,54,63,65,67,77,69,79,78,89,84,87,85,85,88,84,88,85,86,90,86,85,86,90,84,85,88,81,87,83,84,89,81,79,90,75,94,82,54,70,70,59,54,51,50,52,49,52,51,53,50,52,51,55,55,63,59,66,80,64,86,77,90,72,83,88,81,82,88,87,89,86,83,89,80,88,84,90,79,90,83,88,83,88,83,86,88,83,92,83,89,82,90,84,81,89,84,89,82,85,86,81,90,82,83,93,75,92,79,83,86,81,92,76,97,72,84,83,71,94,64,81,83,74,78,75,63,80,53,53,86,40,49,66,61,37,47,58,29,41,52,46,47,51,45,66,84,30,32,70,92,52,63,80,75,56,15,65,64,52,39,20,38,32,45,27,27,45,74,50,70,35,24,34,30,31,67,67,64,64,42,70,49,77,64,82,80,68,82,51,58,45,102,83,71,47,68,61,78,53,91,93,42,60,69,62,51,48,51,51,51,45,52,51,47,45,48,44,61,36,65,65,44,49,93,84,33,63,43,47,79,49,50,34,57,87,66,58,69,51,79,77,91,64,57,69,68,58,49,49,51,52,42,47,55,22,26,61,48,27,56,89,46,51,94,42,56,49,64,66,87,34,53,54,68,61,94,86,65,54,67,66,66,49,60,75,66,54,68,83,72,71,67,74,80,57,61,90,89,58,76,83,59,61,56,39,44,51,42,17,72,67,5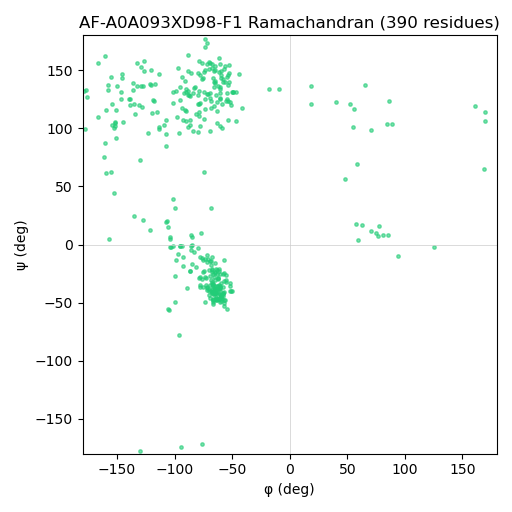0,28,26,47,54,77,75,87,66,81,87,53,39,44,32,28,29,88,82,59,41,32,75,46,65,36,48,40,49,31,65,45,72,48,70,52,95,84,73,56,88,41,60,72,38,75,38,84,39,83,67,43,44,68,74,76,60,50,48,92,83,48,114

Secondary structure (DSSP, 8-state):
----GGGSHHHHHHHHHHHHHHTT--------------------------------HHHHHHHHHHHHHHHHHHTT------SSSS------------------------------------------------------PPPS--TT-HHHHHHHHHGGG-TTT-----GGGSHHHHHHTTEEE-STTEEEETTT--EEE---SPPB-TTS-B---TT-HHHHHHHHHHHHHHHHHHTS-TT-HHHH----GGGGSPP---HHHHHHHHHHHHHHHGGGGGGSPPGGGB---TT--HHHHHHTSPSSSSSS--TTPPP-HHHHHHHHTTEEEPPSSS-SS-EEEETTT--EEEGGGGS-EEE--TT-PPPEEEPPS-S-B-TTTTS-TT--